Protein AF-0000000070432891 (afdb_homodimer)

Organism: Crassostrea virginica (NCBI:txid6565)

Structure (mmCIF, N/CA/C/O backbone):
data_AF-0000000070432891-model_v1
#
loop_
_entity.id
_entity.type
_entity.pdbx_description
1 polymer 'Alpha-1,3-mannosyl-glycoprotein 4-beta-N-acetylglucosaminyltransferase C-like isoform X2'
#
loop_
_atom_site.group_PDB
_atom_site.id
_atom_site.type_symbol
_atom_site.label_atom_id
_atom_site.label_alt_id
_atom_site.label_comp_id
_atom_site.label_asym_id
_atom_site.label_entity_id
_atom_site.label_seq_id
_atom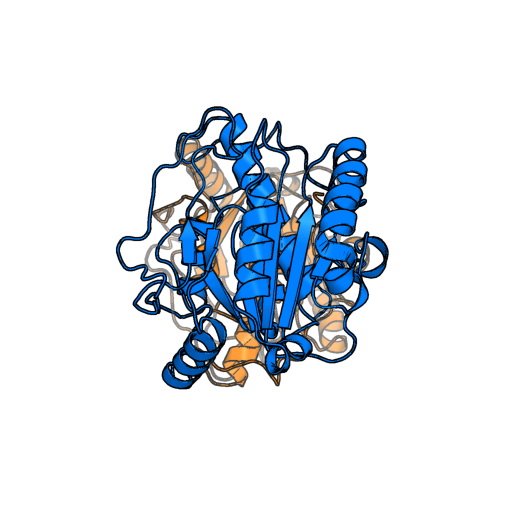_site.pdbx_PDB_ins_code
_atom_site.Cartn_x
_atom_site.Cartn_y
_atom_site.Cartn_z
_atom_site.occupancy
_atom_site.B_iso_or_equiv
_atom_site.auth_seq_id
_atom_site.auth_comp_id
_atom_site.auth_asym_id
_atom_site.auth_atom_id
_atom_site.pdbx_PDB_model_num
ATOM 1 N N . MET A 1 1 ? -9.039 -7.477 10.961 1 30.53 1 MET A N 1
ATOM 2 C CA . MET A 1 1 ? -7.859 -7.238 10.133 1 30.53 1 MET A CA 1
ATOM 3 C C . MET A 1 1 ? -7.398 -5.789 10.25 1 30.53 1 MET A C 1
ATOM 5 O O . MET A 1 1 ? -6.605 -5.32 9.43 1 30.53 1 MET A O 1
ATOM 9 N N . GLY A 1 2 ? -8.164 -5.09 11.055 1 35.25 2 GLY A N 1
ATOM 10 C CA . GLY A 1 2 ? -7.961 -3.686 11.367 1 35.25 2 GLY A CA 1
ATOM 11 C C . GLY A 1 2 ? -6.609 -3.402 12 1 35.25 2 GLY A C 1
ATOM 12 O O . GLY A 1 2 ? -6.348 -2.281 12.438 1 35.25 2 GLY A O 1
ATOM 13 N N . GLU A 1 3 ? -6.105 -4.449 12.484 1 40.72 3 GLU A N 1
ATOM 14 C CA . GLU A 1 3 ? -4.93 -3.977 13.211 1 40.72 3 GLU A CA 1
ATOM 15 C C . GLU A 1 3 ? -3.857 -3.467 12.258 1 40.72 3 GLU A C 1
ATOM 17 O O . GLU A 1 3 ? -3.566 -4.105 11.242 1 40.72 3 GLU A O 1
ATOM 22 N N . ALA A 1 4 ? -3.715 -2.197 12.352 1 44.53 4 ALA A N 1
ATOM 23 C CA . ALA A 1 4 ? -2.719 -1.452 11.586 1 44.53 4 ALA A CA 1
ATOM 24 C C . ALA A 1 4 ? -1.393 -2.205 11.531 1 44.53 4 ALA A C 1
ATOM 26 O O . ALA A 1 4 ? -1.047 -2.934 12.461 1 44.53 4 ALA A O 1
ATOM 27 N N . TYR A 1 5 ? -0.708 -2.35 10.203 1 53.81 5 TYR A N 1
ATOM 28 C CA . TYR A 1 5 ? 0.662 -2.76 9.922 1 53.81 5 TYR A CA 1
ATOM 29 C C . TYR A 1 5 ? 1.608 -2.301 11.023 1 53.81 5 TYR A C 1
ATOM 31 O O . TYR A 1 5 ? 2.482 -3.057 11.461 1 53.81 5 TYR A O 1
ATOM 39 N N . LEU A 1 6 ? 1.396 -1.032 11.43 1 62.44 6 LEU A N 1
ATOM 40 C CA . LEU A 1 6 ? 2.264 -0.394 12.414 1 62.44 6 LEU A CA 1
ATOM 41 C C . LEU A 1 6 ? 1.449 0.151 13.586 1 62.44 6 LEU A C 1
ATOM 43 O O . LEU A 1 6 ? 0.449 0.842 13.383 1 62.44 6 LEU A O 1
ATOM 47 N N . LYS A 1 7 ? 1.676 -0.529 14.703 1 71.19 7 LYS A N 1
ATOM 48 C CA . LYS A 1 7 ? 1.081 0.037 15.914 1 71.19 7 LYS A CA 1
ATOM 49 C C . LYS A 1 7 ? 1.991 1.097 16.531 1 71.19 7 LYS A C 1
ATOM 51 O O . LYS A 1 7 ? 3.189 0.866 16.703 1 71.19 7 LYS A O 1
ATOM 56 N N . ILE A 1 8 ? 1.414 2.307 16.656 1 81 8 ILE A N 1
ATOM 57 C CA . ILE A 1 8 ? 2.154 3.389 17.297 1 81 8 ILE A CA 1
ATOM 58 C C . ILE A 1 8 ? 1.698 3.537 18.734 1 81 8 ILE A C 1
ATOM 60 O O . ILE A 1 8 ? 0.498 3.549 19.031 1 81 8 ILE A O 1
ATOM 64 N N . ASP A 1 9 ? 2.688 3.402 19.625 1 88.12 9 ASP A N 1
ATOM 65 C CA . ASP A 1 9 ? 2.4 3.715 21.016 1 88.12 9 ASP A CA 1
ATOM 66 C C . ASP A 1 9 ? 2.355 5.223 21.234 1 88.12 9 ASP A C 1
ATOM 68 O O . ASP A 1 9 ? 3.396 5.863 21.406 1 88.12 9 ASP A O 1
ATOM 72 N N . ARG A 1 10 ? 1.211 5.777 21.344 1 92.56 10 ARG A N 1
ATOM 73 C CA . ARG A 1 10 ? 1.005 7.223 21.406 1 92.56 10 ARG A CA 1
ATOM 74 C C . ARG A 1 10 ? 1.509 7.789 22.719 1 92.56 10 ARG A C 1
ATOM 76 O O . ARG A 1 10 ? 2.057 8.891 22.766 1 92.56 10 ARG A O 1
ATOM 83 N N . LYS A 1 11 ? 1.37 7.043 23.781 1 92.94 11 LYS A N 1
ATOM 84 C CA . LYS A 1 11 ? 1.848 7.508 25.078 1 92.94 11 LYS A CA 1
ATOM 85 C C . LYS A 1 11 ? 3.369 7.617 25.109 1 92.94 11 LYS A C 1
ATOM 87 O O . LYS A 1 11 ? 3.92 8.586 25.641 1 92.94 11 LYS A O 1
ATOM 92 N N . GLU A 1 12 ? 3.988 6.676 24.5 1 91.19 12 GLU A N 1
ATOM 93 C CA . GLU A 1 12 ? 5.449 6.688 24.469 1 91.19 12 GLU A CA 1
ATOM 94 C C . GLU A 1 12 ? 5.965 7.77 23.516 1 91.19 12 GLU A C 1
ATOM 96 O O . GLU A 1 12 ? 7.035 8.336 23.75 1 91.19 12 GLU A O 1
ATOM 101 N N . ALA A 1 13 ? 5.227 8.016 22.5 1 93.12 13 ALA A N 1
ATOM 102 C CA . ALA A 1 13 ? 5.656 8.977 21.484 1 93.12 13 ALA A CA 1
ATOM 103 C C . ALA A 1 13 ? 5.488 10.414 21.984 1 93.12 13 ALA A C 1
ATOM 105 O O . ALA A 1 13 ? 6.211 11.312 21.547 1 93.12 13 ALA A O 1
ATOM 106 N N . LEU A 1 14 ? 4.547 10.633 22.875 1 96.12 14 LEU A N 1
ATOM 107 C CA . LEU A 1 14 ? 4.25 11.977 23.359 1 96.12 14 LEU A CA 1
ATOM 108 C C . LEU A 1 14 ? 5.355 12.469 24.297 1 96.12 14 LEU A C 1
ATOM 110 O O . LEU A 1 14 ? 5.59 11.883 25.344 1 96.12 14 LEU A O 1
ATOM 114 N N . VAL A 1 15 ? 6.066 13.516 23.906 1 96.38 15 VAL A N 1
ATOM 115 C CA . VAL A 1 15 ? 7.133 14.102 24.719 1 96.38 15 VAL A CA 1
ATOM 116 C C . VAL A 1 15 ? 6.551 15.156 25.656 1 96.38 15 VAL A C 1
ATOM 118 O O . VAL A 1 15 ? 6.816 15.141 26.859 1 96.38 15 VAL A O 1
ATOM 121 N N . TYR A 1 16 ? 5.766 16.141 25.078 1 97.94 16 TYR A N 1
ATOM 122 C CA . TYR A 1 16 ? 5.035 17.141 25.859 1 97.94 16 TYR A CA 1
ATOM 123 C C . TYR A 1 16 ? 3.604 17.281 25.344 1 97.94 16 TYR A C 1
ATOM 125 O O . TYR A 1 16 ? 3.354 17.203 24.141 1 97.94 16 TYR A O 1
ATOM 133 N N . GLY A 1 17 ? 2.658 17.484 26.234 1 97.81 17 GLY A N 1
ATOM 134 C CA . GLY A 1 17 ? 1.268 17.703 25.875 1 97.81 17 GLY A CA 1
ATOM 135 C C . GLY A 1 17 ? 0.323 16.688 26.484 1 97.81 17 GLY A C 1
ATOM 136 O O . GLY A 1 17 ? 0.646 16.062 27.484 1 97.81 17 GLY A O 1
ATOM 137 N N . HIS A 1 18 ? -0.857 16.625 25.875 1 96.75 18 HIS A N 1
ATOM 138 C CA . HIS A 1 18 ? -1.896 15.711 26.344 1 96.75 18 HIS A CA 1
ATOM 139 C C . HIS A 1 18 ? -2.527 14.945 25.188 1 96.75 18 HIS A C 1
ATOM 141 O O . HIS A 1 18 ? -2.77 15.516 24.125 1 96.75 18 HIS A O 1
ATOM 147 N N . ILE A 1 19 ? -2.684 13.68 25.469 1 95.62 19 ILE A N 1
ATOM 148 C CA . ILE A 1 19 ? -3.4 12.883 24.469 1 95.62 19 ILE A CA 1
ATOM 149 C C . ILE A 1 19 ? -4.879 13.25 24.484 1 95.62 19 ILE A C 1
ATOM 151 O O . ILE A 1 19 ? -5.523 13.234 25.531 1 95.62 19 ILE A O 1
ATOM 155 N N . ARG A 1 20 ? -5.301 13.602 23.406 1 92.81 20 ARG A N 1
ATOM 156 C CA . ARG A 1 20 ? -6.707 13.977 23.297 1 92.81 20 ARG A CA 1
ATOM 157 C C . ARG A 1 20 ? -7.609 12.766 23.5 1 92.81 20 ARG A C 1
ATOM 159 O O . ARG A 1 20 ? -7.41 11.719 22.891 1 92.81 20 ARG A O 1
ATOM 166 N N . LYS A 1 21 ? -8.609 12.906 24.281 1 89.88 21 LYS A N 1
ATOM 167 C CA . LYS A 1 21 ? -9.5 11.797 24.609 1 89.88 21 LYS A CA 1
ATOM 168 C C . LYS A 1 21 ? -10.766 11.844 23.766 1 89.88 21 LYS A C 1
ATOM 170 O O . LYS A 1 21 ? -11.281 10.805 23.328 1 89.88 21 LYS A O 1
ATOM 175 N N . ASN A 1 22 ? -11.227 13.062 23.562 1 93.62 22 ASN A N 1
ATOM 176 C CA . ASN A 1 22 ? -12.422 13.234 22.75 1 93.62 22 ASN A CA 1
ATOM 177 C C . ASN A 1 22 ? -12.078 13.727 21.344 1 93.62 22 ASN A C 1
ATOM 179 O O . ASN A 1 22 ? -11.273 14.641 21.188 1 93.62 22 ASN A O 1
ATOM 183 N N . LYS A 1 23 ? -12.672 13.078 20.484 1 96.06 23 LYS A N 1
ATOM 184 C CA . LYS A 1 23 ? -12.406 13.422 19.094 1 96.06 23 LYS A CA 1
ATOM 185 C C . LYS A 1 23 ? -12.805 14.859 18.781 1 96.06 23 LYS A C 1
ATOM 187 O O . LYS A 1 23 ? -13.906 15.289 19.141 1 96.06 23 LYS A O 1
ATOM 192 N N . GLY A 1 24 ? -11.914 15.648 18.172 1 97.88 24 GLY A N 1
ATOM 193 C CA . GLY A 1 24 ? -12.195 17 17.719 1 97.88 24 GLY A CA 1
ATOM 194 C C . GLY A 1 24 ? -12.492 17.094 16.234 1 97.88 24 GLY A C 1
ATOM 195 O O . GLY A 1 24 ? -12.836 16.078 15.609 1 97.88 24 GLY A O 1
ATOM 196 N N . PHE A 1 25 ? -12.461 18.312 15.805 1 98.56 25 PHE A N 1
ATOM 197 C CA . PHE A 1 25 ? -12.75 18.547 14.398 1 98.56 25 PHE A CA 1
ATOM 198 C C . PHE A 1 25 ? -11.508 18.328 13.539 1 98.56 25 PHE A C 1
ATOM 200 O O . PHE A 1 25 ? -11.547 17.578 12.562 1 98.56 25 PHE A O 1
ATOM 207 N N . LEU A 1 26 ? -10.391 18.891 13.961 1 98.81 26 LEU A N 1
ATOM 208 C CA . LEU A 1 26 ? -9.25 18.953 13.055 1 98.81 26 LEU A CA 1
ATOM 209 C C . LEU A 1 26 ? -7.945 18.734 13.805 1 98.81 26 LEU A C 1
ATOM 211 O O . LEU A 1 26 ? -7.703 19.359 14.844 1 98.81 26 LEU A O 1
ATOM 215 N N . THR A 1 27 ? -7.148 17.797 13.383 1 98.81 27 THR A N 1
ATOM 216 C CA . THR A 1 27 ? -5.746 17.672 13.758 1 98.81 27 THR A CA 1
ATOM 217 C C . THR A 1 27 ? -4.836 18.203 12.648 1 98.81 27 THR A C 1
ATOM 219 O O . THR A 1 27 ? -5 17.828 11.484 1 98.81 27 THR A O 1
ATOM 222 N N . ILE A 1 28 ? -3.939 19.078 12.992 1 98.88 28 ILE A N 1
ATOM 223 C CA . ILE A 1 28 ? -2.941 19.562 12.047 1 98.88 28 ILE A CA 1
ATOM 224 C C . ILE A 1 28 ? -1.579 18.953 12.375 1 98.88 28 ILE A C 1
ATOM 226 O O . ILE A 1 28 ? -1.036 19.172 13.461 1 98.88 28 ILE A O 1
ATOM 230 N N . GLY A 1 29 ? -1.091 18.125 11.469 1 98.75 29 GLY A N 1
ATOM 231 C CA . GLY A 1 29 ? 0.212 17.5 11.641 1 98.75 29 GLY A CA 1
ATOM 232 C C . GLY A 1 29 ? 1.35 18.328 11.078 1 98.75 29 GLY A C 1
ATOM 233 O O . GLY A 1 29 ? 1.298 18.75 9.922 1 98.75 29 GLY A O 1
ATOM 234 N N . ILE A 1 30 ? 2.4 18.516 11.836 1 98.25 30 ILE A N 1
ATOM 235 C CA . ILE A 1 30 ? 3.547 19.344 11.484 1 98.25 30 ILE A CA 1
ATOM 236 C C . ILE A 1 30 ? 4.836 18.562 11.703 1 98.25 30 ILE A C 1
ATOM 238 O O . ILE A 1 30 ? 5.41 18.578 12.797 1 98.25 30 ILE A O 1
ATOM 242 N N . PRO A 1 31 ? 5.312 17.922 10.703 1 96.38 31 PRO A N 1
ATOM 243 C CA . PRO A 1 31 ? 6.629 17.281 10.836 1 96.38 31 PRO A CA 1
ATOM 244 C C . PRO A 1 31 ? 7.77 18.297 10.828 1 96.38 31 PRO A C 1
ATOM 246 O O . PRO A 1 31 ? 7.703 19.297 10.109 1 96.38 31 PRO A O 1
ATOM 249 N N . SER A 1 32 ? 8.758 18.031 11.617 1 94.06 32 SER A N 1
ATOM 250 C CA . SER A 1 32 ? 9.891 18.938 11.68 1 94.06 32 SER A CA 1
ATOM 251 C C . SER A 1 32 ? 11.203 18.188 11.867 1 94.06 32 SER A C 1
ATOM 253 O O . SER A 1 32 ? 11.266 17.219 12.633 1 94.06 32 SER A O 1
ATOM 255 N N . VAL A 1 33 ? 12.18 18.594 11.18 1 90.25 33 VAL A N 1
ATOM 256 C CA . VAL A 1 33 ? 13.516 18.031 11.297 1 90.25 33 VAL A CA 1
ATOM 257 C C . VAL A 1 33 ? 14.539 19.156 11.469 1 90.25 33 VAL A C 1
ATOM 259 O O . VAL A 1 33 ? 14.258 20.312 11.141 1 90.25 33 VAL A O 1
ATOM 262 N N . ARG A 1 34 ? 15.672 18.812 12.016 1 85.69 34 ARG A N 1
ATOM 263 C CA . ARG A 1 34 ? 16.734 19.781 12.297 1 85.69 34 ARG A CA 1
ATOM 264 C C . ARG A 1 34 ? 17.234 20.438 11.016 1 85.69 34 ARG A C 1
ATOM 266 O O . ARG A 1 34 ? 17.5 19.766 10.031 1 85.69 34 ARG A O 1
ATOM 273 N N . ARG A 1 35 ? 17.141 21.781 11.047 1 81.81 35 ARG A N 1
ATOM 274 C CA . ARG A 1 35 ? 17.766 22.609 10.031 1 81.81 35 ARG A CA 1
ATOM 275 C C . ARG A 1 35 ? 18.781 23.578 10.656 1 81.81 35 ARG A C 1
ATOM 277 O O . ARG A 1 35 ? 18.594 24.016 11.797 1 81.81 35 ARG A O 1
ATOM 284 N N . GLN A 1 36 ? 19.75 23.781 9.922 1 77.56 36 GLN A N 1
ATOM 285 C CA . GLN A 1 36 ? 20.75 24.703 10.469 1 77.56 36 GLN A CA 1
ATOM 286 C C . GLN A 1 36 ? 20.266 26.141 10.391 1 77.56 36 GLN A C 1
ATOM 288 O O . GLN A 1 36 ? 19.781 26.578 9.344 1 77.56 36 GLN A O 1
ATOM 293 N N . ASN A 1 37 ? 20.234 26.844 11.484 1 73 37 ASN A N 1
ATOM 294 C CA . ASN A 1 37 ? 20.094 28.297 11.617 1 73 37 ASN A CA 1
ATOM 295 C C . ASN A 1 37 ? 18.703 28.766 11.18 1 73 37 ASN A C 1
ATOM 297 O O . ASN A 1 37 ? 18.562 29.797 10.539 1 73 37 ASN A O 1
ATOM 301 N N . VAL A 1 38 ? 17.703 27.891 11.234 1 77.56 38 VAL A N 1
ATOM 302 C CA . VAL A 1 38 ? 16.359 28.359 10.875 1 77.56 38 VAL A CA 1
ATOM 303 C C . VAL A 1 38 ? 15.391 28.078 12.023 1 77.56 38 VAL A C 1
ATOM 305 O O . VAL A 1 38 ? 15.609 27.141 12.812 1 77.56 38 VAL A O 1
ATOM 308 N N . THR A 1 39 ? 14.391 28.938 12.164 1 77.56 39 THR A N 1
ATOM 309 C CA . THR A 1 39 ? 13.367 28.828 13.195 1 77.56 39 THR A CA 1
ATOM 310 C C . THR A 1 39 ? 11.977 28.719 12.57 1 77.56 39 THR A C 1
ATOM 312 O O . THR A 1 39 ? 11.008 29.266 13.102 1 77.56 39 THR A O 1
ATOM 315 N N . TYR A 1 40 ? 11.789 28.141 11.531 1 89.75 40 TYR A N 1
ATOM 316 C CA . TYR A 1 40 ? 10.547 28.078 10.773 1 89.75 40 TYR A CA 1
ATOM 317 C C . TYR A 1 40 ? 9.43 27.469 11.602 1 89.75 40 TYR A C 1
ATOM 319 O O . TYR A 1 40 ? 8.289 27.953 11.57 1 89.75 40 TYR A O 1
ATOM 327 N N . LEU A 1 41 ? 9.789 26.547 12.469 1 95.12 41 LEU A N 1
ATOM 328 C CA . LEU A 1 41 ? 8.773 25.797 13.195 1 95.12 41 LEU A CA 1
ATOM 329 C C . LEU A 1 41 ? 7.992 26.703 14.141 1 95.12 41 LEU A C 1
ATOM 331 O O . LEU A 1 41 ? 6.762 26.688 14.148 1 95.12 41 LEU A O 1
ATOM 335 N N . GLU A 1 42 ? 8.703 27.609 14.883 1 95.94 42 GLU A N 1
ATOM 336 C CA . GLU A 1 42 ? 8.047 28.5 15.828 1 95.94 42 GLU A CA 1
ATOM 337 C C . GLU A 1 42 ? 7.125 29.484 15.117 1 95.94 42 GLU A C 1
ATOM 339 O O . GLU A 1 42 ? 6.023 29.766 15.594 1 95.94 42 GLU A O 1
ATOM 344 N N . ASP A 1 43 ? 7.586 29.984 14.008 1 94.56 43 ASP A N 1
ATOM 345 C CA . ASP A 1 43 ? 6.77 30.906 13.227 1 94.56 43 ASP A CA 1
ATOM 346 C C . ASP A 1 43 ? 5.492 30.234 12.734 1 94.56 43 ASP A C 1
ATOM 348 O O . ASP A 1 43 ? 4.418 30.844 12.75 1 94.56 43 ASP A O 1
ATOM 352 N N . THR A 1 44 ? 5.633 29 12.266 1 96.75 44 THR A N 1
ATOM 353 C CA . THR A 1 44 ? 4.48 28.234 11.797 1 96.75 44 THR A CA 1
ATOM 354 C C . THR A 1 44 ? 3.484 28.016 12.93 1 96.75 44 THR A C 1
ATOM 356 O O . THR A 1 44 ? 2.289 28.266 12.773 1 96.75 44 THR A O 1
ATOM 359 N N . ILE A 1 45 ? 3.949 27.594 14.125 1 98.12 45 ILE A N 1
ATOM 360 C CA . ILE A 1 45 ? 3.088 27.344 15.273 1 98.12 45 ILE A CA 1
ATOM 361 C C . ILE A 1 45 ? 2.408 28.641 15.711 1 98.12 45 ILE A C 1
ATOM 363 O O . ILE A 1 45 ? 1.202 28.656 15.961 1 98.12 45 ILE A O 1
ATOM 367 N N . ASP A 1 46 ? 3.168 29.734 15.688 1 97.25 46 ASP A N 1
ATOM 368 C CA . ASP A 1 46 ? 2.625 31.047 16.062 1 97.25 46 ASP A CA 1
ATOM 369 C C . ASP A 1 46 ? 1.516 31.469 15.102 1 97.25 46 ASP A C 1
ATOM 371 O O . ASP A 1 46 ? 0.49 32 15.523 1 97.25 46 ASP A O 1
ATOM 375 N N . SER A 1 47 ? 1.831 31.312 13.867 1 96.62 47 SER A N 1
ATOM 376 C CA . SER A 1 47 ? 0.843 31.672 12.852 1 96.62 47 SER A CA 1
ATOM 377 C C . SER A 1 47 ? -0.463 30.906 13.07 1 96.62 47 SER A C 1
ATOM 379 O O . SER A 1 47 ? -1.545 31.5 13.016 1 96.62 47 SER A O 1
ATOM 381 N N . LEU A 1 48 ? -0.423 29.625 13.344 1 98.06 48 LEU A N 1
ATOM 382 C CA . LEU A 1 48 ? -1.597 28.797 13.586 1 98.06 48 LEU A CA 1
ATOM 383 C C . LEU A 1 48 ? -2.332 29.234 14.844 1 98.06 48 LEU A C 1
ATOM 385 O O . LEU A 1 48 ? -3.553 29.422 14.828 1 98.06 48 LEU A O 1
ATOM 389 N N . ILE A 1 49 ? -1.581 29.469 15.945 1 98.19 49 ILE A N 1
ATOM 390 C CA . ILE A 1 49 ? -2.17 29.828 17.234 1 98.19 49 ILE A CA 1
ATOM 391 C C . ILE A 1 49 ? -2.879 31.172 17.109 1 98.19 49 ILE A C 1
ATOM 393 O O . ILE A 1 49 ? -4.023 31.312 17.547 1 98.19 49 ILE A O 1
ATOM 397 N N . SER A 1 50 ? -2.219 32.094 16.484 1 97.25 50 SER A N 1
ATOM 398 C CA . SER A 1 50 ? -2.756 33.469 16.422 1 97.25 50 SER A CA 1
ATOM 399 C C . SER A 1 50 ? -4.02 33.5 15.562 1 97.25 50 SER A C 1
ATOM 401 O O . SER A 1 50 ? -4.863 34.375 15.742 1 97.25 50 SER A O 1
ATOM 403 N N . LYS A 1 51 ? -4.207 32.562 14.695 1 96.94 51 LYS A N 1
ATOM 404 C CA . LYS A 1 51 ? -5.352 32.562 13.789 1 96.94 51 LYS A CA 1
ATOM 405 C C . LYS A 1 51 ? -6.414 31.578 14.242 1 96.94 51 LYS A C 1
ATOM 407 O O . LYS A 1 51 ? -7.398 31.359 13.531 1 96.94 51 LYS A O 1
ATOM 412 N N . THR A 1 52 ? -6.168 30.906 15.336 1 97.56 52 THR A N 1
ATOM 413 C CA . THR A 1 52 ? -7.152 30.016 15.938 1 97.56 52 THR A CA 1
ATOM 414 C C . THR A 1 52 ? -7.789 30.656 17.172 1 97.56 52 THR A C 1
ATOM 416 O O . THR A 1 52 ? -7.195 30.688 18.25 1 97.56 52 THR A O 1
ATOM 419 N N . GLY A 1 53 ? -8.992 31.156 17 1 95.38 53 GLY A N 1
ATOM 420 C CA . GLY A 1 53 ? -9.688 31.812 18.094 1 95.38 53 GLY A CA 1
ATOM 421 C C . GLY A 1 53 ? -9.922 30.922 19.281 1 95.38 53 GLY A C 1
ATOM 422 O O . GLY A 1 53 ? -9.93 29.688 19.156 1 95.38 53 GLY A O 1
ATOM 423 N N . ALA A 1 54 ? -10.156 31.5 20.422 1 94.94 54 ALA A N 1
ATOM 424 C CA . ALA A 1 54 ? -10.328 30.781 21.672 1 94.94 54 ALA A CA 1
ATOM 425 C C . ALA A 1 54 ? -11.477 29.781 21.578 1 94.94 54 ALA A C 1
ATOM 427 O O . ALA A 1 54 ? -11.383 28.672 22.109 1 94.94 54 ALA A O 1
ATOM 428 N N . ASP A 1 55 ? -12.492 30.094 20.938 1 95.31 55 ASP A N 1
ATOM 429 C CA . ASP A 1 55 ? -13.672 29.234 20.828 1 95.31 55 ASP A CA 1
ATOM 430 C C . ASP A 1 55 ? -13.391 28 19.984 1 95.31 55 ASP A C 1
ATOM 432 O O . ASP A 1 55 ? -14.047 26.969 20.141 1 95.31 55 ASP A O 1
ATOM 436 N N . ASP A 1 56 ? -12.398 28.109 19.109 1 96.62 56 ASP A N 1
ATOM 437 C CA . ASP A 1 56 ? -12.102 27.016 18.188 1 96.62 56 ASP A CA 1
ATOM 438 C C . ASP A 1 56 ? -11.031 26.094 18.75 1 96.62 56 ASP A C 1
ATOM 440 O O . ASP A 1 56 ? -10.883 24.953 18.281 1 96.62 56 ASP A O 1
ATOM 444 N N . ARG A 1 57 ? -10.328 26.5 19.703 1 96.38 57 ARG A N 1
ATOM 445 C CA . ARG A 1 57 ? -9.148 25.797 20.188 1 96.38 57 ARG A CA 1
ATOM 446 C C . ARG A 1 57 ? -9.523 24.406 20.734 1 96.38 57 ARG A C 1
ATOM 448 O O . ARG A 1 57 ? -8.797 23.438 20.516 1 96.38 57 ARG A O 1
ATOM 455 N N . PRO A 1 58 ? -10.711 24.219 21.328 1 95.69 58 PRO A N 1
ATOM 456 C CA . PRO A 1 58 ? -11.055 22.891 21.812 1 95.69 58 PRO A CA 1
ATOM 457 C C . PRO A 1 58 ? -11.273 21.875 20.688 1 95.69 58 PRO A C 1
ATOM 459 O O . PRO A 1 58 ? -11.227 20.672 20.922 1 95.69 58 PRO A O 1
ATOM 462 N N . ARG A 1 59 ? -11.508 22.344 19.5 1 97.06 59 ARG A N 1
ATOM 463 C CA . ARG A 1 59 ? -11.852 21.422 18.438 1 97.06 59 ARG A CA 1
ATOM 464 C C . ARG A 1 59 ? -10.664 21.188 17.5 1 97.06 59 ARG A C 1
ATOM 466 O O . ARG A 1 59 ? -10.789 20.484 16.484 1 97.06 59 ARG A O 1
ATOM 473 N N . VAL A 1 60 ? -9.531 21.781 17.859 1 98.25 60 VAL A N 1
ATOM 474 C CA . VAL A 1 60 ? -8.336 21.656 17.016 1 98.25 60 VAL A CA 1
ATOM 475 C C . VAL A 1 60 ? -7.16 21.203 17.875 1 98.25 60 VAL A C 1
ATOM 477 O O . VAL A 1 60 ? -7.105 21.484 19.078 1 98.25 60 VAL A O 1
ATOM 480 N N . VAL A 1 61 ? -6.254 20.469 17.297 1 98.62 61 VAL A N 1
ATOM 481 C CA . VAL A 1 61 ? -4.992 20.125 17.953 1 98.62 61 VAL A CA 1
ATOM 482 C C . VAL A 1 61 ? -3.857 20.172 16.922 1 98.62 61 VAL A C 1
ATOM 484 O O . VAL A 1 61 ? -4.02 19.75 15.781 1 98.62 61 VAL A O 1
ATOM 487 N N . PHE A 1 62 ? -2.744 20.781 17.281 1 98.81 62 PHE A N 1
ATOM 488 C CA . PHE A 1 62 ? -1.521 20.812 16.5 1 98.81 62 PHE A CA 1
ATOM 489 C C . PHE A 1 62 ? -0.542 19.75 16.969 1 98.81 62 PHE A C 1
ATOM 491 O O . PHE A 1 62 ? -0.172 19.719 18.141 1 98.81 62 PHE A O 1
ATOM 498 N N . VAL A 1 63 ? -0.14 18.875 16.094 1 98.69 63 VAL A N 1
ATOM 499 C CA . VAL A 1 63 ? 0.811 17.812 16.438 1 98.69 63 VAL A CA 1
ATOM 500 C C . VAL A 1 63 ? 2.158 18.094 15.781 1 98.69 63 VAL A C 1
ATOM 502 O O . VAL A 1 63 ? 2.316 17.906 14.57 1 98.69 63 VAL A O 1
ATOM 505 N N . VAL A 1 64 ? 3.096 18.547 16.594 1 98.38 64 VAL A N 1
ATOM 506 C CA . VAL A 1 64 ? 4.469 18.766 16.141 1 98.38 64 VAL A CA 1
ATOM 507 C C . VAL A 1 64 ? 5.262 17.453 16.266 1 98.38 64 VAL A C 1
ATOM 509 O O . VAL A 1 64 ? 5.508 16.969 17.375 1 98.38 64 VAL A O 1
ATOM 512 N N . PHE A 1 65 ? 5.629 1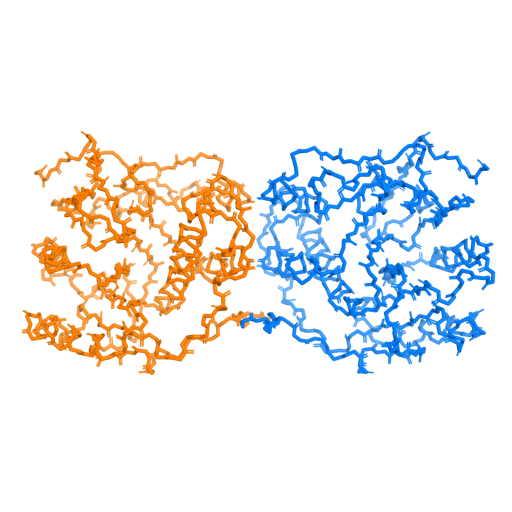6.953 15.188 1 96.62 65 PHE A N 1
ATOM 513 C CA . PHE A 1 65 ? 6.359 15.695 15.141 1 96.62 65 PHE A CA 1
ATOM 514 C C . PHE A 1 65 ? 7.836 15.938 14.852 1 96.62 65 PHE A C 1
ATOM 516 O O . PHE A 1 65 ? 8.203 16.266 13.719 1 96.62 65 PHE A O 1
ATOM 523 N N . LEU A 1 66 ? 8.68 15.789 15.844 1 95.06 66 LEU A N 1
ATOM 524 C CA . LEU A 1 66 ? 10.125 15.922 15.664 1 95.06 66 LEU A CA 1
ATOM 525 C C . LEU A 1 66 ? 10.734 14.625 15.148 1 95.06 66 LEU A C 1
ATOM 527 O O . LEU A 1 66 ? 10.805 13.633 15.875 1 95.06 66 LEU A O 1
ATOM 531 N N . THR A 1 67 ? 11.188 14.57 13.914 1 89.44 67 THR A N 1
ATOM 532 C CA . THR A 1 67 ? 11.508 13.344 13.195 1 89.44 67 THR A CA 1
ATOM 533 C C . THR A 1 67 ? 13.016 13.164 13.078 1 89.44 67 THR A C 1
ATOM 535 O O . THR A 1 67 ? 13.484 12.227 12.43 1 89.44 67 THR A O 1
ATOM 538 N N . ASP A 1 68 ? 13.789 13.969 13.672 1 85.94 68 ASP A N 1
ATOM 539 C CA . ASP A 1 68 ? 15.242 13.867 13.547 1 85.94 68 ASP A CA 1
ATOM 540 C C . ASP A 1 68 ? 15.766 12.602 14.234 1 85.94 68 ASP A C 1
ATOM 542 O O . ASP A 1 68 ? 15.219 12.172 15.25 1 85.94 68 ASP A O 1
ATOM 546 N N . SER A 1 69 ? 16.812 12.031 13.68 1 82.12 69 SER A N 1
ATOM 547 C CA . SER A 1 69 ? 17.375 10.805 14.227 1 82.12 69 SER A CA 1
ATOM 548 C C . SER A 1 69 ? 18.266 11.086 15.438 1 82.12 69 SER A C 1
ATOM 550 O O . SER A 1 69 ? 18.578 10.172 16.203 1 82.12 69 SER A O 1
ATOM 552 N N . ASN A 1 70 ? 18.672 12.281 15.594 1 85.19 70 ASN A N 1
ATOM 553 C CA . ASN A 1 70 ? 19.469 12.664 16.75 1 85.19 70 ASN A CA 1
ATOM 554 C C . ASN A 1 70 ? 18.609 12.883 17.984 1 85.19 70 ASN A C 1
ATOM 556 O O . ASN A 1 70 ? 18.016 13.953 18.141 1 85.19 70 ASN A O 1
ATOM 560 N N . HIS A 1 71 ? 18.578 11.953 18.812 1 85.12 71 HIS A N 1
ATOM 561 C CA . HIS A 1 71 ? 17.688 11.969 19.969 1 85.12 71 HIS A CA 1
ATOM 562 C C . HIS A 1 71 ? 18.031 13.109 20.922 1 85.12 71 HIS A C 1
ATOM 564 O O . HIS A 1 71 ? 17.141 13.703 21.531 1 85.12 71 HIS A O 1
ATOM 570 N N . THR A 1 72 ? 19.344 13.305 21.047 1 88.81 72 THR A N 1
ATOM 571 C CA . THR A 1 72 ? 19.75 14.398 21.922 1 88.81 72 THR A CA 1
ATOM 572 C C . THR A 1 72 ? 19.203 15.727 21.422 1 88.81 72 THR A C 1
ATOM 574 O O . THR A 1 72 ? 18.656 16.516 22.188 1 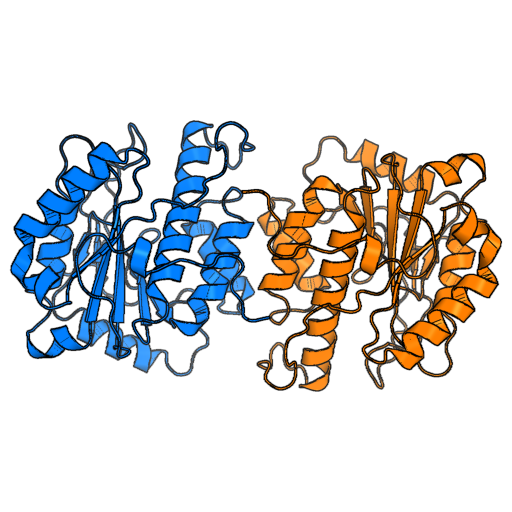88.81 72 THR A O 1
ATOM 577 N N . TRP A 1 73 ? 19.344 15.922 20.156 1 88.88 73 TRP A N 1
ATOM 578 C CA . TRP A 1 73 ? 18.781 17.141 19.578 1 88.88 73 TRP A CA 1
ATOM 579 C C . TRP A 1 73 ? 17.281 17.203 19.766 1 88.88 73 TRP A C 1
ATOM 581 O O . TRP A 1 73 ? 16.719 18.25 20.078 1 88.88 73 TRP A O 1
ATOM 591 N N . VAL A 1 74 ? 16.594 16.141 19.609 1 92.25 74 VAL A N 1
ATOM 592 C CA . VAL A 1 74 ? 15.141 16.078 19.672 1 92.25 74 VAL A CA 1
ATOM 593 C C . VAL A 1 74 ? 14.672 16.484 21.078 1 92.25 74 VAL A C 1
ATOM 595 O O . VAL A 1 74 ? 13.742 17.297 21.219 1 92.25 74 VAL A O 1
ATOM 598 N N . ILE A 1 75 ? 15.297 15.992 22.047 1 92.12 75 ILE A N 1
ATOM 599 C CA . ILE A 1 75 ? 14.906 16.281 23.422 1 92.12 75 ILE A CA 1
ATOM 600 C C . ILE A 1 75 ? 15.117 17.75 23.734 1 92.12 75 ILE A C 1
ATOM 602 O O . ILE A 1 75 ? 14.258 18.406 24.328 1 92.12 75 ILE A O 1
ATOM 606 N N . GLU A 1 76 ? 16.234 18.234 23.344 1 94.75 76 GLU A N 1
ATOM 607 C CA . GLU A 1 76 ? 16.531 19.656 23.547 1 94.75 76 GLU A CA 1
ATOM 608 C C . GLU A 1 76 ? 15.547 20.531 22.781 1 94.75 76 GLU A C 1
ATOM 610 O O . GLU A 1 76 ? 15.031 21.516 23.328 1 94.75 76 GLU A O 1
ATOM 615 N N . ARG A 1 77 ? 15.352 20.172 21.547 1 94.88 77 ARG A N 1
ATOM 616 C CA . ARG A 1 77 ? 14.43 20.922 20.688 1 94.88 77 ARG A CA 1
ATOM 617 C C . ARG A 1 77 ? 13.016 20.891 21.25 1 94.88 77 ARG A C 1
ATOM 619 O O . ARG A 1 77 ? 12.32 21.906 21.25 1 94.88 77 A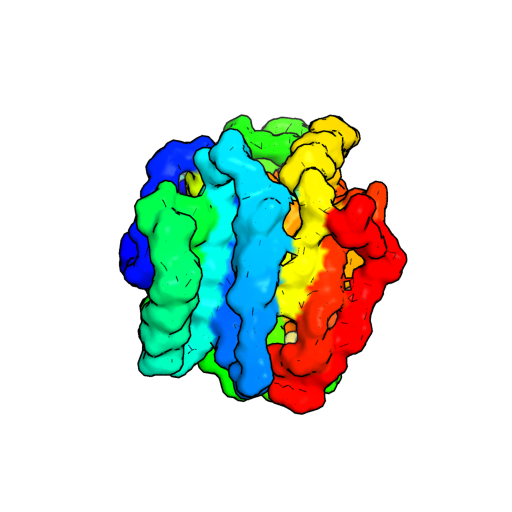RG A O 1
ATOM 626 N N . ALA A 1 78 ? 12.57 19.75 21.719 1 96.75 78 ALA A N 1
ATOM 627 C CA . ALA A 1 78 ? 11.242 19.609 22.328 1 96.75 78 ALA A CA 1
ATOM 628 C C . ALA A 1 78 ? 11.094 20.547 23.531 1 96.75 78 ALA A C 1
ATOM 630 O O . ALA A 1 78 ? 10.055 21.188 23.688 1 96.75 78 ALA A O 1
ATOM 631 N N . LYS A 1 79 ? 12.086 20.562 24.312 1 97.56 79 LYS A N 1
ATOM 632 C CA . LYS A 1 79 ? 12.078 21.438 25.484 1 97.56 79 LYS A CA 1
ATOM 633 C C . LYS A 1 79 ? 11.969 22.906 25.078 1 97.56 79 LYS A C 1
ATOM 635 O O . LYS A 1 79 ? 11.234 23.672 25.703 1 97.56 79 LYS A O 1
ATOM 640 N N . GLU A 1 80 ? 12.727 23.281 24.094 1 96.69 80 GLU A N 1
ATOM 641 C CA . GLU A 1 80 ? 12.688 24.656 23.594 1 96.69 80 GLU A CA 1
ATOM 642 C C . GLU A 1 80 ? 11.289 25.016 23.109 1 96.69 80 GLU A C 1
ATOM 644 O O . GLU A 1 80 ? 10.773 26.094 23.438 1 96.69 80 GLU A O 1
ATOM 649 N N . VAL A 1 81 ? 10.68 24.188 22.281 1 97.44 81 VAL A N 1
ATOM 650 C CA . VAL A 1 81 ? 9.352 24.422 21.734 1 97.44 81 VAL A CA 1
ATOM 651 C C . VAL A 1 81 ? 8.328 24.469 22.875 1 97.44 81 VAL A C 1
ATOM 653 O O . VAL A 1 81 ? 7.453 25.328 22.891 1 97.44 81 VAL A O 1
ATOM 656 N N . TYR A 1 82 ? 8.445 23.562 23.812 1 98.25 82 TYR A N 1
ATOM 657 C CA . TYR A 1 82 ? 7.551 23.547 24.969 1 98.25 82 TYR A CA 1
ATOM 658 C C . TYR A 1 82 ? 7.633 24.859 25.75 1 98.25 82 TYR A C 1
ATOM 660 O O . TYR A 1 82 ? 6.605 25.453 26.078 1 98.25 82 TYR A O 1
ATOM 668 N N . SER A 1 83 ? 8.844 25.234 26 1 98.19 83 SER A N 1
ATOM 669 C CA . SER A 1 83 ? 9.031 26.453 26.766 1 98.19 83 SER A CA 1
ATOM 670 C C . SER A 1 83 ? 8.391 27.656 26.078 1 98.19 83 SER A C 1
ATOM 672 O O . SER A 1 83 ? 7.793 28.5 26.719 1 98.19 83 SER A O 1
ATOM 674 N N . ARG A 1 84 ? 8.516 27.734 24.828 1 97.56 84 ARG A N 1
ATOM 675 C CA . ARG A 1 84 ? 7.996 28.844 24.047 1 97.56 84 ARG A CA 1
ATOM 676 C C . ARG A 1 84 ? 6.473 28.828 24.016 1 97.56 84 ARG A C 1
ATOM 678 O O . ARG A 1 84 ? 5.828 29.875 24 1 97.56 84 ARG A O 1
ATOM 685 N N . PHE A 1 85 ? 5.887 27.656 23.984 1 98.38 85 PHE A N 1
ATOM 686 C CA . PHE A 1 85 ? 4.445 27.531 23.797 1 98.38 85 PHE A CA 1
ATOM 687 C C . PHE A 1 85 ? 3.803 26.812 24.969 1 98.38 85 PHE A C 1
ATOM 689 O O . PHE A 1 85 ? 2.832 26.078 24.797 1 98.38 85 PHE A O 1
ATOM 696 N N . GLN A 1 86 ? 4.312 26.953 26.141 1 98.38 86 GLN A N 1
ATOM 697 C CA . GLN A 1 86 ? 3.959 26.203 27.344 1 98.38 86 GLN A CA 1
ATOM 698 C C . GLN A 1 86 ? 2.451 26.219 27.578 1 98.38 86 GLN A C 1
ATOM 700 O O . GLN A 1 86 ? 1.835 25.188 27.812 1 98.38 86 GLN A O 1
ATOM 705 N N . GLU A 1 87 ? 1.854 27.375 27.547 1 97.88 87 GLU A N 1
ATOM 706 C CA . GLU A 1 87 ? 0.423 27.5 27.797 1 97.88 87 GLU A CA 1
ATOM 707 C C . GLU A 1 87 ? -0.391 26.656 26.828 1 97.88 87 GLU A C 1
ATOM 709 O O . GLU A 1 87 ? -1.345 25.984 27.234 1 97.88 87 GLU A O 1
ATOM 714 N N . HIS A 1 88 ? -0.015 26.688 25.594 1 98.12 88 HIS A N 1
ATOM 715 C CA . HIS A 1 88 ? -0.761 26.016 24.547 1 98.12 88 HIS A CA 1
ATOM 716 C C . HIS A 1 88 ? -0.503 24.516 24.562 1 98.12 88 HIS A C 1
ATOM 718 O O . HIS A 1 88 ? -1.37 23.719 24.188 1 98.12 88 HIS A O 1
ATOM 724 N N . VAL A 1 89 ? 0.696 24.062 25.016 1 98.56 89 VAL A N 1
ATOM 725 C CA . VAL A 1 89 ? 0.986 22.656 25.203 1 98.56 89 VAL A CA 1
ATOM 726 C C . VAL A 1 89 ? 0.224 22.125 26.422 1 98.56 89 VAL A C 1
ATOM 728 O O . VAL A 1 89 ? -0.415 21.078 26.359 1 98.56 89 VAL A O 1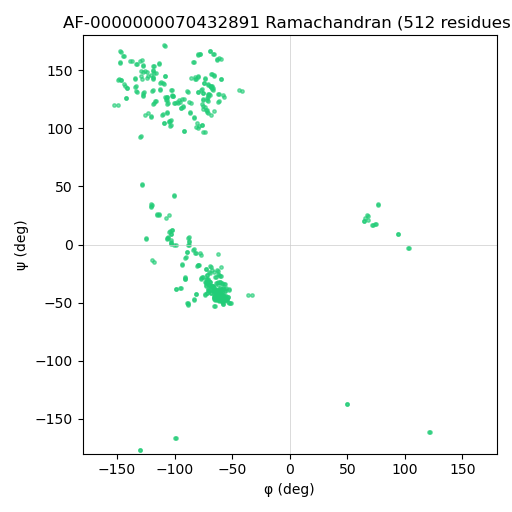
ATOM 731 N N . ASP A 1 90 ? 0.204 22.938 27.469 1 97.75 90 ASP A N 1
ATOM 732 C CA . ASP A 1 90 ? -0.442 22.516 28.719 1 97.75 90 ASP A CA 1
ATOM 733 C C . ASP A 1 90 ? -1.96 22.469 28.562 1 97.75 90 ASP A C 1
ATOM 735 O O . ASP A 1 90 ? -2.633 21.672 29.203 1 97.75 90 ASP A O 1
ATOM 739 N N . SER A 1 91 ? -2.492 23.328 27.688 1 96.62 91 SER A N 1
ATOM 740 C CA . SER A 1 91 ? -3.938 23.359 27.484 1 96.62 91 SER A CA 1
ATOM 741 C C . SER A 1 91 ? -4.391 22.234 26.578 1 96.62 91 SER A C 1
ATOM 743 O O . SER A 1 91 ? -5.59 21.953 26.484 1 96.62 91 SER A O 1
ATOM 745 N N . GLY A 1 92 ? -3.434 21.625 25.812 1 96.56 92 GLY A N 1
ATOM 746 C CA . GLY A 1 92 ? -3.768 20.516 24.938 1 96.56 92 GLY A CA 1
ATOM 747 C C . GLY A 1 92 ? -3.854 20.922 23.469 1 96.56 92 GLY A C 1
ATOM 748 O O . GLY A 1 92 ? -4.086 20.078 22.609 1 96.56 92 GLY A O 1
ATOM 749 N N . LEU A 1 93 ? -3.691 22.188 23.203 1 98 93 LEU A N 1
ATOM 750 C CA . LEU A 1 93 ? -3.766 22.672 21.828 1 98 93 LEU A CA 1
ATOM 751 C C . LEU A 1 93 ? -2.594 22.156 21.016 1 98 93 LEU A C 1
ATOM 753 O O . LEU A 1 93 ? -2.744 21.875 19.812 1 98 93 LEU A O 1
ATOM 757 N N . VAL A 1 94 ? -1.418 22.047 21.625 1 98.69 94 VAL A N 1
ATOM 758 C CA . VAL A 1 94 ? -0.209 21.609 20.938 1 98.69 94 VAL A CA 1
ATOM 759 C C . VAL A 1 94 ? 0.313 20.328 21.594 1 98.69 94 VAL A C 1
ATOM 761 O O . VAL A 1 94 ? 0.345 20.203 22.812 1 98.69 94 VAL A O 1
ATOM 764 N N . GLN A 1 95 ? 0.632 19.375 20.797 1 98.62 95 GLN A N 1
ATOM 765 C CA . GLN A 1 95 ? 1.378 18.188 21.203 1 98.62 95 GLN A CA 1
ATOM 766 C C . GLN A 1 95 ? 2.762 18.156 20.562 1 98.62 95 GLN A C 1
ATOM 768 O O . GLN A 1 95 ? 2.912 18.484 19.375 1 98.62 95 GLN A O 1
ATOM 773 N N . ILE A 1 96 ? 3.76 17.875 21.328 1 98.25 96 ILE A N 1
ATOM 774 C CA . ILE A 1 96 ? 5.105 17.625 20.828 1 98.25 96 ILE A CA 1
ATOM 775 C C . ILE A 1 96 ? 5.43 16.141 20.906 1 98.25 96 ILE A C 1
ATOM 777 O O . ILE A 1 96 ? 5.371 15.547 21.984 1 98.25 96 ILE A O 1
ATOM 781 N N . VAL A 1 97 ? 5.738 15.602 19.766 1 96.62 97 VAL A N 1
ATOM 782 C CA . VAL A 1 97 ? 5.773 14.148 19.641 1 96.62 97 VAL A CA 1
ATOM 783 C C . VAL A 1 97 ? 7.09 13.711 19.016 1 96.62 97 VAL A C 1
ATOM 785 O O . VAL A 1 97 ? 7.629 14.398 18.141 1 96.62 97 VAL A O 1
ATOM 788 N N . HIS A 1 98 ? 7.594 12.625 19.422 1 93.31 98 HIS A N 1
ATOM 789 C CA . HIS A 1 98 ? 8.742 11.945 18.844 1 93.31 98 HIS A CA 1
ATOM 790 C C . HIS A 1 98 ? 8.664 10.438 19.094 1 93.31 98 HIS A C 1
ATOM 792 O O . HIS A 1 98 ? 8.617 9.992 20.234 1 93.31 98 HIS A O 1
ATOM 798 N N . PRO A 1 99 ? 8.625 9.664 18 1 77.38 99 PRO A N 1
ATOM 799 C CA . PRO A 1 99 ? 8.586 8.219 18.219 1 77.38 99 PRO A CA 1
ATOM 800 C C . PRO A 1 99 ? 9.969 7.629 18.516 1 77.38 99 PRO A C 1
ATOM 802 O O . PRO A 1 99 ? 10.812 7.566 17.609 1 77.38 99 PRO A O 1
ATOM 805 N N . PRO A 1 100 ? 10.242 7.301 19.734 1 68.44 100 PRO A N 1
ATOM 806 C CA . PRO A 1 100 ? 11.594 6.84 20.062 1 68.44 100 PRO A CA 1
ATOM 807 C C . PRO A 1 100 ? 11.945 5.523 19.359 1 68.44 100 PRO A C 1
ATOM 809 O O . PRO A 1 100 ? 13.125 5.23 19.141 1 68.44 100 PRO A O 1
ATOM 812 N N . HIS A 1 101 ? 10.961 4.766 19.203 1 64.38 101 HIS A N 1
ATOM 813 C CA . HIS A 1 101 ? 11.234 3.398 18.781 1 64.38 101 HIS A CA 1
ATOM 814 C C . HIS A 1 101 ? 10.828 3.184 17.328 1 64.38 101 HIS A C 1
ATOM 816 O O . HIS A 1 101 ? 10.742 2.043 16.859 1 64.38 101 HIS A O 1
ATOM 822 N N . ILE A 1 102 ? 10.773 4.219 16.609 1 64.81 102 ILE A N 1
ATOM 823 C CA . ILE A 1 102 ? 10.367 3.924 15.242 1 64.81 102 ILE A CA 1
ATOM 824 C C . ILE A 1 102 ? 11.531 3.281 14.492 1 64.81 102 ILE A C 1
ATOM 826 O O . ILE A 1 102 ? 12.656 3.779 14.531 1 64.81 102 ILE A O 1
ATOM 830 N N . ALA A 1 103 ? 11.32 2.096 14.102 1 65.19 103 ALA A N 1
ATOM 831 C CA . ALA A 1 103 ? 12.289 1.324 13.328 1 65.19 103 ALA A CA 1
ATOM 832 C C . ALA A 1 103 ? 12.344 1.795 11.883 1 65.19 103 ALA A C 1
ATOM 834 O O . ALA A 1 103 ? 11.422 1.548 11.109 1 65.19 103 ALA A O 1
ATOM 835 N N . TYR A 1 104 ? 13.352 2.691 11.617 1 78.31 104 TYR A N 1
ATOM 836 C CA . TYR A 1 104 ? 13.602 3.031 10.227 1 78.31 104 TYR A CA 1
ATOM 837 C C . TYR A 1 104 ? 14.469 1.972 9.555 1 78.31 104 TYR A C 1
ATOM 839 O O . TYR A 1 104 ? 15.32 1.359 10.195 1 78.31 104 TYR A O 1
ATOM 847 N N . PRO A 1 105 ? 14.203 1.727 8.32 1 80.31 105 PRO A N 1
ATOM 848 C CA . PRO A 1 105 ? 15.125 0.846 7.602 1 80.31 105 PRO A CA 1
ATOM 849 C C . PRO A 1 105 ? 16.484 1.49 7.359 1 80.31 105 PRO A C 1
ATOM 851 O O . PRO A 1 105 ? 16.672 2.682 7.621 1 80.31 105 PRO A O 1
ATOM 854 N N . ASN A 1 106 ? 17.391 0.602 6.98 1 82.62 106 ASN A N 1
ATOM 855 C CA . ASN A 1 106 ? 18.672 1.137 6.504 1 82.62 106 ASN A CA 1
ATOM 856 C C . ASN A 1 106 ? 18.516 1.8 5.137 1 82.62 106 ASN A C 1
ATOM 858 O O . ASN A 1 106 ? 18.281 1.124 4.137 1 82.62 106 ASN A O 1
ATOM 862 N N . PHE A 1 107 ? 18.703 3.086 5.105 1 86.56 107 PHE A N 1
ATOM 863 C CA . PHE A 1 107 ? 18.422 3.848 3.896 1 86.56 107 PHE A CA 1
ATOM 864 C C . PHE A 1 107 ? 19.594 3.77 2.922 1 86.56 107 PHE A C 1
ATOM 866 O O . PHE A 1 107 ? 19.469 4.188 1.769 1 86.56 107 PHE A O 1
ATOM 873 N N . ARG A 1 108 ? 20.75 3.168 3.322 1 82 108 ARG A N 1
ATOM 874 C CA . ARG A 1 108 ? 21.984 3.168 2.537 1 82 108 ARG A CA 1
ATOM 875 C C . ARG A 1 108 ? 21.859 2.24 1.331 1 82 108 ARG A C 1
ATOM 877 O O . ARG A 1 108 ? 22.578 2.398 0.346 1 82 108 ARG A O 1
ATOM 884 N N . PHE A 1 109 ? 20.906 1.309 1.43 1 81.38 109 PHE A N 1
ATOM 885 C CA . PHE A 1 109 ? 20.906 0.279 0.397 1 81.38 109 PHE A CA 1
ATOM 886 C C . PHE A 1 109 ? 19.641 0.362 -0.451 1 81.38 109 PHE A C 1
ATOM 888 O O . PHE A 1 109 ? 19.25 -0.618 -1.088 1 81.38 109 PHE A O 1
ATOM 895 N N . LEU A 1 110 ? 19.109 1.574 -0.465 1 88.12 110 LEU A N 1
ATOM 896 C CA . LEU A 1 110 ? 17.906 1.734 -1.26 1 88.12 110 LEU A CA 1
ATOM 897 C C . LEU A 1 110 ? 18.234 1.93 -2.734 1 88.12 110 LEU A C 1
ATOM 899 O O . LEU A 1 110 ? 19.281 2.514 -3.066 1 88.12 110 LEU A O 1
ATOM 903 N N . THR A 1 111 ? 17.453 1.377 -3.547 1 86.44 111 THR A N 1
ATOM 904 C CA . THR A 1 111 ? 17.641 1.468 -4.992 1 86.44 111 THR A CA 1
ATOM 905 C C . THR A 1 111 ? 17.375 2.889 -5.484 1 86.44 111 THR A C 1
ATOM 907 O O . THR A 1 111 ? 16.406 3.525 -5.07 1 86.44 111 THR A O 1
ATOM 910 N N . ARG A 1 112 ? 18.25 3.379 -6.371 1 86.38 112 ARG A N 1
ATOM 911 C CA . ARG A 1 112 ? 18.078 4.703 -6.957 1 86.38 112 ARG A CA 1
ATOM 912 C C . ARG A 1 112 ? 16.984 4.688 -8.023 1 86.38 112 ARG A C 1
ATOM 914 O O . ARG A 1 112 ? 16.906 3.748 -8.82 1 86.38 112 ARG A O 1
ATOM 921 N N . ARG A 1 113 ? 16.141 5.688 -7.902 1 83.94 113 ARG A N 1
ATOM 922 C CA . ARG A 1 113 ? 15.094 5.926 -8.883 1 83.94 113 ARG A CA 1
ATOM 923 C C . ARG A 1 113 ? 14.953 7.414 -9.188 1 83.94 113 ARG A C 1
ATOM 925 O O . ARG A 1 113 ? 15.43 8.258 -8.422 1 83.94 113 ARG A O 1
ATOM 932 N N . PHE A 1 114 ? 14.352 7.812 -10.406 1 82.25 114 PHE A N 1
ATOM 933 C CA . PHE A 1 114 ? 14.023 9.18 -10.805 1 82.25 114 PHE A CA 1
ATOM 934 C C . PHE A 1 114 ? 15.289 10.016 -10.953 1 82.25 114 PHE A C 1
ATOM 936 O O . PHE A 1 114 ? 15.273 11.227 -10.75 1 82.25 114 PHE A O 1
ATOM 943 N N . GLY A 1 115 ? 16.391 9.344 -11.117 1 87 115 GLY A N 1
ATOM 944 C CA . GLY A 1 115 ? 17.641 10.062 -11.258 1 87 115 GLY A CA 1
ATOM 945 C C . GLY A 1 115 ? 18.125 10.695 -9.961 1 87 115 GLY A C 1
ATOM 946 O O . GLY A 1 115 ? 19.016 11.539 -9.969 1 87 115 GLY A O 1
ATOM 947 N N . ASP A 1 116 ? 17.609 10.289 -8.859 1 90.12 116 ASP A N 1
ATOM 948 C CA . ASP A 1 116 ? 17.938 10.867 -7.562 1 90.12 116 ASP A CA 1
ATOM 949 C C . ASP A 1 116 ? 19.266 10.328 -7.043 1 90.12 116 ASP A C 1
ATOM 951 O O . ASP A 1 116 ? 19.609 9.164 -7.281 1 90.12 116 ASP A O 1
ATOM 955 N N . SER A 1 117 ? 19.953 11.234 -6.371 1 91.75 117 SER A N 1
ATOM 956 C CA . SER A 1 117 ? 21.141 10.773 -5.641 1 91.75 117 SER A CA 1
ATOM 957 C C . SER A 1 117 ? 20.75 9.844 -4.496 1 91.75 117 SER A C 1
ATOM 959 O O . SER A 1 117 ? 19.578 9.781 -4.102 1 91.75 117 SER A O 1
ATOM 961 N N . LEU A 1 118 ? 21.719 9.133 -4.012 1 91.25 118 LEU A N 1
ATOM 962 C CA . LEU A 1 118 ? 21.469 8.258 -2.869 1 91.25 118 LEU A CA 1
ATOM 963 C C . LEU A 1 118 ? 20.984 9.062 -1.665 1 91.25 118 LEU A C 1
ATOM 965 O O . LEU A 1 118 ? 20.109 8.609 -0.925 1 91.25 118 LEU A O 1
ATOM 969 N N . GLU A 1 119 ? 21.562 10.195 -1.511 1 91.12 119 GLU A N 1
ATOM 970 C CA . GLU A 1 119 ? 21.156 11.07 -0.413 1 91.12 119 GLU A CA 1
ATOM 971 C C . GLU A 1 119 ? 19.703 11.5 -0.548 1 91.12 119 GLU A C 1
ATOM 973 O O . GLU A 1 119 ? 18.953 11.5 0.433 1 91.12 119 GLU A O 1
ATOM 978 N N . ARG A 1 120 ? 19.328 11.875 -1.722 1 92.19 120 ARG A N 1
ATOM 979 C CA . ARG A 1 120 ? 17.953 12.305 -1.949 1 92.19 120 ARG A CA 1
ATOM 980 C C . ARG A 1 120 ? 16.984 11.141 -1.77 1 92.19 120 ARG A C 1
ATOM 982 O O . ARG A 1 120 ? 15.883 11.32 -1.235 1 92.19 120 ARG A O 1
ATOM 989 N N . VAL A 1 121 ? 17.359 9.945 -2.227 1 93.75 121 VAL A N 1
ATOM 990 C CA . VAL A 1 121 ? 16.531 8.766 -2.043 1 93.75 121 VAL A CA 1
ATOM 991 C C . VAL A 1 121 ? 16.312 8.516 -0.552 1 93.75 121 VAL A C 1
ATOM 993 O O . VAL A 1 121 ? 15.18 8.258 -0.117 1 93.75 121 VAL A O 1
ATOM 996 N N . ALA A 1 122 ? 17.375 8.602 0.178 1 92.62 122 ALA A N 1
ATOM 997 C CA . ALA A 1 122 ? 17.281 8.398 1.621 1 92.62 122 ALA A CA 1
ATOM 998 C C . ALA A 1 122 ? 16.375 9.445 2.262 1 92.62 122 ALA A C 1
ATOM 1000 O O . ALA A 1 122 ? 15.531 9.117 3.098 1 92.62 122 ALA A O 1
ATOM 1001 N N . TRP A 1 123 ? 16.516 10.602 1.845 1 92.44 123 TRP A N 1
ATOM 1002 C CA . TRP A 1 123 ? 15.766 11.727 2.402 1 92.44 123 TRP A CA 1
ATOM 1003 C C . TRP A 1 123 ? 14.273 11.586 2.133 1 92.44 123 TRP A C 1
ATOM 1005 O O . TRP A 1 123 ? 13.461 11.664 3.057 1 92.44 123 TRP A O 1
ATOM 1015 N N . ARG A 1 124 ? 13.93 11.391 0.911 1 94.5 124 ARG A N 1
ATOM 1016 C CA . ARG A 1 124 ? 12.516 11.32 0.581 1 94.5 124 ARG A CA 1
ATOM 1017 C C . ARG A 1 124 ? 11.883 10.047 1.145 1 94.5 124 ARG A C 1
ATOM 1019 O O . ARG A 1 124 ? 10.695 10.031 1.473 1 94.5 124 ARG A O 1
ATOM 1026 N N . SER A 1 125 ? 12.672 8.953 1.228 1 94 125 SER A N 1
ATOM 1027 C CA . SER A 1 125 ? 12.172 7.723 1.844 1 94 125 SER A CA 1
ATOM 1028 C C . SER A 1 125 ? 11.867 7.93 3.324 1 94 125 SER A C 1
ATOM 1030 O O . SER A 1 125 ? 10.828 7.492 3.816 1 94 125 SER A O 1
ATOM 1032 N N . LYS A 1 126 ? 12.773 8.562 3.994 1 92.69 126 LYS A N 1
ATOM 1033 C CA . LYS A 1 126 ? 12.523 8.875 5.398 1 92.69 126 LYS A CA 1
ATOM 1034 C C . LYS A 1 126 ? 11.297 9.773 5.555 1 92.69 126 LYS A C 1
ATOM 1036 O O . LYS A 1 126 ? 10.508 9.594 6.477 1 92.69 126 LYS A O 1
ATOM 1041 N N . GLN A 1 127 ? 11.172 10.789 4.707 1 94.5 127 GLN A N 1
ATOM 1042 C CA . GLN A 1 127 ? 10.023 11.695 4.754 1 94.5 127 GLN A CA 1
ATOM 1043 C C . GLN A 1 127 ? 8.711 10.93 4.625 1 94.5 127 GLN A C 1
ATOM 1045 O O . GLN A 1 127 ? 7.754 11.203 5.355 1 94.5 127 GLN A O 1
ATOM 1050 N N . ASN A 1 128 ? 8.672 10 3.645 1 95.31 128 ASN A N 1
ATOM 1051 C CA . ASN A 1 128 ? 7.492 9.156 3.494 1 95.31 128 ASN A CA 1
ATOM 1052 C C . ASN A 1 128 ? 7.141 8.445 4.801 1 95.31 128 ASN A C 1
ATOM 1054 O O . ASN A 1 128 ? 5.973 8.422 5.199 1 95.31 128 ASN A O 1
ATOM 1058 N N . LEU A 1 129 ? 8.133 7.91 5.434 1 93.44 129 LEU A N 1
ATOM 1059 C CA . LEU A 1 129 ? 7.914 7.188 6.68 1 93.44 129 LEU A CA 1
ATOM 1060 C C . LEU A 1 129 ? 7.531 8.148 7.805 1 93.44 129 LEU A C 1
ATOM 1062 O O . LEU A 1 129 ? 6.668 7.828 8.625 1 93.44 129 LEU A O 1
ATOM 1066 N N . ASP A 1 130 ? 8.164 9.297 7.844 1 93.81 130 ASP A N 1
ATOM 1067 C CA . ASP A 1 130 ? 7.805 10.312 8.828 1 93.81 130 ASP A CA 1
ATOM 1068 C C . ASP A 1 130 ? 6.328 10.688 8.727 1 93.81 130 ASP A C 1
ATOM 1070 O O . ASP A 1 130 ? 5.625 10.75 9.734 1 93.81 130 ASP A O 1
ATOM 1074 N N . PHE A 1 131 ? 5.902 10.93 7.523 1 96.25 131 PHE A N 1
ATOM 1075 C CA . PHE A 1 131 ? 4.508 11.297 7.297 1 96.25 131 PHE A CA 1
ATOM 1076 C C . PHE A 1 131 ? 3.578 10.164 7.723 1 96.25 131 PHE A C 1
ATOM 1078 O O . PHE A 1 131 ? 2.555 10.406 8.367 1 96.25 131 PHE A O 1
ATOM 1085 N N . ALA A 1 132 ? 3.941 8.984 7.359 1 94.69 132 ALA A N 1
ATOM 1086 C CA . ALA A 1 132 ? 3.125 7.832 7.719 1 94.69 132 ALA A CA 1
ATOM 1087 C C . ALA A 1 132 ? 2.971 7.719 9.234 1 94.69 132 ALA A C 1
ATOM 1089 O O . ALA A 1 132 ? 1.862 7.531 9.742 1 94.69 132 ALA A O 1
ATOM 1090 N N . TYR A 1 133 ? 4.043 7.848 9.969 1 93 133 TYR A N 1
ATOM 1091 C CA . TYR A 1 133 ? 4.016 7.746 11.422 1 93 133 TYR A CA 1
ATOM 1092 C C . TYR A 1 133 ? 3.191 8.875 12.039 1 93 133 TYR A C 1
ATOM 1094 O O . TYR A 1 133 ? 2.402 8.641 12.953 1 93 133 TYR A O 1
ATOM 1102 N N . LEU A 1 134 ? 3.418 10.016 11.539 1 96.19 134 LEU A N 1
ATOM 1103 C CA . LEU A 1 134 ? 2.674 11.172 12.039 1 96.19 134 LEU A CA 1
ATOM 1104 C C . LEU A 1 134 ? 1.176 10.977 11.828 1 96.19 134 LEU A C 1
ATOM 1106 O O . LEU A 1 134 ? 0.381 11.234 12.734 1 96.19 134 LEU A O 1
ATOM 1110 N N . MET A 1 135 ? 0.797 10.555 10.672 1 96.81 135 MET A N 1
ATOM 1111 C CA . MET A 1 135 ? -0.61 10.32 10.359 1 96.81 135 MET A CA 1
ATOM 1112 C C . MET A 1 135 ? -1.195 9.242 11.266 1 96.81 135 MET A C 1
ATOM 1114 O O . MET A 1 135 ? -2.299 9.398 11.789 1 96.81 135 MET A O 1
ATOM 1118 N N . LEU A 1 136 ? -0.464 8.172 11.461 1 93.88 136 LEU A N 1
ATOM 1119 C CA . LEU A 1 136 ? -0.937 7.09 12.312 1 93.88 136 LEU A CA 1
ATOM 1120 C C . LEU A 1 136 ? -1.083 7.559 13.758 1 93.88 136 LEU A C 1
ATOM 1122 O O . LEU A 1 136 ? -2.074 7.246 14.422 1 93.88 136 LEU A O 1
ATOM 1126 N N . TYR A 1 137 ? -0.106 8.25 14.219 1 94.5 137 TYR A N 1
ATOM 1127 C CA . TYR A 1 137 ? -0.176 8.805 15.57 1 94.5 137 TYR A CA 1
ATOM 1128 C C . TYR A 1 137 ? -1.418 9.672 15.734 1 94.5 137 TYR A C 1
ATOM 1130 O O . TYR A 1 137 ? -2.088 9.617 16.766 1 94.5 137 TYR A O 1
ATOM 1138 N N . SER A 1 138 ? -1.788 10.406 14.758 1 97.31 138 SER A N 1
ATOM 1139 C CA . SER A 1 138 ? -2.777 11.469 14.852 1 97.31 138 SER A CA 1
ATOM 1140 C C . SER A 1 138 ? -4.184 10.945 14.578 1 97.31 138 SER A C 1
ATOM 1142 O O . SER A 1 138 ? -5.172 11.625 14.859 1 97.31 138 SER A O 1
ATOM 1144 N N . GLN A 1 139 ? -4.324 9.773 14.109 1 95.94 139 GLN A N 1
ATOM 1145 C CA . GLN A 1 139 ? -5.531 9.219 13.508 1 95.94 139 GLN A CA 1
ATOM 1146 C C . GLN A 1 139 ? -6.715 9.312 14.469 1 95.94 139 GLN A C 1
ATOM 1148 O O . GLN A 1 139 ? -7.824 9.68 14.062 1 95.94 139 GLN A O 1
ATOM 1153 N N . PRO A 1 140 ? -6.605 9.086 15.75 1 96.12 140 PRO A N 1
ATOM 1154 C CA . PRO A 1 140 ? -7.801 8.992 16.594 1 96.12 140 PRO A CA 1
ATOM 1155 C C . PRO A 1 140 ? -8.25 10.352 17.125 1 96.12 140 PRO A C 1
ATOM 1157 O O . PRO A 1 140 ? -9.289 10.438 17.797 1 96.12 140 PRO A O 1
ATOM 1160 N N . PHE A 1 141 ? -7.602 11.43 16.844 1 98.06 141 PHE A N 1
ATOM 1161 C CA . PHE A 1 141 ? -7.754 12.641 17.641 1 98.06 141 PHE A CA 1
ATOM 1162 C C . PHE A 1 141 ? -8.867 13.516 17.078 1 98.06 141 PHE A C 1
ATOM 1164 O O . PHE A 1 141 ? -9.477 14.305 17.812 1 98.06 141 PHE A O 1
ATOM 1171 N N . SER A 1 142 ? -9.117 13.469 15.773 1 98.69 142 SER A N 1
ATOM 1172 C CA . SER A 1 142 ? -10.062 14.391 15.156 1 98.69 142 SER A CA 1
ATOM 1173 C C . SER A 1 142 ? -10.789 13.734 13.984 1 98.69 142 SER A C 1
ATOM 1175 O O . SER A 1 142 ? -10.406 12.648 13.539 1 98.69 142 SER A O 1
ATOM 1177 N N . GLU A 1 143 ? -11.836 14.375 13.547 1 98.56 143 GLU A N 1
ATOM 1178 C CA . GLU A 1 143 ? -12.562 13.906 12.367 1 98.56 143 GLU A CA 1
ATOM 1179 C C . GLU A 1 143 ? -11.719 14.047 11.109 1 98.56 143 GLU A C 1
ATOM 1181 O O . GLU A 1 143 ? -11.773 13.195 10.219 1 98.56 143 GLU A O 1
ATOM 1186 N N . PHE A 1 144 ? -10.938 15.094 11.078 1 98.81 144 PHE A N 1
ATOM 1187 C CA . PHE A 1 144 ? -10.117 15.375 9.914 1 98.81 144 PHE A CA 1
ATOM 1188 C C . PHE A 1 144 ? -8.656 15.586 10.312 1 98.81 144 PHE A C 1
ATOM 1190 O O . PHE A 1 144 ? -8.367 15.93 11.453 1 98.81 144 PHE A O 1
ATOM 1197 N N . TYR A 1 145 ? -7.797 15.328 9.422 1 98.88 145 TYR A N 1
ATOM 1198 C CA . TYR A 1 145 ? -6.359 15.523 9.57 1 98.88 145 TYR A CA 1
ATOM 1199 C C . TYR A 1 145 ? -5.805 16.375 8.43 1 98.88 145 TYR A C 1
ATOM 1201 O O . TYR A 1 145 ? -6.098 16.109 7.258 1 98.88 145 TYR A O 1
ATOM 1209 N N . LEU A 1 146 ? -5.07 17.328 8.742 1 98.81 146 LEU A N 1
ATOM 1210 C CA . LEU A 1 146 ? -4.438 18.219 7.777 1 98.81 146 LEU A CA 1
ATOM 1211 C C . LEU A 1 146 ? -2.918 18.156 7.887 1 98.81 146 LEU A C 1
ATOM 1213 O O . LEU A 1 146 ? -2.359 18.391 8.961 1 98.81 146 LEU A O 1
ATOM 1217 N N . GLN A 1 147 ? -2.285 17.781 6.785 1 98.56 147 GLN A N 1
ATOM 1218 C CA . GLN A 1 147 ? -0.828 17.719 6.738 1 98.56 147 GLN A CA 1
ATOM 1219 C C . GLN A 1 147 ? -0.228 19.031 6.234 1 98.56 147 GLN A C 1
ATOM 1221 O O . GLN A 1 147 ? -0.562 19.484 5.141 1 98.56 147 GLN A O 1
ATOM 1226 N N . ILE A 1 148 ? 0.674 19.625 6.973 1 97.25 148 ILE A N 1
ATOM 1227 C CA . ILE A 1 148 ? 1.427 20.781 6.5 1 97.25 148 ILE A CA 1
ATOM 1228 C C . ILE A 1 148 ? 2.92 20.547 6.73 1 97.25 148 ILE A C 1
ATOM 1230 O O . ILE A 1 148 ? 3.357 19.422 6.926 1 97.25 148 ILE A O 1
ATOM 1234 N N . GLU A 1 149 ? 3.754 21.531 6.422 1 94.19 149 GLU A N 1
ATOM 1235 C CA . GLU A 1 149 ? 5.18 21.516 6.727 1 94.19 149 GLU A CA 1
ATOM 1236 C C . GLU A 1 149 ? 5.52 22.516 7.828 1 94.19 149 GLU A C 1
ATOM 1238 O O . GLU A 1 149 ? 4.648 23.266 8.289 1 94.19 149 GLU A O 1
ATOM 1243 N N . ASP A 1 150 ? 6.695 22.5 8.305 1 95.38 150 ASP A N 1
ATOM 1244 C CA . ASP A 1 150 ? 7.07 23.312 9.453 1 95.38 150 ASP A CA 1
ATOM 1245 C C . ASP A 1 150 ? 7.535 24.703 9.016 1 95.38 150 ASP A C 1
ATOM 1247 O O . ASP A 1 150 ? 8.078 25.469 9.82 1 95.38 150 ASP A O 1
ATOM 1251 N N . ASP A 1 151 ? 7.43 25.047 7.715 1 93.25 151 ASP A N 1
ATOM 1252 C CA . ASP A 1 151 ? 7.871 26.344 7.199 1 93.25 151 ASP A CA 1
ATOM 1253 C C . ASP A 1 151 ? 6.758 27.016 6.395 1 93.25 151 ASP A C 1
ATOM 1255 O O . ASP A 1 151 ? 6.992 27.5 5.285 1 93.25 151 ASP A O 1
ATOM 1259 N N . VAL A 1 152 ? 5.539 27.094 7.016 1 94 152 VAL A N 1
ATOM 1260 C CA . VAL A 1 152 ? 4.395 27.703 6.336 1 94 152 VAL A CA 1
ATOM 1261 C C . VAL A 1 152 ? 3.699 28.688 7.27 1 94 152 VAL A C 1
ATOM 1263 O O . VAL A 1 152 ? 3.822 28.578 8.492 1 94 152 VAL A O 1
ATOM 1266 N N . ILE A 1 153 ? 3.02 29.625 6.695 1 93.69 153 ILE A N 1
ATOM 1267 C CA . ILE A 1 153 ? 2.098 30.5 7.414 1 93.69 153 ILE A CA 1
ATOM 1268 C C . ILE A 1 153 ? 0.667 30.234 6.949 1 93.69 153 ILE A C 1
ATOM 1270 O O . ILE A 1 153 ? 0.448 29.75 5.836 1 93.69 153 ILE A O 1
ATOM 1274 N N . VAL A 1 154 ? -0.247 30.531 7.762 1 95.69 154 VAL A N 1
ATOM 1275 C CA . VAL A 1 154 ? -1.643 30.203 7.484 1 95.69 154 VAL A CA 1
ATOM 1276 C C . VAL A 1 154 ? -2.459 31.5 7.363 1 95.69 154 VAL A C 1
ATOM 1278 O O . VAL A 1 154 ? -2.123 32.5 7.977 1 95.69 154 VAL A O 1
ATOM 1281 N N . SER A 1 155 ? -3.459 31.531 6.566 1 94.12 155 SER A N 1
ATOM 1282 C CA . SER A 1 155 ? -4.32 32.688 6.355 1 94.12 155 SER A CA 1
ATOM 1283 C C . SER A 1 155 ? -5.324 32.844 7.492 1 94.12 155 SER A C 1
ATOM 1285 O O . SER A 1 155 ? -5.562 31.906 8.25 1 94.12 155 SER A O 1
ATOM 1287 N N . LYS A 1 156 ? -5.863 34.062 7.492 1 92.56 156 LYS A N 1
ATOM 1288 C CA . LYS A 1 156 ? -6.938 34.312 8.453 1 92.56 156 LYS A CA 1
ATOM 1289 C C . LYS A 1 156 ? -8.164 33.469 8.133 1 92.56 156 LYS A C 1
ATOM 1291 O O . LYS A 1 156 ? -8.43 33.156 6.969 1 92.56 156 LYS A O 1
ATOM 1296 N N . ASN A 1 157 ? -8.938 33 9.008 1 93.06 157 ASN A N 1
ATOM 1297 C CA . ASN A 1 157 ? -10.188 32.25 8.891 1 93.06 157 ASN A CA 1
ATOM 1298 C C . ASN A 1 157 ? -9.969 30.875 8.242 1 93.06 157 ASN A C 1
ATOM 1300 O O . ASN A 1 157 ? -10.844 30.375 7.539 1 93.06 157 ASN A O 1
ATOM 1304 N N . TYR A 1 158 ? -8.734 30.375 8.32 1 97.19 158 TYR A N 1
ATOM 1305 C CA . TYR A 1 158 ? -8.422 29.109 7.668 1 97.19 158 TYR A CA 1
ATOM 1306 C C . TYR A 1 158 ? -9.398 28.016 8.094 1 97.19 158 TYR A C 1
ATOM 1308 O O . TYR A 1 158 ? -9.82 27.203 7.273 1 97.19 158 TYR A O 1
ATOM 1316 N N . LEU A 1 159 ? -9.812 27.969 9.367 1 97.69 159 LEU A N 1
ATOM 1317 C CA . LEU A 1 159 ? -10.695 26.922 9.875 1 97.69 159 LEU A CA 1
ATOM 1318 C C . LEU A 1 159 ? -12.07 27 9.219 1 97.69 159 LEU A C 1
ATOM 1320 O O . LEU A 1 159 ? -12.625 25.984 8.797 1 97.69 159 LEU A O 1
ATOM 1324 N N . GLN A 1 160 ? -12.594 28.188 9.148 1 96.75 160 GLN A N 1
ATOM 1325 C CA . GLN A 1 160 ? -13.883 28.391 8.5 1 96.75 160 GLN A CA 1
ATOM 1326 C C . GLN A 1 160 ? -13.828 28 7.027 1 96.75 160 GLN A C 1
ATOM 1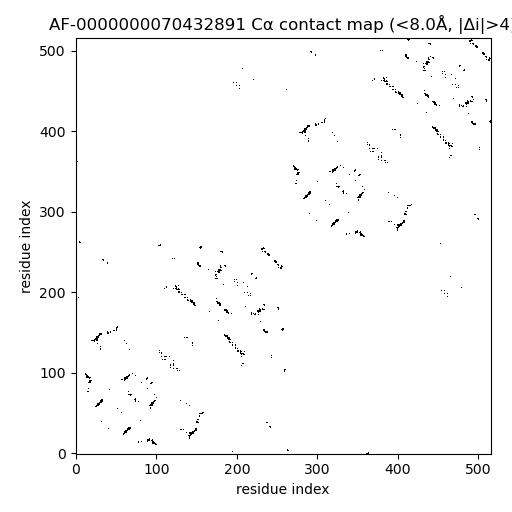328 O O . GLN A 1 160 ? -14.773 27.406 6.496 1 96.75 160 GLN A O 1
ATOM 1333 N N . ASN A 1 161 ? -12.773 28.406 6.383 1 97.12 161 ASN A N 1
ATOM 1334 C CA . ASN A 1 161 ? -12.602 28.062 4.977 1 97.12 161 ASN A CA 1
ATOM 1335 C C . ASN A 1 161 ? -12.539 26.547 4.77 1 97.12 161 ASN A C 1
ATOM 1337 O O . ASN A 1 161 ? -13.117 26.016 3.82 1 97.12 161 ASN A O 1
ATOM 1341 N N . ILE A 1 162 ? -11.852 25.828 5.641 1 98.31 162 ILE A N 1
ATOM 1342 C CA . ILE A 1 162 ? -11.75 24.375 5.57 1 98.31 162 ILE A CA 1
ATOM 1343 C C . ILE A 1 162 ? -13.133 23.75 5.746 1 98.31 162 ILE A C 1
ATOM 1345 O O . ILE A 1 162 ? -13.555 22.906 4.949 1 98.31 162 ILE A O 1
ATOM 1349 N N . GLU A 1 163 ? -13.852 24.219 6.758 1 98.12 163 GLU A N 1
ATOM 1350 C CA . GLU A 1 163 ? -15.188 23.688 7.016 1 98.12 163 GLU A CA 1
ATOM 1351 C C . GLU A 1 163 ? -16.109 23.922 5.816 1 98.12 163 GLU A C 1
ATOM 1353 O O . GLU A 1 163 ? -16.844 23.016 5.414 1 98.12 163 GLU A O 1
ATOM 1358 N N . SER A 1 164 ? -16.031 25.109 5.309 1 97.75 164 SER A N 1
ATOM 1359 C CA . SER A 1 164 ? -16.875 25.453 4.172 1 97.75 164 SER A CA 1
ATOM 1360 C C . SER A 1 164 ? -16.562 24.578 2.961 1 97.75 164 SER A C 1
ATOM 1362 O O . SER A 1 164 ? -17.469 24.125 2.258 1 97.75 164 SER A O 1
ATOM 1364 N N . TYR A 1 165 ? -15.305 24.344 2.684 1 98.19 165 TYR A N 1
ATOM 1365 C CA . TYR A 1 165 ? -14.914 23.578 1.502 1 98.19 165 TYR A CA 1
ATOM 1366 C C . TYR A 1 165 ? -15.266 22.109 1.668 1 98.19 165 TYR A C 1
ATOM 1368 O O . TYR A 1 165 ? -15.641 21.438 0.703 1 98.19 165 TYR A O 1
ATOM 1376 N N . ILE A 1 166 ? -15.094 21.547 2.879 1 98.38 166 ILE A N 1
ATOM 1377 C CA . ILE A 1 166 ? -15.539 20.188 3.154 1 98.38 166 ILE A CA 1
ATOM 1378 C C . ILE A 1 166 ? -17.016 20.047 2.807 1 98.38 166 ILE A C 1
ATOM 1380 O O . ILE A 1 166 ? -17.422 19.094 2.139 1 98.38 166 ILE A O 1
ATOM 1384 N N . SER A 1 167 ? -17.812 21.016 3.256 1 98.12 167 SER A N 1
ATOM 1385 C CA . SER A 1 167 ? -19.234 21.016 2.977 1 98.12 167 SER A CA 1
ATOM 1386 C C . SER A 1 167 ? -19.516 21.094 1.479 1 98.12 167 SER A C 1
ATOM 1388 O O . SER A 1 167 ? -20.391 20.391 0.966 1 98.12 167 SER A O 1
ATOM 1390 N N . ALA A 1 168 ? -18.781 21.906 0.806 1 97.75 168 ALA A N 1
ATOM 1391 C CA . ALA A 1 168 ? -18.953 22.078 -0.634 1 97.75 168 ALA A CA 1
ATOM 1392 C C . ALA A 1 168 ? -18.625 20.797 -1.389 1 97.75 168 ALA A C 1
ATOM 1394 O O . ALA A 1 168 ? -19.172 20.547 -2.467 1 97.75 168 ALA A O 1
ATOM 1395 N N . CYS A 1 169 ? -17.719 19.984 -0.772 1 97.06 169 CYS A N 1
ATOM 1396 C CA . CYS A 1 169 ? -17.266 18.766 -1.446 1 97.06 169 CYS A CA 1
ATOM 1397 C C . CYS A 1 169 ? -17.969 17.531 -0.876 1 97.06 169 CYS A C 1
ATOM 1399 O O . CYS A 1 169 ? -17.562 16.406 -1.143 1 97.06 169 CYS A O 1
ATOM 1401 N N . ALA A 1 170 ? -19.031 17.734 -0.089 1 94.38 170 ALA A N 1
ATOM 1402 C CA . ALA A 1 170 ? -19.656 16.656 0.671 1 94.38 170 ALA A CA 1
ATOM 1403 C C . ALA A 1 170 ? -20.203 15.57 -0.259 1 94.38 170 ALA A C 1
ATOM 1405 O O . ALA A 1 170 ? -20.234 14.398 0.102 1 94.38 170 ALA A O 1
ATOM 1406 N N . ASN A 1 171 ? -20.547 15.859 -1.49 1 92.56 171 ASN A N 1
ATOM 1407 C CA . ASN A 1 171 ? -21.188 14.914 -2.398 1 92.56 171 ASN A CA 1
ATOM 1408 C C . ASN A 1 171 ? -20.203 14.383 -3.438 1 92.56 171 ASN A C 1
ATOM 1410 O O . ASN A 1 171 ? -20.609 13.766 -4.422 1 92.56 171 ASN A O 1
ATOM 1414 N N . LYS A 1 172 ? -18.953 14.648 -3.234 1 91.69 172 LYS A N 1
ATOM 1415 C CA . LYS A 1 172 ? -17.906 14.164 -4.125 1 91.69 172 LYS A CA 1
ATOM 1416 C C . LYS A 1 172 ? -17.016 13.133 -3.424 1 91.69 172 LYS A C 1
ATOM 1418 O O . LYS A 1 172 ? -16.75 13.258 -2.229 1 91.69 172 LYS A O 1
ATOM 1423 N N . PRO A 1 173 ? -16.703 12.133 -4.16 1 90.12 173 PRO A N 1
ATOM 1424 C CA . PRO A 1 173 ? -15.695 11.242 -3.584 1 90.12 173 PRO A CA 1
ATOM 1425 C C . PRO A 1 173 ? -14.297 11.875 -3.559 1 90.12 173 PRO A C 1
ATOM 1427 O O . PRO A 1 173 ? -13.867 12.461 -4.551 1 90.12 173 PRO A O 1
ATOM 1430 N N . TRP A 1 174 ? -13.727 11.867 -2.393 1 96.19 174 TRP A N 1
ATOM 1431 C CA . TRP A 1 174 ? -12.367 12.391 -2.33 1 96.19 174 TRP A CA 1
ATOM 1432 C C . TRP A 1 174 ? -11.547 11.656 -1.275 1 96.19 174 TRP A C 1
ATOM 1434 O O . TRP A 1 174 ? -12.078 11.258 -0.236 1 96.19 174 TRP A O 1
ATOM 1444 N N . LEU A 1 175 ? -10.281 11.414 -1.595 1 97.25 175 LEU A N 1
ATOM 1445 C CA . LEU A 1 175 ? -9.297 10.953 -0.618 1 97.25 175 LEU A CA 1
ATOM 1446 C C . LEU A 1 175 ? -8.75 12.125 0.193 1 97.25 175 LEU A C 1
ATOM 1448 O O . LEU A 1 175 ? -8.594 12.023 1.411 1 97.25 175 LEU A O 1
ATOM 1452 N N . TYR A 1 176 ? -8.484 13.211 -0.528 1 98.19 176 TYR A N 1
ATOM 1453 C CA . TYR A 1 176 ? -8.031 14.414 0.166 1 98.19 176 TYR A CA 1
ATOM 1454 C C . TYR A 1 176 ? -8.508 15.672 -0.549 1 98.19 176 TYR A C 1
ATOM 1456 O O . TYR A 1 176 ? -8.867 15.625 -1.727 1 98.19 176 TYR A O 1
ATOM 1464 N N . LEU A 1 177 ? -8.578 16.766 0.195 1 98.31 177 LEU A N 1
ATOM 1465 C CA . LEU A 1 177 ? -8.773 18.125 -0.299 1 98.31 177 LEU A CA 1
ATOM 1466 C C . LEU A 1 177 ? -7.492 18.938 -0.156 1 98.31 177 LEU A C 1
ATOM 1468 O O . LEU A 1 177 ? -6.758 18.781 0.822 1 98.31 177 LEU A O 1
ATOM 1472 N N . ARG A 1 178 ? -7.266 19.812 -1.118 1 97.25 178 ARG A N 1
ATOM 1473 C CA . ARG A 1 178 ? -6.027 20.578 -1.122 1 97.25 178 ARG A CA 1
ATOM 1474 C C . ARG A 1 178 ? -6.301 22.047 -0.805 1 97.25 178 ARG A C 1
ATOM 1476 O O . ARG A 1 178 ? -7.238 22.641 -1.341 1 97.25 178 ARG A O 1
ATOM 1483 N N . PHE A 1 179 ? -5.414 22.609 0.016 1 97.25 179 PHE A N 1
ATOM 1484 C CA . PHE A 1 179 ? -5.574 24 0.412 1 97.25 179 PHE A CA 1
ATOM 1485 C C . PHE A 1 179 ? -4.312 24.797 0.097 1 97.25 179 PHE A C 1
ATOM 1487 O O . PHE A 1 179 ? -4.148 25.922 0.571 1 97.25 179 PHE A O 1
ATOM 1494 N N . SER A 1 180 ? -3.367 24.156 -0.552 1 93.62 180 SER A N 1
ATOM 1495 C CA . SER A 1 180 ? -2.193 24.734 -1.192 1 93.62 180 SER A CA 1
ATOM 1496 C C . SER A 1 180 ? -1.762 23.922 -2.404 1 93.62 180 SER A C 1
ATOM 1498 O O . SER A 1 180 ? -1.771 22.688 -2.363 1 93.62 180 SER A O 1
ATOM 1500 N N . LYS A 1 181 ? -1.335 24.469 -3.436 1 89.44 181 LYS A N 1
ATOM 1501 C CA . LYS A 1 181 ? -0.934 23.75 -4.641 1 89.44 181 LYS A CA 1
ATOM 1502 C C . LYS A 1 181 ? 0.504 23.25 -4.527 1 89.44 181 LYS A C 1
ATOM 1504 O O . LYS A 1 181 ? 0.976 22.5 -5.391 1 89.44 181 LYS A O 1
ATOM 1509 N N . LEU A 1 182 ? 1.078 23.641 -3.445 1 85.5 182 LEU A N 1
ATOM 1510 C CA . LEU A 1 182 ? 2.502 23.344 -3.332 1 85.5 182 LEU A CA 1
ATOM 1511 C C . LEU A 1 182 ? 2.73 22.031 -2.576 1 85.5 182 LEU A C 1
ATOM 1513 O O . LEU A 1 182 ? 2.354 21.906 -1.409 1 85.5 182 LEU A O 1
ATOM 1517 N N . GLY A 1 183 ? 3.322 21.078 -3.252 1 85.06 183 GLY A N 1
ATOM 1518 C CA . GLY A 1 183 ? 3.855 19.891 -2.611 1 85.06 183 GLY A CA 1
ATOM 1519 C C . GLY A 1 183 ? 2.863 19.219 -1.682 1 85.06 183 GLY A C 1
ATOM 1520 O O . GLY A 1 183 ? 1.71 18.984 -2.055 1 85.06 183 GLY A O 1
ATOM 1521 N N . PHE A 1 184 ? 3.354 18.781 -0.489 1 90.88 184 PHE A N 1
ATOM 1522 C CA . PHE A 1 184 ? 2.547 18.078 0.5 1 90.88 184 PHE A CA 1
ATOM 1523 C C . PHE A 1 184 ? 2.109 19.016 1.614 1 90.88 184 PHE A C 1
ATOM 1525 O O . PHE A 1 184 ? 2.236 18.688 2.797 1 90.88 184 PHE A O 1
ATOM 1532 N N . ILE A 1 185 ? 1.686 20.25 1.242 1 93.5 185 ILE A N 1
ATOM 1533 C CA . ILE A 1 185 ? 1.222 21.281 2.156 1 93.5 185 ILE A CA 1
ATOM 1534 C C . ILE A 1 185 ? -0.29 21.453 2.021 1 93.5 185 ILE A C 1
ATOM 1536 O O . ILE A 1 185 ? -0.8 21.656 0.918 1 93.5 185 ILE A O 1
ATOM 1540 N N . GLY A 1 186 ? -0.889 21.359 3.107 1 97 186 GLY A N 1
ATOM 1541 C CA . GLY A 1 186 ? -2.312 21.656 3.115 1 97 186 GLY A CA 1
ATOM 1542 C C . GLY A 1 186 ? -3.16 20.531 2.537 1 97 186 GLY A C 1
ATOM 1543 O O . GLY A 1 186 ? -4.105 20.797 1.787 1 97 186 GLY A O 1
ATOM 1544 N N . LEU A 1 187 ? -2.795 19.344 2.715 1 98.06 187 LEU A N 1
ATOM 1545 C CA . LEU A 1 187 ? -3.617 18.203 2.32 1 98.06 187 LEU A CA 1
ATOM 1546 C C . LEU A 1 187 ? -4.496 17.734 3.479 1 98.06 187 LEU A C 1
ATOM 1548 O O . LEU A 1 187 ? -3.988 17.359 4.531 1 98.06 187 LEU A O 1
ATOM 1552 N N . LEU A 1 188 ? -5.816 17.812 3.254 1 98.81 188 LEU A N 1
ATOM 1553 C CA . LEU A 1 188 ? -6.785 17.422 4.273 1 98.81 188 LEU A CA 1
ATOM 1554 C C . LEU A 1 188 ? -7.359 16.047 3.992 1 98.81 188 LEU A C 1
ATOM 1556 O O . LEU A 1 188 ? -7.816 15.773 2.879 1 98.81 188 LEU A O 1
ATOM 1560 N N . PHE A 1 189 ? -7.309 15.18 4.961 1 98.75 189 PHE A N 1
ATOM 1561 C CA . PHE A 1 189 ? -7.844 13.82 4.898 1 98.75 189 PHE A CA 1
ATOM 1562 C C . PHE A 1 189 ? -8.93 13.617 5.941 1 98.75 189 PHE A C 1
ATOM 1564 O O . PHE A 1 189 ? -8.93 14.281 6.984 1 98.75 189 PHE A O 1
ATOM 1571 N N . LYS A 1 190 ? -9.914 12.75 5.664 1 98.19 190 LYS A N 1
ATOM 1572 C CA . LYS A 1 190 ? -10.688 12.164 6.758 1 98.19 190 LYS A CA 1
ATOM 1573 C C . LYS A 1 190 ? -9.82 11.242 7.613 1 98.19 190 LYS A C 1
ATOM 1575 O O . LYS A 1 190 ? -9.078 10.414 7.082 1 98.19 190 LYS A O 1
ATOM 1580 N N . SER A 1 191 ? -9.891 11.328 8.898 1 98.12 191 SER A N 1
ATOM 1581 C CA . SER A 1 191 ? -9.016 10.562 9.781 1 98.12 191 SER A CA 1
ATOM 1582 C C . SER A 1 191 ? -9.195 9.062 9.586 1 98.12 191 SER A C 1
ATOM 1584 O O . SER A 1 191 ? -8.234 8.297 9.711 1 98.12 191 SER A O 1
ATOM 1586 N N . VAL A 1 192 ? -10.383 8.609 9.258 1 94.69 192 VAL A N 1
ATOM 1587 C CA . VAL A 1 192 ? -10.672 7.188 9.078 1 94.69 192 VAL A CA 1
ATOM 1588 C C . VAL A 1 192 ? -9.844 6.633 7.926 1 94.69 192 VAL A C 1
ATOM 1590 O O . VAL A 1 192 ? -9.586 5.426 7.859 1 94.69 192 VAL A O 1
ATOM 1593 N N . ASP A 1 193 ? -9.406 7.508 7.016 1 96.06 193 ASP A N 1
ATOM 1594 C CA . ASP A 1 193 ? -8.664 7.074 5.84 1 96.06 193 ASP A CA 1
ATOM 1595 C C . ASP A 1 193 ? -7.16 7.023 6.125 1 96.06 193 ASP A C 1
ATOM 1597 O O . ASP A 1 193 ? -6.391 6.484 5.332 1 96.06 193 ASP A O 1
ATOM 1601 N N . LEU A 1 194 ? -6.715 7.469 7.266 1 97 194 LEU A N 1
ATOM 1602 C CA . LEU A 1 194 ? -5.293 7.68 7.512 1 97 194 LEU A CA 1
ATOM 1603 C C . LEU A 1 194 ? -4.562 6.352 7.652 1 97 194 LEU A C 1
ATOM 1605 O O . LEU A 1 194 ? -3.379 6.25 7.316 1 97 194 LEU A O 1
ATOM 1609 N N . THR A 1 195 ? -5.234 5.414 8.18 1 93.56 195 THR A N 1
ATOM 1610 C CA . THR A 1 195 ? -4.57 4.121 8.305 1 93.56 195 THR A CA 1
ATOM 1611 C C . THR A 1 195 ? -4.117 3.615 6.938 1 93.56 195 THR A C 1
ATOM 1613 O O . THR A 1 195 ? -2.949 3.262 6.754 1 93.56 195 THR A O 1
ATOM 1616 N N . LYS A 1 196 ? -5.008 3.596 5.957 1 93.88 196 LYS A N 1
ATOM 1617 C CA . LYS A 1 196 ? -4.699 3.127 4.609 1 93.88 196 LYS A CA 1
ATOM 1618 C C . LYS A 1 196 ? -3.635 4 3.953 1 93.88 196 LYS A C 1
ATOM 1620 O O . LYS A 1 196 ? -2.732 3.492 3.287 1 93.88 196 LYS A O 1
ATOM 1625 N N . VAL A 1 197 ? -3.748 5.328 4.129 1 97 197 VAL A N 1
ATOM 1626 C CA . VAL A 1 197 ? -2.773 6.258 3.566 1 97 197 VAL A CA 1
ATOM 1627 C C . VAL A 1 197 ? -1.392 5.973 4.148 1 97 197 VAL A C 1
ATOM 1629 O O . VAL A 1 197 ? -0.41 5.863 3.408 1 97 197 VAL A O 1
ATOM 1632 N N . SER A 1 198 ? -1.353 5.848 5.438 1 95.31 198 SER A N 1
ATOM 1633 C CA . SER A 1 198 ? -0.09 5.602 6.129 1 95.31 198 SER A CA 1
ATOM 1634 C C . SER A 1 198 ? 0.537 4.285 5.684 1 95.31 198 SER A C 1
ATOM 1636 O O . SER A 1 198 ? 1.733 4.23 5.391 1 95.31 198 SER A O 1
ATOM 1638 N N . GLU A 1 199 ? -0.257 3.266 5.648 1 93.56 199 GLU A N 1
ATOM 1639 C CA . GLU A 1 199 ? 0.249 1.958 5.238 1 93.56 199 GLU A CA 1
ATOM 1640 C C . GLU A 1 199 ? 0.735 1.98 3.795 1 93.56 199 GLU A C 1
ATOM 1642 O O . GLU A 1 199 ? 1.74 1.349 3.463 1 93.56 199 GLU A O 1
ATOM 1647 N N . PHE A 1 200 ? 0.004 2.678 2.955 1 96.38 200 PHE A N 1
ATOM 1648 C CA . PHE A 1 200 ? 0.412 2.85 1.565 1 96.38 200 PHE A CA 1
ATOM 1649 C C . PHE A 1 200 ? 1.793 3.488 1.481 1 96.38 200 PHE A C 1
ATOM 1651 O O . PHE A 1 200 ? 2.662 3.008 0.751 1 96.38 200 PHE A O 1
ATOM 1658 N N . PHE A 1 201 ? 2.012 4.547 2.242 1 95.81 201 PHE A N 1
ATOM 1659 C CA . PHE A 1 201 ? 3.305 5.215 2.283 1 95.81 201 PHE A CA 1
ATOM 1660 C C . PHE A 1 201 ? 4.383 4.277 2.809 1 95.81 201 PHE A C 1
ATOM 1662 O O . PHE A 1 201 ? 5.516 4.289 2.32 1 95.81 201 PHE A O 1
ATOM 1669 N N . MET A 1 202 ? 4.078 3.516 3.744 1 92.62 202 MET A N 1
ATOM 1670 C CA . MET A 1 202 ? 5.066 2.648 4.375 1 92.62 202 MET A CA 1
ATOM 1671 C C . MET A 1 202 ? 5.516 1.547 3.42 1 92.62 202 MET A C 1
ATOM 1673 O O . MET A 1 202 ? 6.707 1.257 3.314 1 92.62 202 MET A O 1
ATOM 1677 N N . ILE A 1 203 ? 4.551 1.002 2.709 1 92.75 203 ILE A N 1
ATOM 1678 C CA . ILE A 1 203 ? 4.863 -0.124 1.837 1 92.75 203 ILE A CA 1
ATOM 1679 C C . ILE A 1 203 ? 5.648 0.366 0.624 1 92.75 203 ILE A C 1
ATOM 1681 O O . ILE A 1 203 ? 6.52 -0.343 0.111 1 92.75 203 ILE A O 1
ATOM 1685 N N . LEU A 1 204 ? 5.414 1.615 0.223 1 95 204 LEU A N 1
ATOM 1686 C CA . LEU A 1 204 ? 6.039 2.154 -0.978 1 95 204 LEU A CA 1
ATOM 1687 C C . LEU A 1 204 ? 7.016 3.271 -0.626 1 95 204 LEU A C 1
ATOM 1689 O O . LEU A 1 204 ? 7.285 4.148 -1.451 1 95 204 LEU A O 1
ATOM 1693 N N . PHE A 1 205 ? 7.543 3.242 0.593 1 93.81 205 PHE A N 1
ATOM 1694 C CA . PHE A 1 205 ? 8.266 4.375 1.16 1 93.81 205 PHE A CA 1
ATOM 1695 C C . PHE A 1 205 ? 9.477 4.727 0.304 1 93.81 205 PHE A C 1
ATOM 1697 O O . PHE A 1 205 ? 9.906 5.883 0.272 1 93.81 205 PHE A O 1
ATOM 1704 N N . ASP A 1 206 ? 10.039 3.754 -0.417 1 93.94 206 ASP A N 1
ATOM 1705 C CA . ASP A 1 206 ? 11.297 3.951 -1.135 1 93.94 206 ASP A CA 1
ATOM 1706 C C . ASP A 1 206 ? 11.055 4.066 -2.639 1 93.94 206 ASP A C 1
ATOM 1708 O O . ASP A 1 206 ? 12.008 4.117 -3.422 1 93.94 206 ASP A O 1
ATOM 1712 N N . GLU A 1 207 ? 9.805 4.082 -3.033 1 94.12 207 GLU A N 1
ATOM 1713 C CA . GLU A 1 207 ? 9.492 3.998 -4.457 1 94.12 207 GLU A CA 1
ATOM 1714 C C . GLU A 1 207 ? 9.461 5.383 -5.098 1 94.12 207 GLU A C 1
ATOM 1716 O O . GLU A 1 207 ? 10.039 5.594 -6.164 1 94.12 207 GLU A O 1
ATOM 1721 N N . LYS A 1 208 ? 8.727 6.336 -4.488 1 94.44 208 LYS A N 1
ATOM 1722 C CA . LYS A 1 208 ? 8.523 7.691 -4.992 1 94.44 208 LYS A CA 1
ATOM 1723 C C . LYS A 1 208 ? 8.461 8.703 -3.852 1 94.44 208 LYS A C 1
ATOM 1725 O O . LYS A 1 208 ? 8.273 8.328 -2.693 1 94.44 208 LYS A O 1
ATOM 1730 N N . PRO A 1 209 ? 8.656 10 -4.223 1 94.44 209 PRO A N 1
ATOM 1731 C CA . PRO A 1 209 ? 8.406 11.023 -3.209 1 94.44 209 PRO A CA 1
ATOM 1732 C C . PRO A 1 209 ? 6.945 11.062 -2.76 1 94.44 209 PRO A C 1
ATOM 1734 O O . PRO A 1 209 ? 6.059 10.594 -3.479 1 94.44 209 PRO A O 1
ATOM 1737 N N . CYS A 1 210 ? 6.711 11.617 -1.635 1 96.25 210 CYS A N 1
ATOM 1738 C CA . CYS A 1 210 ? 5.398 11.594 -0.993 1 96.25 210 CYS A CA 1
ATOM 1739 C C . CYS A 1 210 ? 4.352 12.273 -1.871 1 96.25 210 CYS A C 1
ATOM 1741 O O . CYS A 1 210 ? 3.201 11.836 -1.92 1 96.25 210 CYS A O 1
ATOM 1743 N N . ASP A 1 211 ? 4.707 13.375 -2.561 1 94.19 211 ASP A N 1
ATOM 1744 C CA . ASP A 1 211 ? 3.746 14.102 -3.389 1 94.19 211 ASP A CA 1
ATOM 1745 C C . ASP A 1 211 ? 3.287 13.25 -4.57 1 94.19 211 ASP A C 1
ATOM 1747 O O . ASP A 1 211 ? 2.127 13.32 -4.98 1 94.19 211 ASP A O 1
ATOM 1751 N N . LEU A 1 212 ? 4.203 12.484 -5.121 1 94.62 212 LEU A N 1
ATOM 1752 C CA . LEU A 1 212 ? 3.846 11.594 -6.219 1 94.62 212 LEU A CA 1
ATOM 1753 C C . LEU A 1 212 ? 3.051 10.398 -5.715 1 94.62 212 LEU A C 1
ATOM 1755 O O . LEU A 1 212 ? 2.078 9.977 -6.348 1 94.62 212 LEU A O 1
ATOM 1759 N N . LEU A 1 213 ? 3.451 9.781 -4.582 1 96.94 213 LEU A N 1
ATOM 1760 C CA . LEU A 1 213 ? 2.764 8.633 -4.016 1 96.94 213 LEU A CA 1
ATOM 1761 C C . LEU A 1 213 ? 1.315 8.969 -3.684 1 96.94 213 LEU A C 1
ATOM 1763 O O . LEU A 1 213 ? 0.41 8.18 -3.955 1 96.94 213 LEU A O 1
ATOM 1767 N N . ILE A 1 214 ? 1.121 10.156 -3.082 1 97.62 214 ILE A N 1
ATOM 1768 C CA . ILE A 1 214 ? -0.235 10.492 -2.664 1 97.62 214 ILE A CA 1
ATOM 1769 C C . ILE A 1 214 ? -1.121 10.688 -3.893 1 97.62 214 ILE A C 1
ATOM 1771 O O . ILE A 1 214 ? -2.309 10.352 -3.867 1 97.62 214 ILE A O 1
ATOM 1775 N N . ASN A 1 215 ? -0.562 11.242 -4.941 1 95.69 215 ASN A N 1
ATOM 1776 C CA . ASN A 1 215 ? -1.296 11.359 -6.199 1 95.69 215 ASN A CA 1
ATOM 1777 C C . ASN A 1 215 ? -1.69 9.992 -6.75 1 95.69 215 ASN A C 1
ATOM 1779 O O . ASN A 1 215 ? -2.811 9.812 -7.23 1 95.69 215 ASN A O 1
ATOM 1783 N N . ASP A 1 216 ? -0.741 9.055 -6.758 1 95.44 216 ASP A N 1
ATOM 1784 C CA . ASP A 1 216 ? -1.049 7.695 -7.191 1 95.44 216 ASP A CA 1
ATOM 1785 C C . ASP A 1 216 ? -2.209 7.117 -6.387 1 95.44 216 ASP A C 1
ATOM 1787 O O . ASP A 1 216 ? -3.137 6.535 -6.953 1 95.44 216 ASP A O 1
ATOM 1791 N N . LEU A 1 217 ? -2.166 7.246 -5.074 1 97.25 217 LEU A N 1
ATOM 1792 C CA . LEU A 1 217 ? -3.211 6.699 -4.215 1 97.25 217 LEU A CA 1
ATOM 1793 C C . LEU A 1 217 ? -4.547 7.383 -4.484 1 97.25 217 LEU A C 1
ATOM 1795 O O . LEU A 1 217 ? -5.598 6.734 -4.469 1 97.25 217 LEU A O 1
ATOM 1799 N N . ARG A 1 218 ? -4.488 8.688 -4.645 1 96.38 218 ARG A N 1
ATOM 1800 C CA . ARG A 1 218 ? -5.695 9.445 -4.945 1 96.38 218 ARG A CA 1
ATOM 1801 C C . ARG A 1 218 ? -6.426 8.859 -6.148 1 96.38 218 ARG A C 1
ATOM 1803 O O . ARG A 1 218 ? -7.633 8.602 -6.082 1 96.38 218 ARG A O 1
ATOM 1810 N N . VAL A 1 219 ? -5.723 8.641 -7.203 1 93.94 219 VAL A N 1
ATOM 1811 C CA . VAL A 1 219 ? -6.305 8.094 -8.422 1 93.94 219 VAL A CA 1
ATOM 1812 C C . VAL A 1 219 ? -6.809 6.672 -8.172 1 93.94 219 VAL A C 1
ATOM 1814 O O . VAL A 1 219 ? -7.918 6.32 -8.57 1 93.94 219 VAL A O 1
ATOM 1817 N N . LEU A 1 220 ? -5.996 5.879 -7.527 1 93.94 220 LEU A N 1
ATOM 1818 C CA . LEU A 1 220 ? -6.34 4.5 -7.207 1 93.94 220 LEU A CA 1
ATOM 1819 C C . LEU A 1 220 ? -7.633 4.43 -6.402 1 93.94 220 LEU A C 1
ATOM 1821 O O . LEU A 1 220 ? -8.438 3.514 -6.586 1 93.94 220 LEU A O 1
ATOM 1825 N N . LYS A 1 221 ? -7.848 5.434 -5.559 1 93.88 221 LYS A N 1
ATOM 1826 C CA . LYS A 1 221 ? -9 5.445 -4.664 1 93.88 221 LYS A CA 1
ATOM 1827 C C . LYS A 1 221 ? -10.219 6.062 -5.348 1 93.88 221 LYS A C 1
ATOM 1829 O O . LYS A 1 221 ? -11.266 6.25 -4.723 1 93.88 221 LYS A O 1
ATOM 1834 N N . GLY A 1 222 ? -10.094 6.434 -6.609 1 90 222 GLY A N 1
ATOM 1835 C CA . GLY A 1 222 ? -11.25 6.832 -7.387 1 90 222 GLY A CA 1
ATOM 1836 C C . GLY A 1 222 ? -11.484 8.336 -7.383 1 90 222 GLY A C 1
ATOM 1837 O O . GLY A 1 222 ? -12.562 8.805 -7.75 1 90 222 GLY A O 1
ATOM 1838 N N . GLN A 1 223 ? -10.5 9.109 -6.828 1 93.38 223 GLN A N 1
ATOM 1839 C CA . GLN A 1 223 ? -10.539 10.562 -6.992 1 93.38 223 GLN A CA 1
ATOM 1840 C C . GLN A 1 223 ? -9.742 11 -8.219 1 93.38 223 GLN A C 1
ATOM 1842 O O . GLN A 1 223 ? -8.531 11.195 -8.141 1 93.38 223 GLN A O 1
ATOM 1847 N N . PRO A 1 224 ? -10.375 11.211 -9.266 1 88.62 224 PRO A N 1
ATOM 1848 C CA . PRO A 1 224 ? -9.625 11.414 -10.508 1 88.62 224 PRO A CA 1
ATOM 1849 C C . PRO A 1 224 ? -8.93 12.773 -10.562 1 88.62 224 PRO A C 1
ATOM 1851 O O . PRO A 1 224 ? -7.824 12.883 -11.102 1 88.62 224 PRO A O 1
ATOM 1854 N N . ASN A 1 225 ? -9.555 13.812 -10 1 92 225 ASN A N 1
ATOM 1855 C CA . ASN A 1 225 ? -8.977 15.156 -10.047 1 92 225 ASN A CA 1
ATOM 1856 C C . ASN A 1 225 ? -8.688 15.688 -8.641 1 92 225 ASN A C 1
ATOM 1858 O O . ASN A 1 225 ? -9.336 15.281 -7.676 1 92 225 ASN A O 1
ATOM 1862 N N . GLU A 1 226 ? -7.738 16.547 -8.664 1 93.56 226 GLU A N 1
ATOM 1863 C CA . GLU A 1 226 ? -7.508 17.25 -7.406 1 93.56 226 GLU A CA 1
ATOM 1864 C C . GLU A 1 226 ? -8.641 18.234 -7.105 1 93.56 226 GLU A C 1
ATOM 1866 O O . GLU A 1 226 ? -9.195 18.844 -8.016 1 93.56 226 GLU A O 1
ATOM 1871 N N . LEU A 1 227 ? -9.031 18.266 -5.914 1 96.56 227 LEU A N 1
ATOM 1872 C CA . LEU A 1 227 ? -9.945 19.281 -5.41 1 96.56 227 LEU A CA 1
ATOM 1873 C C . LEU A 1 227 ? -9.203 20.328 -4.586 1 96.56 227 LEU A C 1
ATOM 1875 O O . LEU A 1 227 ? -8.781 20.047 -3.459 1 96.56 227 LEU A O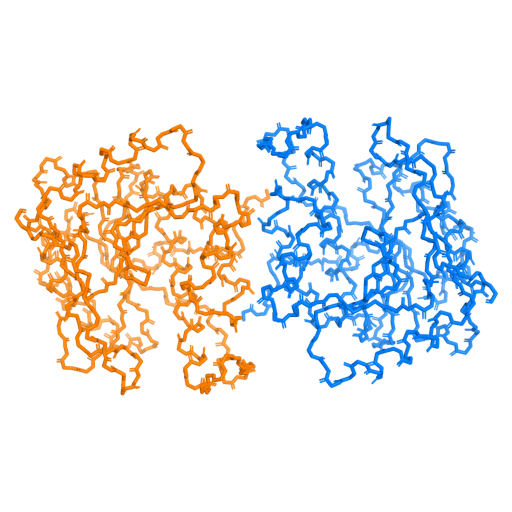 1
ATOM 1879 N N . VAL A 1 228 ? -9.055 21.5 -5.18 1 96.12 228 VAL A N 1
ATOM 1880 C CA . VAL A 1 228 ? -8.188 22.531 -4.613 1 96.12 228 VAL A CA 1
ATOM 1881 C C . VAL A 1 228 ? -9.016 23.75 -4.223 1 96.12 228 VAL A C 1
ATOM 1883 O O . VAL A 1 228 ? -9.758 24.297 -5.043 1 96.12 228 VAL A O 1
ATOM 1886 N N . PHE A 1 229 ? -8.891 24.062 -3 1 96.31 229 PHE A N 1
ATOM 1887 C CA . PHE A 1 229 ? -9.5 25.312 -2.527 1 96.31 229 PHE A CA 1
ATOM 1888 C C . PHE A 1 229 ? -8.703 26.516 -2.998 1 96.31 229 PHE A C 1
ATOM 1890 O O . PHE A 1 229 ? -7.473 26.5 -2.998 1 96.31 229 PHE A O 1
ATOM 1897 N N . SER A 1 230 ? -9.336 27.578 -3.41 1 92.88 230 SER A N 1
ATOM 1898 C CA . SER A 1 230 ? -8.742 28.844 -3.799 1 92.88 230 SER A CA 1
ATOM 1899 C C . SER A 1 230 ? -9.477 30.016 -3.158 1 92.88 230 SER A C 1
ATOM 1901 O O . SER A 1 230 ? -10.703 30.047 -3.127 1 92.88 230 SER A O 1
ATOM 1903 N N . PRO A 1 231 ? -8.695 30.984 -2.539 1 93.81 231 PRO A N 1
ATOM 1904 C CA . PRO A 1 231 ? -7.238 31.125 -2.527 1 93.81 231 PRO A CA 1
ATOM 1905 C C . PRO A 1 231 ? -6.562 30.188 -1.53 1 93.81 231 PRO A C 1
ATOM 1907 O O . PRO A 1 231 ? -7.219 29.672 -0.62 1 93.81 231 PRO A O 1
ATOM 1910 N N . ALA A 1 232 ? -5.266 30.031 -1.725 1 93.69 232 ALA A N 1
ATOM 1911 C CA . ALA A 1 232 ? -4.508 29.141 -0.851 1 93.69 232 ALA A CA 1
ATOM 1912 C C . ALA A 1 232 ? -4.59 29.594 0.603 1 93.69 232 ALA A C 1
ATOM 1914 O O . ALA A 1 232 ? -4.512 30.797 0.889 1 93.69 232 ALA A O 1
ATOM 1915 N N . ILE A 1 233 ? -4.66 28.656 1.436 1 94.5 233 ILE A N 1
ATOM 1916 C CA . ILE A 1 233 ? -4.746 28.906 2.869 1 94.5 233 ILE A CA 1
ATOM 1917 C C . ILE A 1 233 ? -3.344 28.938 3.473 1 94.5 233 ILE A C 1
ATOM 1919 O O . ILE A 1 233 ? -3.109 29.609 4.48 1 94.5 233 ILE A O 1
ATOM 1923 N N . PHE A 1 234 ? -2.445 28.203 2.838 1 93.62 234 PHE A N 1
ATOM 1924 C CA . PHE A 1 234 ? -1.091 28.078 3.365 1 93.62 234 PHE A CA 1
ATOM 1925 C C . PHE A 1 234 ? -0.073 28.625 2.379 1 93.62 234 PHE A C 1
ATOM 1927 O O . PHE A 1 234 ? -0.209 28.453 1.167 1 93.62 234 PHE A O 1
ATOM 1934 N N . GLN A 1 235 ? 0.973 29.281 2.949 1 89.81 235 GLN A N 1
ATOM 1935 C CA . GLN A 1 235 ? 2.064 29.828 2.145 1 89.81 235 GLN A CA 1
ATOM 1936 C C . GLN A 1 235 ? 3.418 29.344 2.662 1 89.81 235 GLN A C 1
ATOM 1938 O O . GLN A 1 235 ? 3.689 29.406 3.861 1 89.81 235 GLN A O 1
ATOM 1943 N N . HIS A 1 236 ? 4.148 28.844 1.763 1 87.81 236 HIS A N 1
ATOM 1944 C CA . HIS A 1 236 ? 5.504 28.422 2.094 1 87.81 236 HIS A CA 1
ATOM 1945 C C . HIS A 1 236 ? 6.391 29.609 2.418 1 87.81 236 HIS A C 1
ATOM 1947 O O . HIS A 1 236 ? 6.375 30.625 1.703 1 87.81 236 HIS A O 1
ATOM 1953 N N . MET A 1 237 ? 7.16 29.531 3.445 1 82.12 237 MET A N 1
ATOM 1954 C CA . MET A 1 237 ? 8.031 30.625 3.842 1 82.12 237 MET A CA 1
ATOM 1955 C C . MET A 1 237 ? 9.5 30.219 3.787 1 82.12 237 MET A C 1
ATOM 1957 O O . MET A 1 237 ? 10.391 31.062 3.771 1 82.12 237 MET A O 1
ATOM 1961 N N . GLY A 1 238 ? 9.703 28.953 3.703 1 70.31 238 GLY A N 1
ATOM 1962 C CA . GLY A 1 238 ? 11.055 28.453 3.893 1 70.31 238 GLY A CA 1
ATOM 1963 C C . GLY A 1 238 ? 11.93 28.609 2.662 1 70.31 238 GLY A C 1
ATOM 1964 O O . GLY A 1 238 ? 11.5 28.328 1.545 1 70.31 238 GLY A O 1
ATOM 1965 N N . LEU A 1 239 ? 13.062 29.125 2.896 1 72.81 239 LEU A N 1
ATOM 1966 C CA . LEU A 1 239 ? 14.07 29.219 1.841 1 72.81 239 LEU A CA 1
ATOM 1967 C C . LEU A 1 239 ? 15.023 28.031 1.886 1 72.81 239 LEU A C 1
ATOM 1969 O O . LEU A 1 239 ? 15.383 27.469 0.843 1 72.81 239 LEU A O 1
ATOM 1973 N N . ILE A 1 240 ? 15.32 27.625 3.1 1 69.56 240 ILE A N 1
ATOM 1974 C CA . ILE A 1 240 ? 16.266 26.516 3.287 1 69.56 240 ILE A CA 1
ATOM 1975 C C . ILE A 1 240 ? 15.5 25.203 3.459 1 69.56 240 ILE A C 1
ATOM 1977 O O . ILE A 1 240 ? 14.703 25.062 4.387 1 69.56 240 ILE A O 1
ATOM 1981 N N . SER A 1 241 ? 15.836 24.234 2.598 1 72.88 241 SER A N 1
ATOM 1982 C CA . SER A 1 241 ? 15.195 22.922 2.639 1 72.88 241 SER A CA 1
ATOM 1983 C C . SER A 1 241 ? 15.859 22.016 3.672 1 72.88 241 SER A C 1
ATOM 1985 O O . SER A 1 241 ? 17 22.266 4.09 1 72.88 241 SER A O 1
ATOM 1987 N N . SER A 1 242 ? 15.133 21.047 4.113 1 73.69 242 SER A N 1
ATOM 1988 C CA . SER A 1 242 ? 15.703 20.031 5 1 73.69 242 SER A CA 1
ATOM 1989 C C . SER A 1 242 ? 16.656 19.109 4.25 1 73.69 242 SER A C 1
ATOM 1991 O O . SER A 1 242 ? 17.453 18.391 4.867 1 73.69 242 SER A O 1
ATOM 1993 N N . LEU A 1 243 ? 16.422 19 2.98 1 74.69 243 LEU A N 1
ATOM 1994 C CA . LEU A 1 243 ? 17.438 18.344 2.162 1 74.69 243 LEU A CA 1
ATOM 1995 C C . LEU A 1 243 ? 18.688 19.203 2.043 1 74.69 243 LEU A C 1
ATOM 1997 O O . LEU A 1 243 ? 18.594 20.375 1.688 1 74.69 243 LEU A O 1
ATOM 2001 N N . ASN A 1 244 ? 19.781 18.609 2.301 1 71.94 244 ASN A N 1
ATOM 2002 C CA . ASN A 1 244 ? 21.016 19.375 2.322 1 71.94 244 ASN A CA 1
ATOM 2003 C C . ASN A 1 244 ? 21.281 20.078 0.99 1 71.94 244 ASN A C 1
ATOM 2005 O O . ASN A 1 244 ? 21.141 19.453 -0.071 1 71.94 244 ASN A O 1
ATOM 2009 N N . ASN A 1 245 ? 21.531 21.344 1.124 1 69.69 245 ASN A N 1
ATOM 2010 C CA . ASN A 1 245 ? 21.984 22.188 0.021 1 69.69 245 ASN A CA 1
ATOM 2011 C C . ASN A 1 245 ? 20.844 22.484 -0.958 1 69.69 245 ASN A C 1
ATOM 2013 O O . ASN A 1 245 ? 21.094 22.766 -2.131 1 69.69 245 ASN A O 1
ATOM 2017 N N . LYS A 1 246 ? 19.641 22.266 -0.489 1 73.69 246 LYS A N 1
ATOM 2018 C CA . LYS A 1 246 ? 18.516 22.594 -1.349 1 73.69 246 LYS A CA 1
ATOM 2019 C C . LYS A 1 246 ? 17.797 23.859 -0.868 1 73.69 246 LYS A C 1
ATOM 2021 O O . LYS A 1 246 ? 17.516 24 0.324 1 73.69 246 LYS A O 1
ATOM 2026 N N . VAL A 1 247 ? 17.625 24.812 -1.742 1 70.31 247 VAL A N 1
ATOM 2027 C CA . VAL A 1 247 ? 16.875 26.031 -1.486 1 70.31 247 VAL A CA 1
ATOM 2028 C C . VAL A 1 247 ? 15.531 25.969 -2.225 1 70.31 247 VAL A C 1
ATOM 2030 O O . VAL A 1 247 ? 15.477 25.609 -3.4 1 70.31 247 VAL A O 1
ATOM 2033 N N . GLN A 1 248 ? 14.477 26.125 -1.512 1 69 248 GLN A N 1
ATOM 2034 C CA . GLN A 1 248 ? 13.156 26.109 -2.121 1 69 248 GLN A CA 1
ATOM 2035 C C . GLN A 1 248 ? 12.516 27.5 -2.068 1 69 248 GLN A C 1
ATOM 2037 O O . GLN A 1 248 ? 12.141 27.969 -0.996 1 69 248 GLN A O 1
ATOM 2042 N N . ARG A 1 249 ? 12.312 28.219 -3.197 1 68.44 249 ARG A N 1
ATOM 2043 C CA . ARG A 1 249 ? 11.789 29.594 -3.285 1 68.44 249 ARG A CA 1
ATOM 2044 C C . ARG A 1 249 ? 10.328 29.594 -3.713 1 68.44 249 ARG A C 1
ATOM 2046 O O . ARG A 1 249 ? 9.711 30.656 -3.838 1 68.44 249 ARG A O 1
ATOM 2053 N N . LEU A 1 250 ? 9.711 28.312 -3.734 1 72.81 250 LEU A N 1
ATOM 2054 C CA . LEU A 1 250 ? 8.375 28.219 -4.32 1 72.81 250 LEU A CA 1
ATOM 2055 C C . LEU A 1 250 ? 7.328 28.781 -3.365 1 72.81 250 LEU A C 1
ATOM 2057 O O . LEU A 1 250 ? 7.395 28.547 -2.156 1 72.81 250 LEU A O 1
ATOM 2061 N N . LYS A 1 251 ? 6.465 29.672 -3.902 1 78.81 251 LYS A N 1
ATOM 2062 C CA . LYS A 1 251 ? 5.32 30.219 -3.184 1 78.81 251 LYS A CA 1
ATOM 2063 C C . LYS A 1 251 ? 4.02 29.969 -3.934 1 78.81 251 LYS A C 1
ATOM 2065 O O . LYS A 1 251 ? 4.012 29.859 -5.164 1 78.81 251 LYS A O 1
ATOM 2070 N N . ASP A 1 252 ? 3.027 29.719 -3.209 1 80.19 252 ASP A N 1
ATOM 2071 C CA . ASP A 1 252 ? 1.711 29.625 -3.832 1 80.19 252 ASP A CA 1
ATOM 2072 C C . ASP A 1 252 ? 1.179 31 -4.223 1 80.19 252 ASP A C 1
ATOM 2074 O O . ASP A 1 252 ? 0.89 31.828 -3.354 1 80.19 252 ASP A O 1
ATOM 2078 N N . ASP A 1 253 ? 0.948 31.234 -5.426 1 77.25 253 ASP A N 1
ATOM 2079 C CA . ASP A 1 253 ? 0.641 32.562 -5.945 1 77.25 253 ASP A CA 1
ATOM 2080 C C . ASP A 1 253 ? -0.803 32.938 -5.637 1 77.25 253 ASP A C 1
ATOM 2082 O O . ASP A 1 253 ? -1.173 34.125 -5.754 1 77.25 253 ASP A O 1
ATOM 2086 N N . SER A 1 254 ? -1.612 32.062 -5.121 1 80.19 254 SER A N 1
ATOM 2087 C CA . SER A 1 254 ? -3.016 32.375 -4.852 1 80.19 254 SER A CA 1
ATOM 2088 C C . SER A 1 254 ? -3.238 32.688 -3.381 1 80.19 254 SER A C 1
ATOM 2090 O O . SER A 1 254 ? -4.336 33.094 -2.988 1 80.19 254 SER A O 1
ATOM 2092 N N . PHE A 1 255 ? -2.205 32.625 -2.619 1 83.06 255 PHE A N 1
ATOM 2093 C CA . PHE A 1 255 ? -2.33 32.812 -1.18 1 83.06 255 PHE A CA 1
ATOM 2094 C C . PHE A 1 255 ? -2.648 34.281 -0.859 1 83.06 255 PHE A C 1
ATOM 2096 O O . PHE A 1 255 ? -2.051 35.188 -1.433 1 83.06 255 PHE A O 1
ATOM 2103 N N . LYS A 1 256 ? -3.621 34.5 -0.108 1 74.94 256 LYS A N 1
ATOM 2104 C CA . LYS A 1 256 ? -3.965 35.812 0.452 1 74.94 256 LYS A CA 1
ATOM 2105 C C . LYS A 1 256 ? -3.959 35.781 1.978 1 74.94 256 LYS A C 1
ATOM 2107 O O . LYS A 1 256 ? -4.719 35.031 2.588 1 74.94 256 LYS A O 1
ATOM 2112 N N . GLU A 1 257 ? -2.971 36.438 2.641 1 71.12 257 GLU A N 1
ATOM 2113 C CA . GLU A 1 257 ? -2.854 36.438 4.094 1 71.12 257 GLU A CA 1
ATOM 2114 C C . GLU A 1 257 ? -4.109 37 4.754 1 71.12 257 GLU A C 1
ATOM 2116 O O . GLU A 1 257 ? -4.457 36.594 5.871 1 71.12 257 GLU A O 1
ATOM 2121 N N . ARG A 1 258 ? -4.852 38.25 4.039 1 64.25 258 ARG A N 1
ATOM 2122 C CA . ARG A 1 258 ? -5.992 38.969 4.59 1 64.25 258 ARG A CA 1
ATOM 2123 C C . ARG A 1 258 ? -7.301 38.438 4.012 1 64.25 258 ARG A C 1
ATOM 2125 O O . ARG A 1 258 ? -7.344 38 2.861 1 64.25 258 ARG A O 1
ATOM 2132 N N . MET B 1 1 ? 13.289 -3.564 9.547 1 29.97 1 MET B N 1
ATOM 2133 C CA . MET B 1 1 ? 11.953 -3.012 9.336 1 29.97 1 MET B CA 1
ATOM 2134 C C . MET B 1 1 ? 11.156 -3.879 8.367 1 29.97 1 MET B C 1
ATOM 2136 O O . MET B 1 1 ? 10.078 -3.484 7.922 1 29.97 1 MET B O 1
ATOM 2140 N N . GLY B 1 2 ? 11.906 -4.891 7.812 1 34.53 2 GLY B N 1
ATOM 2141 C CA . GLY B 1 2 ? 11.383 -5.832 6.836 1 34.53 2 GLY B CA 1
ATOM 2142 C C . GLY B 1 2 ? 10.25 -6.68 7.383 1 34.53 2 GLY B C 1
ATOM 2143 O O . GLY B 1 2 ? 9.93 -7.734 6.824 1 34.53 2 GLY B O 1
ATOM 2144 N N . GLU B 1 3 ? 10.117 -6.516 8.594 1 43.56 3 GLU B N 1
ATOM 2145 C CA . GLU B 1 3 ? 9.141 -7.535 8.953 1 43.56 3 GLU B CA 1
ATOM 2146 C C . GLU B 1 3 ? 7.785 -7.254 8.312 1 43.56 3 GLU B C 1
ATOM 2148 O O . GLU B 1 3 ? 7.301 -6.117 8.336 1 43.56 3 GLU B O 1
ATOM 2153 N N . ALA B 1 4 ? 7.496 -8.156 7.48 1 44.62 4 ALA B N 1
ATOM 2154 C CA . ALA B 1 4 ? 6.234 -8.172 6.746 1 44.62 4 ALA B CA 1
ATOM 2155 C C . ALA B 1 4 ? 5.062 -7.844 7.664 1 44.62 4 ALA B C 1
ATOM 2157 O O . ALA B 1 4 ? 5.09 -8.164 8.859 1 44.62 4 ALA B O 1
ATOM 2158 N N . TYR B 1 5 ? 4.109 -6.879 7.207 1 54.28 5 TYR B N 1
ATOM 2159 C CA . TYR B 1 5 ? 2.795 -6.574 7.762 1 54.28 5 TYR B CA 1
ATOM 2160 C C . TYR B 1 5 ? 2.117 -7.836 8.281 1 54.28 5 TYR B C 1
ATOM 2162 O O . TYR B 1 5 ? 1.529 -7.828 9.367 1 54.28 5 TYR B O 1
ATOM 2170 N N . LEU B 1 6 ? 2.227 -8.875 7.48 1 62.16 6 LEU B N 1
ATOM 2171 C CA . LEU B 1 6 ? 1.571 -10.141 7.789 1 62.16 6 LEU B CA 1
ATOM 2172 C C . LEU B 1 6 ? 2.586 -11.281 7.84 1 62.16 6 LEU B C 1
ATOM 2174 O O . LEU B 1 6 ? 3.414 -11.414 6.938 1 62.16 6 LEU B O 1
ATOM 2178 N N . LYS B 1 7 ? 2.711 -11.758 9.062 1 71.19 7 LYS B N 1
ATOM 2179 C CA . LYS B 1 7 ? 3.531 -12.961 9.18 1 71.19 7 LYS B CA 1
ATOM 2180 C C . LYS B 1 7 ? 2.695 -14.219 8.977 1 71.19 7 LYS B C 1
ATOM 2182 O O . LYS B 1 7 ? 1.608 -14.352 9.547 1 71.19 7 LYS B O 1
ATOM 2187 N N . ILE B 1 8 ? 3.148 -15.016 7.969 1 80.75 8 ILE B N 1
ATOM 2188 C CA . ILE B 1 8 ? 2.48 -16.297 7.734 1 80.75 8 ILE B CA 1
ATOM 2189 C C . ILE B 1 8 ? 3.299 -17.422 8.352 1 80.75 8 ILE B C 1
ATOM 2191 O O . ILE B 1 8 ? 4.52 -17.484 8.18 1 80.75 8 ILE B O 1
ATOM 2195 N N . ASP B 1 9 ? 2.621 -18.125 9.242 1 88.12 9 ASP B N 1
ATOM 2196 C CA . ASP B 1 9 ? 3.242 -19.344 9.75 1 88.12 9 ASP B CA 1
ATOM 2197 C C . ASP B 1 9 ? 3.158 -20.469 8.719 1 88.12 9 ASP B C 1
ATOM 2199 O O . ASP B 1 9 ? 2.129 -21.141 8.609 1 88.12 9 ASP B O 1
ATOM 2203 N N . ARG B 1 10 ? 4.211 -20.75 8.047 1 92.56 10 ARG B N 1
ATOM 2204 C CA . ARG B 1 10 ? 4.242 -21.688 6.93 1 92.56 10 ARG B CA 1
ATOM 2205 C C . ARG B 1 10 ? 4.047 -23.125 7.41 1 92.56 10 ARG B C 1
ATOM 2207 O O . ARG B 1 10 ? 3.395 -23.922 6.738 1 92.56 10 ARG B O 1
ATOM 2214 N N . LYS B 1 11 ? 4.566 -23.438 8.57 1 92.88 11 LYS B N 1
ATOM 2215 C CA . LYS B 1 11 ? 4.406 -24.781 9.117 1 92.88 11 LYS B CA 1
ATOM 2216 C C . LYS B 1 11 ? 2.947 -25.078 9.453 1 92.88 11 LYS B C 1
ATOM 2218 O O . LYS B 1 11 ? 2.441 -26.156 9.172 1 92.88 11 LYS B O 1
ATOM 2223 N N . GLU B 1 12 ? 2.318 -24.094 9.984 1 91.19 12 GLU B N 1
ATOM 2224 C CA . GLU B 1 12 ? 0.914 -24.266 10.352 1 91.19 12 GLU B CA 1
ATOM 2225 C C . GLU B 1 12 ? 0.027 -24.297 9.109 1 91.19 12 GLU B C 1
ATOM 2227 O O . GLU B 1 12 ? -1.006 -24.969 9.102 1 91.19 12 GLU B O 1
ATOM 2232 N N . ALA B 1 13 ? 0.414 -23.594 8.117 1 93.12 13 ALA B N 1
ATOM 2233 C CA . ALA B 1 13 ? -0.398 -23.484 6.91 1 93.12 13 ALA B CA 1
ATOM 2234 C C . ALA B 1 13 ? -0.285 -24.75 6.066 1 93.12 13 ALA B C 1
ATOM 2236 O O . ALA B 1 13 ? -1.209 -25.094 5.324 1 93.12 13 ALA B O 1
ATOM 2237 N N . LEU B 1 14 ? 0.832 -25.438 6.156 1 96.12 14 LEU B N 1
ATOM 2238 C CA . LEU B 1 14 ? 1.072 -26.625 5.34 1 96.12 14 LEU B CA 1
ATOM 2239 C C . LEU B 1 14 ? 0.215 -27.797 5.809 1 96.12 14 LEU B C 1
ATOM 2241 O O . LEU B 1 14 ? 0.361 -28.266 6.941 1 96.12 14 LEU B O 1
ATOM 2245 N N . VAL B 1 15 ? -0.706 -28.266 4.984 1 96.38 15 VAL B N 1
ATOM 2246 C CA . VAL B 1 15 ? -1.576 -29.391 5.305 1 96.38 15 VAL B CA 1
ATOM 2247 C C . VAL B 1 15 ? -0.905 -30.703 4.887 1 96.38 15 VAL B C 1
ATOM 2249 O O . VAL B 1 15 ? -0.823 -31.641 5.68 1 96.38 15 VAL B O 1
ATOM 2252 N N . TYR B 1 16 ? -0.436 -30.781 3.6 1 97.94 16 TYR B N 1
ATOM 2253 C CA . TYR B 1 16 ? 0.338 -31.906 3.086 1 97.94 16 TYR B CA 1
ATOM 2254 C C . TYR B 1 16 ? 1.546 -31.422 2.293 1 97.94 16 TYR B C 1
ATOM 2256 O O . TYR B 1 16 ? 1.465 -30.422 1.578 1 97.94 16 TYR B O 1
ATOM 2264 N N . GLY B 1 17 ? 2.662 -32.094 2.389 1 97.81 17 GLY B N 1
ATOM 2265 C CA . GLY B 1 17 ? 3.859 -31.781 1.628 1 97.81 17 GLY B CA 1
ATOM 2266 C C . GLY B 1 17 ? 5.059 -31.469 2.504 1 97.81 17 GLY B C 1
ATOM 2267 O O . GLY B 1 17 ? 5.105 -31.875 3.668 1 97.81 17 GLY B O 1
ATOM 2268 N N . HIS B 1 18 ? 6.023 -30.812 1.885 1 96.75 18 HIS B N 1
ATOM 2269 C CA . HIS B 1 18 ? 7.266 -30.469 2.568 1 96.75 18 HIS B CA 1
ATOM 2270 C C . HIS B 1 18 ? 7.652 -29.016 2.297 1 96.75 18 HIS B C 1
ATOM 2272 O O . HIS B 1 18 ? 7.527 -28.531 1.167 1 96.75 18 HIS B O 1
ATOM 2278 N N . ILE B 1 19 ? 8.039 -28.391 3.379 1 95.62 19 ILE B N 1
ATOM 2279 C CA . ILE B 1 19 ? 8.555 -27.047 3.207 1 95.62 19 ILE B CA 1
ATOM 2280 C C . ILE B 1 19 ? 9.922 -27.094 2.525 1 95.62 19 ILE B C 1
ATOM 2282 O O . ILE B 1 19 ? 10.82 -27.812 2.98 1 95.62 19 ILE B O 1
ATOM 2286 N N . ARG B 1 20 ? 9.984 -26.438 1.492 1 92.75 20 ARG B N 1
ATOM 2287 C CA . ARG B 1 20 ? 11.25 -26.406 0.761 1 92.75 20 ARG B CA 1
ATOM 2288 C C . ARG B 1 20 ? 12.328 -25.688 1.563 1 92.75 20 ARG B C 1
ATOM 2290 O O . ARG B 1 20 ? 12.109 -24.578 2.059 1 92.75 20 ARG B O 1
ATOM 2297 N N . LYS B 1 21 ? 13.469 -26.234 1.654 1 89.88 21 LYS B N 1
ATOM 2298 C CA . LYS B 1 21 ? 14.547 -25.656 2.449 1 89.88 21 LYS B CA 1
ATOM 2299 C C . LYS B 1 21 ? 15.516 -24.875 1.572 1 89.88 21 LYS B C 1
ATOM 2301 O O . LYS B 1 21 ? 16.031 -23.828 1.981 1 89.88 21 LYS B O 1
ATOM 2306 N N . ASN B 1 22 ? 15.742 -25.438 0.404 1 93.5 22 ASN B N 1
ATOM 2307 C CA . ASN B 1 22 ? 16.641 -24.766 -0.534 1 93.5 22 ASN B CA 1
ATOM 2308 C C . ASN B 1 22 ? 15.859 -24.047 -1.638 1 93.5 22 ASN B C 1
ATOM 2310 O O . ASN B 1 22 ? 14.93 -24.625 -2.215 1 93.5 22 ASN B O 1
ATOM 2314 N N . LYS B 1 23 ? 16.281 -22.906 -1.804 1 95.94 23 LYS B N 1
ATOM 2315 C CA . LYS B 1 23 ? 15.594 -22.094 -2.807 1 95.94 23 LYS B CA 1
ATOM 2316 C C . LYS B 1 23 ? 15.711 -22.719 -4.191 1 95.94 23 LYS B C 1
ATOM 2318 O O . LYS B 1 23 ? 16.797 -23.109 -4.613 1 95.94 23 LYS B O 1
ATOM 2323 N N . GLY B 1 24 ? 14.586 -22.891 -4.914 1 97.81 24 GLY B N 1
ATOM 2324 C CA . GLY B 1 24 ? 14.555 -23.359 -6.285 1 97.81 24 GLY B CA 1
ATOM 2325 C C . GLY B 1 24 ? 14.422 -22.25 -7.305 1 97.81 24 GLY B C 1
ATOM 2326 O O . GLY B 1 24 ? 14.711 -21.094 -7 1 97.81 24 GLY B O 1
ATOM 2327 N N . PHE B 1 25 ? 14.109 -22.688 -8.484 1 98.56 25 PHE B N 1
ATOM 2328 C CA . PHE B 1 25 ? 13.969 -21.734 -9.57 1 98.56 25 PHE B CA 1
ATOM 2329 C C . PHE B 1 25 ? 12.586 -21.094 -9.57 1 98.56 25 PHE B C 1
ATOM 2331 O O . PHE B 1 25 ? 12.453 -19.875 -9.57 1 98.56 25 PHE B O 1
ATOM 2338 N N . LEU B 1 26 ? 11.562 -21.938 -9.445 1 98.81 26 LEU B N 1
ATOM 2339 C CA . LEU B 1 26 ? 10.219 -21.438 -9.719 1 98.81 26 LEU B CA 1
ATOM 2340 C C . LEU B 1 26 ? 9.203 -22.031 -8.75 1 98.81 26 LEU B C 1
ATOM 2342 O O . LEU B 1 26 ? 9.172 -23.25 -8.562 1 98.81 26 LEU B O 1
ATOM 2346 N N . THR B 1 27 ? 8.453 -21.219 -8.078 1 98.81 27 THR B N 1
ATOM 2347 C CA . THR B 1 27 ? 7.238 -21.625 -7.375 1 98.81 27 THR B CA 1
ATOM 2348 C C . THR B 1 27 ? 6 -21.219 -8.172 1 98.81 27 THR B C 1
ATOM 2350 O O . THR B 1 27 ? 5.883 -20.078 -8.617 1 98.81 27 THR B O 1
ATOM 2353 N N . ILE B 1 28 ? 5.117 -22.156 -8.391 1 98.88 28 ILE B N 1
ATOM 2354 C CA . ILE B 1 28 ? 3.846 -21.875 -9.047 1 98.88 28 ILE B CA 1
ATOM 2355 C C . ILE B 1 28 ? 2.717 -21.906 -8.016 1 98.88 28 ILE B C 1
ATOM 2357 O O . ILE B 1 28 ? 2.465 -22.953 -7.406 1 98.88 28 ILE B O 1
ATOM 2361 N N . GLY B 1 29 ? 2.115 -20.75 -7.781 1 98.75 29 GLY B N 1
ATOM 2362 C CA . GLY B 1 29 ? 1.004 -20.656 -6.848 1 98.75 29 GLY B CA 1
ATOM 2363 C C . GLY B 1 29 ? -0.344 -20.906 -7.5 1 98.75 29 GLY B C 1
ATOM 2364 O O . GLY B 1 29 ? -0.67 -20.281 -8.516 1 98.75 29 GLY B O 1
ATOM 2365 N N . ILE B 1 30 ? -1.153 -21.75 -6.91 1 98.25 30 ILE B N 1
ATOM 2366 C CA . ILE B 1 30 ? -2.451 -22.156 -7.438 1 98.25 30 ILE B CA 1
ATOM 2367 C C . ILE B 1 30 ? -3.52 -21.984 -6.359 1 98.25 30 ILE B C 1
ATOM 2369 O O . ILE B 1 30 ? -3.771 -22.906 -5.578 1 98.25 30 ILE B O 1
ATOM 2373 N N . PRO B 1 31 ? -4.164 -20.875 -6.336 1 96.38 31 PRO B N 1
ATOM 2374 C CA . PRO B 1 31 ? -5.301 -20.75 -5.418 1 96.38 31 PRO B CA 1
ATOM 2375 C C . PRO B 1 31 ? -6.523 -21.531 -5.883 1 96.38 31 PRO B C 1
ATOM 2377 O O . PRO B 1 31 ? -6.789 -21.609 -7.086 1 96.38 31 PRO B O 1
ATOM 2380 N N . SER B 1 32 ? -7.207 -22.094 -4.93 1 94.06 32 SER B N 1
ATOM 2381 C CA . SER B 1 32 ? -8.391 -22.875 -5.281 1 94.06 32 SER B CA 1
ATOM 2382 C C . SER B 1 32 ? -9.492 -22.703 -4.238 1 94.06 32 SER B C 1
ATOM 2384 O O . SER B 1 32 ? -9.211 -22.688 -3.037 1 94.06 32 SER B O 1
ATOM 2386 N N . VAL B 1 33 ? -10.648 -22.531 -4.688 1 89.94 33 VAL B N 1
ATOM 2387 C CA . VAL B 1 33 ? -11.828 -22.453 -3.834 1 89.94 33 VAL B CA 1
ATOM 2388 C C . VAL B 1 33 ? -12.891 -23.422 -4.32 1 89.94 33 VAL B C 1
ATOM 2390 O O . VAL B 1 33 ? -12.859 -23.875 -5.469 1 89.94 33 VAL B O 1
ATOM 2393 N N . ARG B 1 34 ? -13.82 -23.797 -3.43 1 85 34 ARG B N 1
ATOM 2394 C CA . ARG B 1 34 ? -14.867 -24.766 -3.713 1 85 34 ARG B CA 1
ATOM 2395 C C . ARG B 1 34 ? -15.781 -24.281 -4.832 1 85 34 ARG B C 1
ATOM 2397 O O . ARG B 1 34 ? -16.234 -23.125 -4.812 1 85 34 ARG B O 1
ATOM 2404 N N . ARG B 1 35 ? -15.844 -25.109 -5.859 1 81 35 ARG B N 1
ATOM 2405 C CA . ARG B 1 35 ? -16.828 -24.953 -6.926 1 81 35 ARG B CA 1
ATOM 2406 C C . ARG B 1 35 ? -17.734 -26.172 -7.016 1 81 35 ARG B C 1
ATOM 2408 O O . ARG B 1 35 ? -17.297 -27.297 -6.75 1 81 35 ARG B O 1
ATOM 2415 N N . GLN B 1 36 ? -18.891 -25.891 -7.32 1 77.12 36 GLN B N 1
ATOM 2416 C CA . GLN B 1 36 ? -19.797 -27.031 -7.422 1 77.12 36 GLN B CA 1
ATOM 2417 C C . GLN B 1 36 ? -19.562 -27.812 -8.703 1 77.12 36 GLN B C 1
ATOM 2419 O O . GLN B 1 36 ? -19.453 -27.234 -9.789 1 77.12 36 GLN B O 1
ATOM 2424 N N . ASN B 1 37 ? -19.328 -29.094 -8.602 1 72.75 37 ASN B N 1
ATOM 2425 C CA . ASN B 1 37 ? -19.344 -30.094 -9.664 1 72.75 37 ASN B CA 1
ATOM 2426 C C . ASN B 1 37 ? -18.219 -29.875 -10.664 1 72.75 37 ASN B C 1
ATOM 2428 O O . ASN B 1 37 ? -18.406 -30.016 -11.875 1 72.75 37 ASN B O 1
ATOM 2432 N N . VAL B 1 38 ? -17.125 -29.25 -10.266 1 77.88 38 VAL B N 1
ATOM 2433 C CA . VAL B 1 38 ? -16.016 -29.109 -11.203 1 77.88 38 VAL B CA 1
ATOM 2434 C C . VAL B 1 38 ? -14.734 -29.672 -10.586 1 77.88 38 VAL B C 1
ATOM 2436 O O . VAL B 1 38 ? -14.602 -29.734 -9.359 1 77.88 38 VAL B O 1
ATOM 2439 N N . THR B 1 39 ? -13.844 -30.203 -11.422 1 77.62 39 THR B N 1
ATOM 2440 C CA . THR B 1 39 ? -12.57 -30.781 -11.016 1 77.62 39 THR B CA 1
ATOM 2441 C C . THR B 1 39 ? -11.398 -30.047 -11.664 1 77.62 39 THR B C 1
ATOM 2443 O O . THR B 1 39 ? -10.383 -30.656 -12.008 1 77.62 39 THR B O 1
ATOM 2446 N N . TYR B 1 40 ? -11.445 -28.859 -11.883 1 89.88 40 TYR B N 1
ATOM 2447 C CA . TYR B 1 40 ? -10.469 -28.062 -12.617 1 89.88 40 TYR B CA 1
ATOM 2448 C C . TYR B 1 40 ? -9.094 -28.156 -11.961 1 89.88 40 TYR B C 1
ATOM 2450 O O . TYR B 1 40 ? -8.078 -28.281 -12.656 1 89.88 40 TYR B O 1
ATOM 2458 N N . LEU B 1 41 ? -9.078 -28.266 -10.648 1 95.06 41 LEU B N 1
ATOM 2459 C CA . LEU B 1 41 ? -7.812 -28.219 -9.922 1 95.06 41 LEU B CA 1
ATOM 2460 C C . LEU B 1 41 ? -6.938 -29.422 -10.281 1 95.06 41 LEU B C 1
ATOM 2462 O O . LEU B 1 41 ? -5.754 -29.266 -10.594 1 95.06 41 LEU B O 1
ATOM 2466 N N . GLU B 1 42 ? -7.531 -30.656 -10.328 1 95.88 42 GLU B N 1
ATOM 2467 C CA . GLU B 1 42 ? -6.773 -31.859 -10.641 1 95.88 42 GLU B CA 1
ATOM 2468 C C . GLU B 1 42 ? -6.215 -31.812 -12.062 1 95.88 42 GLU B C 1
ATOM 2470 O O . GLU B 1 42 ? -5.074 -32.219 -12.297 1 95.88 42 GLU B O 1
ATOM 2475 N N . ASP B 1 43 ? -7.023 -31.344 -12.969 1 94.62 43 ASP B N 1
ATOM 2476 C CA . ASP B 1 43 ? -6.586 -31.234 -14.352 1 94.62 43 ASP B CA 1
ATOM 2477 C C . ASP B 1 43 ? -5.41 -30.266 -14.477 1 94.62 43 ASP B C 1
ATOM 2479 O O . ASP B 1 43 ? -4.461 -30.516 -15.219 1 94.62 43 ASP B O 1
ATOM 2483 N N . THR B 1 44 ? -5.504 -29.141 -13.773 1 96.81 44 THR B N 1
ATOM 2484 C CA . THR B 1 44 ? -4.43 -28.156 -13.781 1 96.81 44 THR B CA 1
ATOM 2485 C C . THR B 1 44 ? -3.145 -28.734 -13.211 1 96.81 44 THR B C 1
ATOM 2487 O O . THR B 1 44 ? -2.08 -28.625 -13.82 1 96.81 44 THR B O 1
ATOM 2490 N N . ILE B 1 45 ? -3.211 -29.438 -12.07 1 98.12 45 ILE B N 1
ATOM 2491 C CA . ILE B 1 45 ? -2.045 -30.047 -11.438 1 98.12 45 ILE B CA 1
ATOM 2492 C C . ILE B 1 45 ? -1.45 -31.109 -12.352 1 98.12 45 ILE B C 1
ATOM 2494 O O . ILE B 1 45 ? -0.234 -31.156 -12.547 1 98.12 45 ILE B O 1
ATOM 2498 N N . ASP B 1 46 ? -2.314 -31.906 -12.984 1 97.25 46 ASP B N 1
ATOM 2499 C CA . ASP B 1 46 ? -1.869 -32.938 -13.914 1 97.25 46 ASP B CA 1
ATOM 2500 C C . ASP B 1 46 ? -1.13 -32.344 -15.102 1 97.25 46 ASP B C 1
ATOM 2502 O O . ASP B 1 46 ? -0.107 -32.844 -15.539 1 97.25 46 ASP B O 1
ATOM 2506 N N . SER B 1 47 ? -1.748 -31.344 -15.633 1 96.62 47 SER B N 1
ATOM 2507 C CA . SER B 1 47 ? -1.127 -30.656 -16.766 1 96.62 47 SER B CA 1
ATOM 2508 C C . SER B 1 47 ? 0.276 -30.172 -16.422 1 96.62 47 SER B C 1
ATOM 2510 O O . SER B 1 47 ? 1.216 -30.375 -17.188 1 96.62 47 SER B O 1
ATOM 2512 N N . LEU B 1 48 ? 0.482 -29.578 -15.258 1 98.06 48 LEU B N 1
ATOM 2513 C CA . LEU B 1 48 ? 1.775 -29.078 -14.805 1 98.06 48 LEU B CA 1
ATOM 2514 C C . LEU B 1 48 ? 2.76 -30.219 -14.609 1 98.06 48 LEU B C 1
ATOM 2516 O O . LEU B 1 48 ? 3.895 -30.156 -15.086 1 98.06 48 LEU B O 1
ATOM 2520 N N . ILE B 1 49 ? 2.314 -31.281 -13.922 1 98.19 49 ILE B N 1
ATOM 2521 C CA . ILE B 1 49 ? 3.178 -32.406 -13.602 1 98.19 49 ILE B CA 1
ATOM 2522 C C . ILE B 1 49 ? 3.643 -33.094 -14.891 1 98.19 49 ILE B C 1
ATOM 2524 O O . ILE B 1 49 ? 4.832 -33.375 -15.062 1 98.19 49 ILE B O 1
ATOM 2528 N N . SER B 1 50 ? 2.711 -33.312 -15.789 1 97.25 50 SER B N 1
ATOM 2529 C CA . SER B 1 50 ? 3.021 -34.031 -17.016 1 97.25 50 SER B CA 1
ATOM 2530 C C . SER B 1 50 ? 3.99 -33.25 -17.891 1 97.25 50 SER B C 1
ATOM 2532 O O . SER B 1 50 ? 4.723 -33.844 -18.688 1 97.25 50 SER B O 1
ATOM 2534 N N . LYS B 1 51 ? 4.059 -31.969 -17.75 1 96.94 51 LYS B N 1
ATOM 2535 C CA . LYS B 1 51 ? 4.906 -31.141 -18.609 1 96.94 51 LYS B CA 1
ATOM 2536 C C . LYS B 1 51 ? 6.172 -30.719 -17.875 1 96.94 51 LYS B C 1
ATOM 2538 O O . LYS B 1 51 ? 6.945 -29.906 -18.391 1 96.94 51 LYS B O 1
ATOM 2543 N N . THR B 1 52 ? 6.328 -31.156 -16.641 1 97.44 52 THR B N 1
ATOM 2544 C CA . THR B 1 52 ? 7.547 -30.922 -15.883 1 97.44 52 THR B CA 1
ATOM 2545 C C . THR B 1 52 ? 8.406 -32.188 -15.828 1 97.44 52 THR B C 1
ATOM 2547 O O . THR B 1 52 ? 8.133 -33.094 -15.055 1 97.44 52 THR B O 1
ATOM 2550 N N . GLY B 1 53 ? 9.453 -32.219 -16.625 1 95.25 53 GLY B N 1
ATOM 2551 C CA . GLY B 1 53 ? 10.32 -33.375 -16.688 1 95.25 53 GLY B CA 1
ATOM 2552 C C . GLY B 1 53 ? 10.992 -33.688 -15.367 1 95.25 53 GLY B C 1
ATOM 2553 O O . GLY B 1 53 ? 11.125 -32.812 -14.508 1 95.25 53 GLY B O 1
ATOM 2554 N N . ALA B 1 54 ? 11.461 -34.875 -15.203 1 94.81 54 ALA B N 1
ATOM 2555 C CA . ALA B 1 54 ? 12.07 -35.375 -13.969 1 94.81 54 ALA B CA 1
ATOM 2556 C C . ALA B 1 54 ? 13.266 -34.5 -13.57 1 94.81 54 ALA B C 1
ATOM 2558 O O . ALA B 1 54 ? 13.461 -34.219 -12.391 1 94.81 54 ALA B O 1
ATOM 2559 N N . ASP B 1 55 ? 14.016 -34.062 -14.477 1 95.19 55 ASP B N 1
ATOM 2560 C CA . ASP B 1 55 ? 15.227 -33.281 -14.211 1 95.19 55 ASP B CA 1
ATOM 2561 C C . ASP B 1 55 ? 14.883 -31.906 -13.688 1 95.19 55 ASP B C 1
ATOM 2563 O O . ASP B 1 55 ? 15.68 -31.281 -12.992 1 95.19 55 ASP B O 1
ATOM 2567 N N . ASP B 1 56 ? 13.68 -31.438 -14 1 96.5 56 ASP B N 1
ATOM 2568 C CA . ASP B 1 56 ? 13.273 -30.078 -13.641 1 96.5 56 ASP B CA 1
ATOM 2569 C C . ASP B 1 56 ? 12.539 -30.047 -12.305 1 96.5 56 ASP B C 1
ATOM 2571 O O . ASP B 1 56 ? 12.422 -29 -11.672 1 96.5 56 ASP B O 1
ATOM 2575 N N . ARG B 1 57 ? 12.086 -31.141 -11.867 1 96.25 57 ARG B N 1
ATOM 2576 C CA . ARG B 1 57 ? 11.188 -31.219 -10.719 1 96.25 57 ARG B CA 1
ATOM 2577 C C . ARG B 1 57 ? 11.867 -30.703 -9.453 1 96.25 57 ARG B C 1
ATOM 2579 O O . ARG B 1 57 ? 11.25 -30.031 -8.641 1 96.25 57 ARG B O 1
ATOM 2586 N N . PRO B 1 58 ? 13.195 -30.875 -9.297 1 95.62 58 PRO B N 1
ATOM 2587 C CA . PRO B 1 58 ? 13.828 -30.359 -8.078 1 95.62 58 PRO B CA 1
ATOM 2588 C C . PRO B 1 58 ? 13.852 -28.844 -8.039 1 95.62 58 PRO B C 1
ATOM 2590 O O . PRO B 1 58 ? 14.047 -28.25 -6.969 1 95.62 58 PRO B O 1
ATOM 2593 N N . ARG B 1 59 ? 13.688 -28.188 -9.125 1 97 59 ARG B N 1
ATOM 2594 C CA . ARG B 1 59 ? 13.844 -26.734 -9.148 1 97 59 ARG B CA 1
ATOM 2595 C C . ARG B 1 59 ? 12.492 -26.031 -9.188 1 97 59 ARG B C 1
ATOM 2597 O O . ARG B 1 59 ? 12.422 -24.812 -9.297 1 97 59 ARG B O 1
ATOM 2604 N N . VAL B 1 60 ? 11.43 -26.844 -9.141 1 98.25 60 VAL B N 1
ATOM 2605 C CA . VAL B 1 60 ? 10.078 -26.297 -9.211 1 98.25 60 VAL B CA 1
ATOM 2606 C C . VAL B 1 60 ? 9.25 -26.812 -8.039 1 98.25 60 VAL B C 1
ATOM 2608 O O . VAL B 1 60 ? 9.477 -27.906 -7.543 1 98.25 60 VAL B O 1
ATOM 2611 N N . VAL B 1 61 ? 8.32 -26.031 -7.574 1 98.62 61 VAL B N 1
ATOM 2612 C CA . VAL B 1 61 ? 7.348 -26.469 -6.578 1 98.62 61 VAL B CA 1
ATOM 2613 C C . VAL B 1 61 ? 5.977 -25.875 -6.902 1 98.62 61 VAL B C 1
ATOM 2615 O O . VAL B 1 61 ? 5.879 -24.703 -7.301 1 98.62 61 VAL B O 1
ATOM 2618 N N . PHE B 1 62 ? 4.93 -26.672 -6.848 1 98.81 62 PHE B N 1
ATOM 2619 C CA . PHE B 1 62 ? 3.545 -26.25 -7 1 98.81 62 PHE B CA 1
ATOM 2620 C C . PHE B 1 62 ? 2.883 -26.062 -5.641 1 98.81 62 PHE B C 1
ATOM 2622 O O . PHE B 1 62 ? 2.861 -26.969 -4.82 1 98.81 62 PHE B O 1
ATOM 2629 N N . VAL B 1 63 ? 2.369 -24.891 -5.375 1 98.69 63 VAL B N 1
ATOM 2630 C CA . VAL B 1 63 ? 1.694 -24.609 -4.113 1 98.69 63 VAL B CA 1
ATOM 2631 C C . VAL B 1 63 ? 0.193 -24.469 -4.348 1 98.69 63 VAL B C 1
ATOM 2633 O O . VAL B 1 63 ? -0.263 -23.438 -4.867 1 98.69 63 VAL B O 1
ATOM 2636 N N . VAL B 1 64 ? -0.532 -25.484 -3.957 1 98.38 64 VAL B N 1
ATOM 2637 C CA . VAL B 1 64 ? -1.989 -25.453 -4.008 1 98.38 64 VAL B CA 1
ATOM 2638 C C . VAL B 1 64 ? -2.543 -24.828 -2.732 1 98.38 64 VAL B C 1
ATOM 2640 O O . VAL B 1 64 ? -2.41 -25.391 -1.645 1 98.38 64 VAL B O 1
ATOM 2643 N N . PHE B 1 65 ? -3.121 -23.734 -2.881 1 96.69 65 PHE B N 1
ATOM 2644 C CA . PHE B 1 65 ? -3.656 -22.984 -1.749 1 96.69 65 PHE B CA 1
ATOM 2645 C C . PHE B 1 65 ? -5.176 -23.109 -1.692 1 96.69 65 PHE B C 1
ATOM 2647 O O . PHE B 1 65 ? -5.879 -22.484 -2.496 1 96.69 65 PHE B O 1
ATOM 2654 N N . LEU B 1 66 ? -5.688 -23.891 -0.775 1 95.12 66 LEU B N 1
ATOM 2655 C CA . LEU B 1 66 ? -7.125 -24.031 -0.584 1 95.12 66 LEU B CA 1
ATOM 2656 C C . LEU B 1 66 ? -7.68 -22.906 0.28 1 95.12 66 LEU B C 1
ATOM 2658 O O . LEU B 1 66 ? -7.43 -22.859 1.486 1 95.12 66 LEU B O 1
ATOM 2662 N N . THR B 1 67 ? -8.43 -21.984 -0.282 1 89.56 67 THR B N 1
ATOM 2663 C CA . THR B 1 67 ? -8.766 -20.703 0.343 1 89.56 67 THR B CA 1
ATOM 2664 C C . THR B 1 67 ? -10.211 -20.703 0.812 1 89.56 67 THR B C 1
ATOM 2666 O O . THR B 1 67 ? -10.719 -19.672 1.278 1 89.56 67 THR B O 1
ATOM 2669 N N . ASP B 1 68 ? -10.898 -21.766 0.743 1 86.19 68 ASP B N 1
ATOM 2670 C CA . ASP B 1 68 ? -12.305 -21.797 1.137 1 86.19 68 ASP B CA 1
ATOM 2671 C C . ASP B 1 68 ? -12.461 -21.578 2.641 1 86.19 68 ASP B C 1
ATOM 2673 O O . ASP B 1 68 ? -11.609 -22 3.424 1 86.19 68 ASP B O 1
ATOM 2677 N N . SER B 1 69 ? -13.547 -20.938 3.027 1 82.06 69 SER B N 1
ATOM 2678 C CA . SER B 1 69 ? -13.781 -20.641 4.438 1 82.06 69 SER B CA 1
ATOM 2679 C C . SER B 1 69 ? -14.336 -21.859 5.176 1 82.06 69 SER B C 1
ATOM 2681 O O . SER B 1 69 ? -14.32 -21.906 6.406 1 82.06 69 SER B O 1
ATOM 2683 N N . ASN B 1 70 ? -14.852 -22.781 4.469 1 85.06 70 ASN B N 1
ATOM 2684 C CA . ASN B 1 70 ? -15.344 -24.016 5.078 1 85.06 70 ASN B CA 1
ATOM 2685 C C . ASN B 1 70 ? -14.211 -24.984 5.398 1 85.06 70 ASN B C 1
ATOM 2687 O O . ASN B 1 70 ? -13.742 -25.703 4.52 1 85.06 70 ASN B O 1
ATOM 2691 N N . HIS B 1 71 ? -13.852 -25.031 6.602 1 84.94 71 HIS B N 1
ATOM 2692 C CA . HIS B 1 71 ? -12.688 -25.797 7.031 1 84.94 71 HIS B CA 1
ATOM 2693 C C . HIS B 1 71 ? -12.906 -27.297 6.809 1 84.94 71 HIS B C 1
ATOM 2695 O O . HIS B 1 71 ? -11.969 -28.016 6.465 1 84.94 71 HIS B O 1
ATOM 2701 N N . THR B 1 72 ? -14.133 -27.688 7.082 1 88.5 72 THR B N 1
ATOM 2702 C CA . THR B 1 72 ? -14.43 -29.109 6.871 1 88.5 72 THR B CA 1
ATOM 2703 C C . THR B 1 72 ? -14.219 -29.5 5.414 1 88.5 72 THR B C 1
ATOM 2705 O O . THR B 1 72 ? -13.578 -30.5 5.125 1 88.5 72 THR B O 1
ATOM 2708 N N . TRP B 1 73 ? -14.711 -28.672 4.566 1 88.56 73 TRP B N 1
ATOM 2709 C CA . TRP B 1 73 ? -14.5 -28.922 3.145 1 88.56 73 TRP B CA 1
ATOM 2710 C C . TRP B 1 73 ? -13.016 -28.922 2.807 1 88.56 73 TRP B C 1
ATOM 2712 O O . TRP B 1 73 ? -12.539 -29.75 2.033 1 88.56 73 TRP B O 1
ATOM 2722 N N . VAL B 1 74 ? -12.281 -28.031 3.32 1 92.25 74 VAL B N 1
ATOM 2723 C CA . VAL B 1 74 ? -10.859 -27.844 3.012 1 92.25 74 VAL B CA 1
ATOM 2724 C C . VAL B 1 74 ? -10.086 -29.109 3.391 1 92.25 74 VAL B C 1
ATOM 2726 O O . VAL B 1 74 ? -9.266 -29.594 2.611 1 92.25 74 VAL B O 1
ATOM 2729 N N . ILE B 1 75 ? -10.344 -29.625 4.527 1 92.06 75 ILE B N 1
ATOM 2730 C CA . ILE B 1 75 ? -9.625 -30.797 5.012 1 92.06 75 ILE B CA 1
ATOM 2731 C C . ILE B 1 75 ? -9.945 -32 4.117 1 92.06 75 ILE B C 1
ATOM 2733 O O . ILE B 1 75 ? -9.039 -32.75 3.736 1 92.06 75 ILE B O 1
ATOM 2737 N N . GLU B 1 76 ? -11.172 -32.156 3.83 1 94.62 76 GLU B N 1
ATOM 2738 C CA . GLU B 1 76 ? -11.57 -33.25 2.949 1 94.62 76 GLU B CA 1
ATOM 2739 C C . GLU B 1 76 ? -10.961 -33.094 1.56 1 94.62 76 GLU B C 1
ATOM 2741 O O . GLU B 1 76 ? -10.445 -34.062 0.992 1 94.62 76 GLU B O 1
ATOM 2746 N N . ARG B 1 77 ? -11.078 -31.891 1.057 1 94.88 77 ARG B N 1
ATOM 2747 C CA . ARG B 1 77 ? -10.531 -31.594 -0.265 1 94.88 77 ARG B CA 1
ATOM 2748 C C . ARG B 1 77 ? -9.023 -31.828 -0.298 1 94.88 77 ARG B C 1
ATOM 2750 O O . ARG B 1 77 ? -8.492 -32.375 -1.263 1 94.88 77 ARG B O 1
ATOM 2757 N N . ALA B 1 78 ? -8.312 -31.391 0.719 1 96.75 78 ALA B N 1
ATOM 2758 C CA . ALA B 1 78 ? -6.871 -31.594 0.825 1 96.75 78 ALA B CA 1
ATOM 2759 C C . ALA B 1 78 ? -6.516 -33.062 0.783 1 96.75 78 ALA B C 1
ATOM 2761 O O . ALA B 1 78 ? -5.566 -33.469 0.104 1 96.75 78 ALA B O 1
ATOM 2762 N N . LYS B 1 79 ? -7.258 -33.812 1.495 1 97.56 79 LYS B N 1
ATOM 2763 C CA . LYS B 1 79 ? -7.039 -35.25 1.516 1 97.56 79 LYS B CA 1
ATOM 2764 C C . LYS B 1 79 ? -7.234 -35.875 0.13 1 97.56 79 LYS B C 1
ATOM 2766 O O . LYS B 1 79 ? -6.469 -36.75 -0.286 1 97.56 79 LYS B O 1
ATOM 2771 N N . GLU B 1 80 ? -8.281 -35.469 -0.532 1 96.69 80 GLU B N 1
ATOM 2772 C CA . GLU B 1 80 ? -8.555 -35.938 -1.883 1 96.69 80 GLU B CA 1
ATOM 2773 C C . GLU B 1 80 ? -7.41 -35.625 -2.832 1 96.69 80 GLU B C 1
ATOM 2775 O O . GLU B 1 80 ? -6.957 -36.469 -3.588 1 96.69 80 GLU B O 1
ATOM 2780 N N . VAL B 1 81 ? -6.945 -34.375 -2.834 1 97.5 81 VAL B N 1
ATOM 2781 C CA . VAL B 1 81 ? -5.855 -33.938 -3.699 1 97.5 81 VAL B CA 1
ATOM 2782 C C . VAL B 1 81 ? -4.574 -34.688 -3.348 1 97.5 81 VAL B C 1
ATOM 2784 O O . VAL B 1 81 ? -3.854 -35.156 -4.238 1 97.5 81 VAL B O 1
ATOM 2787 N N . TYR B 1 82 ? -4.312 -34.875 -2.076 1 98.25 82 TYR B N 1
ATOM 2788 C CA . TYR B 1 82 ? -3.143 -35.625 -1.633 1 98.25 82 TYR B CA 1
ATOM 2789 C C . TYR B 1 82 ? -3.182 -37.062 -2.154 1 98.25 82 TYR B C 1
ATOM 2791 O O . TYR B 1 82 ? -2.189 -37.531 -2.693 1 98.25 82 TYR B O 1
ATOM 2799 N N . SER B 1 83 ? -4.324 -37.625 -1.958 1 98.19 83 SER B N 1
ATOM 2800 C CA . SER B 1 83 ? -4.453 -39.031 -2.385 1 98.19 83 SER B CA 1
ATOM 2801 C C . SER B 1 83 ? -4.191 -39.156 -3.879 1 98.19 83 SER B C 1
ATOM 2803 O O . SER B 1 83 ? -3.549 -40.125 -4.312 1 98.19 83 SER B O 1
ATOM 2805 N N . ARG B 1 84 ? -4.656 -38.312 -4.648 1 97.56 84 ARG B N 1
ATOM 2806 C CA . ARG B 1 84 ? -4.516 -38.344 -6.102 1 97.56 84 ARG B CA 1
ATOM 2807 C C . ARG B 1 84 ? -3.068 -38.094 -6.52 1 97.56 84 ARG B C 1
ATOM 2809 O O . ARG B 1 84 ? -2.596 -38.688 -7.504 1 97.56 84 ARG B O 1
ATOM 2816 N N . PHE B 1 85 ? -2.377 -37.25 -5.805 1 98.31 85 PHE B N 1
ATOM 2817 C CA . PHE B 1 85 ? -1.042 -36.844 -6.215 1 98.31 85 PHE B CA 1
ATOM 2818 C C . PHE B 1 85 ? -0.013 -37.188 -5.148 1 98.31 85 PHE B C 1
ATOM 2820 O O . PHE B 1 85 ? 0.961 -36.469 -4.949 1 98.31 85 PHE B O 1
ATOM 2827 N N . GLN B 1 86 ? -0.191 -38.25 -4.426 1 98.38 86 GLN B N 1
ATOM 2828 C CA . GLN B 1 86 ? 0.572 -38.656 -3.242 1 98.38 86 GLN B CA 1
ATOM 2829 C C . GLN B 1 86 ? 2.07 -38.656 -3.531 1 98.38 86 GLN B C 1
ATOM 2831 O O . GLN B 1 86 ? 2.857 -38.062 -2.771 1 98.38 86 GLN B O 1
ATOM 2836 N N . GLU B 1 87 ? 2.475 -39.281 -4.594 1 97.88 87 GLU B N 1
ATOM 2837 C CA . GLU B 1 87 ? 3.891 -39.375 -4.938 1 97.88 87 GLU B CA 1
ATOM 2838 C C . GLU B 1 87 ? 4.516 -37.969 -5.082 1 97.88 87 GLU B C 1
ATOM 2840 O O . GLU B 1 87 ? 5.621 -37.75 -4.598 1 97.88 87 GLU B O 1
ATOM 2845 N N . HIS B 1 88 ? 3.82 -37.094 -5.73 1 98.12 88 HIS B N 1
ATOM 2846 C CA . HIS B 1 88 ? 4.336 -35.781 -6.035 1 98.12 88 HIS B CA 1
ATOM 2847 C C . HIS B 1 88 ? 4.293 -34.875 -4.805 1 98.12 88 HIS B C 1
ATOM 2849 O O . HIS B 1 88 ? 5.121 -33.969 -4.66 1 98.12 88 HIS B O 1
ATOM 2855 N N . VAL B 1 89 ? 3.328 -35.094 -3.877 1 98.56 89 VAL B N 1
ATOM 2856 C CA . VAL B 1 89 ? 3.289 -34.375 -2.607 1 98.56 89 VAL B CA 1
ATOM 2857 C C . VAL B 1 89 ? 4.414 -34.875 -1.701 1 98.56 89 VAL B C 1
ATOM 2859 O O . VAL B 1 89 ? 5.148 -34.062 -1.117 1 98.56 89 VAL B O 1
ATOM 2862 N N . ASP B 1 90 ? 4.609 -36.156 -1.697 1 97.75 90 ASP B N 1
ATOM 2863 C CA . ASP B 1 90 ? 5.621 -36.781 -0.834 1 97.75 90 ASP B CA 1
ATOM 2864 C C . ASP B 1 90 ? 7.027 -36.438 -1.309 1 97.75 90 ASP B C 1
ATOM 2866 O O . ASP B 1 90 ? 7.953 -36.344 -0.501 1 97.75 90 ASP B O 1
ATOM 2870 N N . SER B 1 91 ? 7.195 -36.25 -2.621 1 96.62 91 SER B N 1
ATOM 2871 C CA . SER B 1 91 ? 8.508 -35.938 -3.164 1 96.62 91 SER B CA 1
ATOM 2872 C C . SER B 1 91 ? 8.852 -34.469 -2.959 1 96.62 91 SER B C 1
ATOM 2874 O O . SER B 1 91 ? 10 -34.062 -3.127 1 96.62 91 SER B O 1
ATOM 2876 N N . GLY B 1 92 ? 7.809 -33.625 -2.678 1 96.56 92 GLY B N 1
ATOM 2877 C CA . GLY B 1 92 ? 8.031 -32.188 -2.443 1 96.56 92 GLY B CA 1
ATOM 2878 C C . GLY B 1 92 ? 7.664 -31.328 -3.633 1 96.56 92 GLY B C 1
ATOM 2879 O O . GLY B 1 92 ? 7.762 -30.109 -3.566 1 96.56 92 GLY B O 1
ATOM 2880 N N . LEU B 1 93 ? 7.266 -31.953 -4.715 1 98 93 LEU B N 1
ATOM 2881 C CA . LEU B 1 93 ? 6.898 -31.203 -5.91 1 98 93 LEU B CA 1
ATOM 2882 C C . LEU B 1 93 ? 5.625 -30.391 -5.676 1 98 93 LEU B C 1
ATOM 2884 O O . LEU B 1 93 ? 5.48 -29.297 -6.199 1 98 93 LEU B O 1
ATOM 2888 N N . VAL B 1 94 ? 4.688 -30.953 -4.902 1 98.69 94 VAL B N 1
ATOM 2889 C CA . VAL B 1 94 ? 3.406 -30.312 -4.641 1 98.69 94 VAL B CA 1
ATOM 2890 C C . VAL B 1 94 ? 3.254 -30.062 -3.141 1 98.69 94 VAL B C 1
ATOM 2892 O O . VAL B 1 94 ? 3.576 -30.922 -2.324 1 98.69 94 VAL B O 1
ATOM 2895 N N . GLN B 1 95 ? 2.861 -28.891 -2.785 1 98.62 95 GLN B N 1
ATOM 2896 C CA . GLN B 1 95 ? 2.416 -28.547 -1.438 1 98.62 95 GLN B CA 1
ATOM 2897 C C . GLN B 1 95 ? 0.926 -28.219 -1.415 1 98.62 95 GLN B C 1
ATOM 2899 O O . GLN B 1 95 ? 0.418 -27.547 -2.314 1 98.62 95 GLN B O 1
ATOM 2904 N N . ILE B 1 96 ? 0.221 -28.766 -0.478 1 98.31 96 ILE B N 1
ATOM 2905 C CA . ILE B 1 96 ? -1.17 -28.406 -0.223 1 98.31 96 ILE B CA 1
ATOM 2906 C C . ILE B 1 96 ? -1.264 -27.578 1.05 1 98.31 96 ILE B C 1
ATOM 2908 O O . ILE B 1 96 ? -0.844 -28.016 2.123 1 98.31 96 ILE B O 1
ATOM 2912 N N . VAL B 1 97 ? -1.786 -26.391 0.867 1 96.62 97 VAL B N 1
ATOM 2913 C CA . VAL B 1 97 ? -1.658 -25.375 1.91 1 96.62 97 VAL B CA 1
ATOM 2914 C C . VAL B 1 97 ? -3.031 -24.797 2.232 1 96.62 97 VAL B C 1
ATOM 2916 O O . VAL B 1 97 ? -3.867 -24.625 1.34 1 96.62 97 VAL B O 1
ATOM 2919 N N . HIS B 1 98 ? -3.271 -24.516 3.441 1 93.31 98 HIS B N 1
ATOM 2920 C CA . HIS B 1 98 ? -4.441 -23.797 3.936 1 93.31 98 HIS B CA 1
ATOM 2921 C C . HIS B 1 98 ? -4.109 -23 5.191 1 93.31 98 HIS B C 1
ATOM 2923 O O . HIS B 1 98 ? -3.652 -23.562 6.188 1 93.31 98 HIS B O 1
ATOM 2929 N N . PRO B 1 99 ? -4.297 -21.672 5.121 1 77.88 99 PRO B N 1
ATOM 2930 C CA . PRO B 1 99 ? -4.016 -20.906 6.336 1 77.88 99 PRO B CA 1
ATOM 2931 C C . PRO B 1 99 ? -5.168 -20.938 7.332 1 77.88 99 PRO B C 1
ATOM 2933 O O . PRO B 1 99 ? -6.191 -20.281 7.121 1 77.88 99 PRO B O 1
ATOM 2936 N N . PRO B 1 100 ? -5.074 -21.75 8.352 1 67.94 100 PRO B N 1
ATOM 2937 C CA . PRO B 1 100 ? -6.219 -21.875 9.258 1 67.94 100 PRO B CA 1
ATOM 2938 C C . PRO B 1 100 ? -6.562 -20.562 9.961 1 67.94 100 PRO B C 1
ATOM 2940 O O . PRO B 1 100 ? -7.711 -20.359 10.359 1 67.94 100 PRO B O 1
ATOM 2943 N N . HIS B 1 101 ? -5.539 -19.859 10.227 1 63.75 101 HIS B N 1
ATOM 2944 C CA . HIS B 1 101 ? -5.727 -18.703 11.102 1 63.75 101 HIS B CA 1
ATOM 2945 C C . HIS B 1 101 ? -5.688 -17.406 10.312 1 63.75 101 HIS B C 1
ATOM 2947 O O . HIS B 1 101 ? -5.539 -16.328 10.891 1 63.75 101 HIS B O 1
ATOM 2953 N N . ILE B 1 102 ? -5.996 -17.484 9.086 1 64.44 102 ILE B N 1
ATOM 2954 C CA . ILE B 1 102 ? -5.898 -16.203 8.406 1 64.44 102 ILE B CA 1
ATOM 2955 C C . ILE B 1 102 ? -7.098 -15.328 8.781 1 64.44 102 ILE B C 1
ATOM 2957 O O . ILE B 1 102 ? -8.242 -15.797 8.773 1 64.44 102 ILE B O 1
ATOM 2961 N N . ALA B 1 103 ? -6.82 -14.227 9.336 1 65 103 ALA B N 1
ATOM 2962 C CA . ALA B 1 103 ? -7.801 -13.219 9.742 1 65 103 ALA B CA 1
ATOM 2963 C C . ALA B 1 103 ? -8.359 -12.477 8.531 1 65 103 ALA B C 1
ATOM 2965 O O . ALA B 1 103 ? -7.637 -11.734 7.863 1 65 103 ALA B O 1
ATOM 2966 N N . TYR B 1 104 ? -9.57 -12.969 8.055 1 78.44 104 TYR B N 1
ATOM 2967 C CA . TYR B 1 104 ? -10.25 -12.164 7.047 1 78.44 104 TYR B CA 1
ATOM 2968 C C . TYR B 1 104 ? -11.117 -11.094 7.699 1 78.44 104 TYR B C 1
ATOM 2970 O O . TYR B 1 104 ? -11.664 -11.305 8.781 1 78.44 104 TYR B O 1
ATOM 2978 N N . PRO B 1 105 ? -11.156 -9.961 7.078 1 80.56 105 PRO B N 1
ATOM 2979 C CA . PRO B 1 105 ? -12.117 -8.977 7.578 1 80.56 105 PRO B CA 1
ATOM 2980 C C . PRO B 1 105 ? -13.562 -9.375 7.32 1 80.56 105 PRO B C 1
ATOM 2982 O O . PRO B 1 105 ? -13.82 -10.367 6.633 1 80.56 105 PRO B O 1
ATOM 2985 N N . ASN B 1 106 ? -14.422 -8.648 8.016 1 83.06 106 ASN B N 1
ATOM 2986 C CA . ASN B 1 106 ? -15.836 -8.789 7.672 1 83.06 106 ASN B CA 1
ATOM 2987 C C . ASN B 1 106 ? -16.156 -8.156 6.324 1 83.06 106 ASN B C 1
ATOM 2989 O O . ASN B 1 106 ? -16.125 -6.934 6.184 1 83.06 106 ASN B O 1
ATOM 2993 N N . PHE B 1 107 ? -16.5 -8.977 5.379 1 86.5 107 PHE B N 1
ATOM 2994 C CA . PHE B 1 107 ? -16.656 -8.508 4.012 1 86.5 107 PHE B CA 1
ATOM 2995 C C . PHE B 1 107 ? -18.031 -7.863 3.816 1 86.5 107 PHE B C 1
ATOM 2997 O O . PHE B 1 107 ? -18.281 -7.227 2.793 1 86.5 107 PHE B O 1
ATOM 3004 N N . ARG B 1 108 ? -18.922 -7.949 4.812 1 83.25 108 ARG B N 1
ATOM 3005 C CA . ARG B 1 108 ? -20.312 -7.512 4.688 1 83.25 108 ARG B CA 1
ATOM 3006 C C . ARG B 1 108 ? -20.406 -5.992 4.656 1 83.25 108 ARG B C 1
ATOM 3008 O O . ARG B 1 108 ? -21.391 -5.438 4.16 1 83.25 108 ARG B O 1
ATOM 3015 N N . PHE B 1 109 ? -19.359 -5.352 5.176 1 82.38 109 PHE B N 1
ATOM 3016 C CA . PHE B 1 109 ? -19.516 -3.914 5.359 1 82.38 109 PHE B CA 1
ATOM 3017 C C . PHE B 1 109 ? -18.547 -3.15 4.457 1 82.38 109 PHE B C 1
ATOM 3019 O O . PHE B 1 109 ? -18.219 -1.992 4.727 1 82.38 109 PHE B O 1
ATOM 3026 N N . LEU B 1 110 ? -18.219 -3.844 3.383 1 88.75 110 LEU B N 1
ATOM 3027 C CA . LEU B 1 110 ? -17.297 -3.176 2.467 1 88.75 110 LEU B CA 1
ATOM 3028 C C . LEU B 1 110 ? -18.047 -2.221 1.545 1 88.75 110 LEU B C 1
ATOM 3030 O O . LEU B 1 110 ? -19.203 -2.479 1.177 1 88.75 110 LEU B O 1
ATOM 3034 N N . THR B 1 111 ? -17.438 -1.125 1.273 1 87.12 111 THR B N 1
ATOM 3035 C CA . THR B 1 111 ? -18.031 -0.11 0.41 1 87.12 111 THR B CA 1
ATOM 3036 C C . THR B 1 111 ? -18.109 -0.603 -1.033 1 87.12 111 THR B C 1
ATOM 3038 O O . THR B 1 111 ? -17.156 -1.197 -1.539 1 87.12 111 THR B O 1
ATOM 3041 N N . ARG B 1 112 ? -19.25 -0.354 -1.688 1 87.12 112 ARG B N 1
ATOM 3042 C CA . ARG B 1 112 ? -19.406 -0.727 -3.09 1 87.12 112 ARG B CA 1
ATOM 3043 C C . ARG B 1 112 ? -18.672 0.25 -4.004 1 87.12 112 ARG B C 1
ATOM 3045 O O . ARG B 1 112 ? -18.703 1.461 -3.775 1 87.12 112 ARG B O 1
ATOM 3052 N N . ARG B 1 113 ? -17.953 -0.359 -4.902 1 84.62 113 ARG B N 1
ATOM 3053 C CA . ARG B 1 113 ? -17.25 0.378 -5.949 1 84.62 113 ARG B CA 1
ATOM 3054 C C . ARG B 1 113 ? -17.391 -0.314 -7.301 1 84.62 113 ARG B C 1
ATOM 3056 O O . ARG B 1 113 ? -17.734 -1.497 -7.363 1 84.62 113 ARG B O 1
ATOM 3063 N N . PHE B 1 114 ? -17.203 0.451 -8.484 1 83 114 PHE B N 1
ATOM 3064 C CA . PHE B 1 114 ? -17.188 -0.074 -9.844 1 83 114 PHE B CA 1
ATOM 3065 C C . PHE B 1 114 ? -18.547 -0.651 -10.227 1 83 114 PHE B C 1
ATOM 3067 O O . PHE B 1 114 ? -18.625 -1.574 -11.039 1 83 114 PHE B O 1
ATOM 3074 N N . GLY B 1 115 ? -19.562 -0.251 -9.523 1 87.38 115 GLY B N 1
ATOM 3075 C CA . GLY B 1 115 ? -20.891 -0.764 -9.812 1 87.38 115 GLY B CA 1
ATOM 3076 C C . GLY B 1 115 ? -21.078 -2.213 -9.406 1 87.38 115 GLY B C 1
ATOM 3077 O O . GLY B 1 115 ? -22.047 -2.859 -9.812 1 87.38 115 GLY B O 1
ATOM 3078 N N . ASP B 1 116 ? -20.234 -2.734 -8.586 1 90.38 116 ASP B N 1
ATOM 3079 C CA . ASP B 1 116 ? -20.266 -4.133 -8.172 1 90.38 116 ASP B CA 1
ATOM 3080 C C . ASP B 1 116 ? -21.312 -4.363 -7.094 1 90.38 116 ASP B C 1
ATOM 3082 O O . ASP B 1 116 ? -21.547 -3.496 -6.246 1 90.38 116 ASP B O 1
ATOM 3086 N N . SER B 1 117 ? -21.906 -5.531 -7.207 1 92 117 SER B N 1
ATOM 3087 C CA . SER B 1 117 ? -22.766 -5.953 -6.109 1 92 117 SER B CA 1
ATOM 3088 C C . SER B 1 117 ? -21.969 -6.191 -4.832 1 92 117 SER B C 1
ATOM 3090 O O . SER B 1 117 ? -20.75 -6.297 -4.875 1 92 117 SER B O 1
ATOM 3092 N N . LEU B 1 118 ? -22.656 -6.258 -3.748 1 91.5 118 LEU B N 1
ATOM 3093 C CA . LEU B 1 118 ? -22 -6.547 -2.48 1 91.5 118 LEU B CA 1
ATOM 3094 C C . LEU B 1 118 ? -21.312 -7.906 -2.521 1 91.5 118 LEU B C 1
ATOM 3096 O O . LEU B 1 118 ? -20.219 -8.07 -1.985 1 91.5 118 LEU B O 1
ATOM 3100 N N . GLU B 1 119 ? -21.969 -8.82 -3.135 1 91.31 119 GLU B N 1
ATOM 3101 C CA . GLU B 1 119 ? -21.406 -10.164 -3.271 1 91.31 119 GLU B CA 1
ATOM 3102 C C . GLU B 1 119 ? -20.109 -10.133 -4.074 1 91.31 119 GLU B C 1
ATOM 3104 O O . GLU B 1 119 ? -19.125 -10.781 -3.703 1 91.31 119 GLU B O 1
ATOM 3109 N N . ARG B 1 120 ? -20.125 -9.422 -5.152 1 92.38 120 ARG B N 1
ATOM 3110 C CA . ARG B 1 120 ? -18.922 -9.336 -5.988 1 92.38 120 ARG B CA 1
ATOM 3111 C C . ARG B 1 120 ? -17.797 -8.609 -5.262 1 92.38 120 ARG B C 1
ATOM 3113 O O . ARG B 1 120 ? -16.625 -8.984 -5.383 1 92.38 120 ARG B O 1
ATOM 3120 N N . VAL B 1 121 ? -18.141 -7.562 -4.516 1 93.88 121 VAL B N 1
ATOM 3121 C CA . VAL B 1 121 ? -17.141 -6.844 -3.734 1 93.88 121 VAL B CA 1
ATOM 3122 C C . VAL B 1 121 ? -16.484 -7.789 -2.729 1 93.88 121 VAL B C 1
ATOM 3124 O O . VAL B 1 121 ? -15.266 -7.812 -2.588 1 93.88 121 VAL B O 1
ATOM 3127 N N . ALA B 1 122 ? -17.312 -8.555 -2.074 1 92.62 122 ALA B N 1
ATOM 3128 C CA . ALA B 1 122 ? -16.812 -9.508 -1.101 1 92.62 122 ALA B CA 1
ATOM 3129 C C . ALA B 1 122 ? -15.906 -10.547 -1.771 1 92.62 122 ALA B C 1
ATOM 3131 O O . ALA B 1 122 ? -14.828 -10.859 -1.263 1 92.62 122 ALA B O 1
ATOM 3132 N N . TRP B 1 123 ? -16.297 -10.977 -2.859 1 92.31 123 TRP B N 1
ATOM 3133 C CA . TRP B 1 123 ? -15.586 -12.016 -3.594 1 92.31 123 TRP B CA 1
ATOM 3134 C C . TRP B 1 123 ? -14.219 -11.523 -4.051 1 92.31 123 TRP B C 1
ATOM 3136 O O . TRP B 1 123 ? -13.203 -12.164 -3.785 1 92.31 123 TRP B O 1
ATOM 3146 N N . ARG B 1 124 ? -14.195 -10.414 -4.715 1 94.5 124 ARG B N 1
ATOM 3147 C CA . ARG B 1 124 ? -12.93 -9.93 -5.242 1 94.5 124 ARG B CA 1
ATOM 3148 C C . ARG B 1 124 ? -12.008 -9.469 -4.117 1 94.5 124 ARG B C 1
ATOM 3150 O O . ARG B 1 124 ? -10.781 -9.555 -4.238 1 94.5 124 ARG B O 1
ATOM 3157 N N . SER B 1 125 ? -12.586 -8.945 -3.02 1 94 125 SER B N 1
ATOM 3158 C CA . SER B 1 125 ? -11.781 -8.57 -1.858 1 94 125 SER B CA 1
ATOM 3159 C C . SER B 1 125 ? -11.117 -9.789 -1.233 1 94 125 SER B C 1
ATOM 3161 O O . SER B 1 125 ? -9.93 -9.75 -0.895 1 94 125 SER B O 1
ATOM 3163 N N . LYS B 1 126 ? -11.875 -10.828 -1.071 1 92.56 126 LYS B N 1
ATOM 3164 C CA . LYS B 1 126 ? -11.297 -12.062 -0.558 1 92.56 126 LYS B CA 1
ATOM 3165 C C . LYS B 1 126 ? -10.211 -12.586 -1.487 1 92.56 126 LYS B C 1
ATOM 3167 O O . LYS B 1 126 ? -9.172 -13.062 -1.025 1 92.56 126 LYS B O 1
ATOM 3172 N N . GLN B 1 127 ? -10.445 -12.562 -2.795 1 94.5 127 GLN B N 1
ATOM 3173 C CA . GLN B 1 127 ? -9.469 -13.031 -3.773 1 94.5 127 GLN B CA 1
ATOM 3174 C C . GLN B 1 127 ? -8.148 -12.273 -3.629 1 94.5 127 GLN B C 1
ATOM 3176 O O . GLN B 1 127 ? -7.074 -12.875 -3.674 1 94.5 127 GLN B O 1
ATOM 3181 N N . ASN B 1 128 ? -8.258 -10.922 -3.498 1 95.25 128 ASN B N 1
ATOM 3182 C CA . ASN B 1 128 ? -7.062 -10.117 -3.262 1 95.25 128 ASN B CA 1
ATOM 3183 C C . ASN B 1 128 ? -6.273 -10.625 -2.057 1 95.25 128 ASN B C 1
ATOM 3185 O O . ASN B 1 128 ? -5.051 -10.758 -2.119 1 95.25 128 ASN B O 1
ATOM 3189 N N . LEU B 1 129 ? -6.973 -10.898 -1.005 1 93.25 129 LEU B N 1
ATOM 3190 C CA . LEU B 1 129 ? -6.328 -11.359 0.218 1 93.25 129 LEU B CA 1
ATOM 3191 C C . LEU B 1 129 ? -5.781 -12.773 0.042 1 93.25 129 LEU B C 1
ATOM 3193 O O . LEU B 1 129 ? -4.695 -13.086 0.529 1 93.25 129 LEU B O 1
ATOM 3197 N N . ASP B 1 130 ? -6.527 -13.625 -0.647 1 93.56 130 ASP B N 1
ATOM 3198 C CA . ASP B 1 130 ? -6.051 -14.977 -0.942 1 93.56 130 ASP B CA 1
ATOM 3199 C C . ASP B 1 130 ? -4.723 -14.938 -1.689 1 93.56 130 ASP B C 1
ATOM 3201 O O . ASP B 1 130 ? -3.785 -15.656 -1.342 1 93.56 130 ASP B O 1
ATOM 3205 N N . PHE B 1 131 ? -4.676 -14.117 -2.699 1 96.19 131 PHE B N 1
ATOM 3206 C CA . PHE B 1 131 ? -3.453 -13.984 -3.486 1 96.19 131 PHE B CA 1
ATOM 3207 C C . PHE B 1 131 ? -2.305 -13.477 -2.625 1 96.19 131 PHE B C 1
ATOM 3209 O O . PHE B 1 131 ? -1.186 -13.984 -2.711 1 96.19 131 PHE B O 1
ATOM 3216 N N . ALA B 1 132 ? -2.596 -12.508 -1.836 1 94.62 132 ALA B N 1
ATOM 3217 C CA . ALA B 1 132 ? -1.567 -11.945 -0.963 1 94.62 132 ALA B CA 1
ATOM 3218 C C . ALA B 1 132 ? -0.996 -13.008 -0.033 1 94.62 132 ALA B C 1
ATOM 3220 O O . ALA B 1 132 ? 0.224 -13.133 0.104 1 94.62 132 ALA B O 1
ATOM 3221 N N . TYR B 1 133 ? -1.839 -13.789 0.593 1 92.94 133 TYR B N 1
ATOM 3222 C CA . TYR B 1 133 ? -1.404 -14.836 1.514 1 92.94 133 TYR B CA 1
ATOM 3223 C C . TYR B 1 133 ? -0.598 -15.906 0.786 1 92.94 133 TYR B C 1
ATOM 3225 O O . TYR B 1 133 ? 0.432 -16.359 1.285 1 92.94 133 TYR B O 1
ATOM 3233 N N . LEU B 1 134 ? -1.094 -16.281 -0.322 1 96.19 134 LEU B N 1
ATOM 3234 C CA . LEU B 1 134 ? -0.402 -17.281 -1.117 1 96.19 134 LEU B CA 1
ATOM 3235 C C . LEU B 1 134 ? 0.995 -16.812 -1.503 1 96.19 134 LEU B C 1
ATOM 3237 O O . LEU B 1 134 ? 1.967 -17.562 -1.373 1 96.19 134 LEU B O 1
ATOM 3241 N N . MET B 1 135 ? 1.097 -15.602 -1.958 1 96.81 135 MET B N 1
ATOM 3242 C CA . MET B 1 135 ? 2.385 -15.031 -2.344 1 96.81 135 MET B CA 1
ATOM 3243 C C . MET B 1 135 ? 3.33 -14.969 -1.147 1 96.81 135 MET B C 1
ATOM 3245 O O . MET B 1 135 ? 4.504 -15.32 -1.259 1 96.81 135 MET B O 1
ATOM 3249 N N . LEU B 1 136 ? 2.826 -14.531 -0.021 1 93.88 136 LEU B N 1
ATOM 3250 C CA . LEU B 1 136 ? 3.652 -14.438 1.179 1 93.88 136 LEU B CA 1
ATOM 3251 C C . LEU B 1 136 ? 4.125 -15.812 1.624 1 93.88 136 LEU B C 1
ATOM 3253 O O . LEU B 1 136 ? 5.293 -15.992 1.981 1 93.88 136 LEU B O 1
ATOM 3257 N N . TYR B 1 137 ? 3.23 -16.734 1.636 1 94.44 137 TYR B N 1
ATOM 3258 C CA . TYR B 1 137 ? 3.59 -18.109 1.979 1 94.44 137 TYR B CA 1
ATOM 3259 C C . TYR B 1 137 ? 4.707 -18.625 1.077 1 94.44 137 TYR B C 1
ATOM 3261 O O . TYR B 1 137 ? 5.633 -19.281 1.544 1 94.44 137 TYR B O 1
ATOM 3269 N N . SER B 1 138 ? 4.699 -18.281 -0.156 1 97.31 138 SER B N 1
ATOM 3270 C CA . SER B 1 138 ? 5.527 -18.906 -1.185 1 97.31 138 SER B CA 1
ATOM 3271 C C . SER B 1 138 ? 6.863 -18.188 -1.327 1 97.31 138 SER B C 1
ATOM 3273 O O . SER B 1 138 ? 7.793 -18.703 -1.951 1 97.31 138 SER B O 1
ATOM 3275 N N . GLN B 1 139 ? 7.023 -17.062 -0.745 1 95.94 139 GLN B N 1
ATOM 3276 C CA . GLN B 1 139 ? 8.086 -16.094 -1.008 1 95.94 139 GLN B CA 1
ATOM 3277 C C . GLN B 1 139 ? 9.461 -16.734 -0.842 1 95.94 139 GLN B C 1
ATOM 3279 O O . GLN B 1 139 ? 10.359 -16.516 -1.658 1 95.94 139 GLN B O 1
ATOM 3284 N N . PRO B 1 140 ? 9.727 -17.578 0.116 1 96.06 140 PRO B N 1
ATOM 3285 C CA . PRO B 1 140 ? 11.102 -18 0.355 1 96.06 140 PRO B CA 1
ATOM 3286 C C . PRO B 1 140 ? 11.5 -19.219 -0.486 1 96.06 140 PRO B C 1
ATOM 3288 O O . PRO B 1 140 ? 12.656 -19.641 -0.442 1 96.06 140 PRO B O 1
ATOM 3291 N N . PHE B 1 141 ? 10.664 -19.766 -1.298 1 98.06 141 PHE B N 1
ATOM 3292 C CA . PHE B 1 141 ? 10.867 -21.125 -1.8 1 98.06 141 PHE B CA 1
ATOM 3293 C C . PHE B 1 141 ? 11.656 -21.109 -3.102 1 98.06 141 PHE B C 1
ATOM 3295 O O . PHE B 1 141 ? 12.328 -22.078 -3.439 1 98.06 141 PHE B O 1
ATOM 3302 N N . SER B 1 142 ? 11.539 -20.047 -3.902 1 98.69 142 SER B N 1
ATOM 3303 C CA . SER B 1 142 ? 12.156 -20.031 -5.227 1 98.69 142 SER B CA 1
ATOM 3304 C C . SER B 1 142 ? 12.609 -18.641 -5.609 1 98.69 142 SER B C 1
ATOM 3306 O O . SER B 1 142 ? 12.258 -17.656 -4.941 1 98.69 142 SER B O 1
ATOM 3308 N N . GLU B 1 143 ? 13.422 -18.547 -6.633 1 98.56 143 GLU B N 1
ATOM 3309 C CA . GLU B 1 143 ? 13.852 -17.266 -7.156 1 98.56 143 GLU B CA 1
ATOM 3310 C C . GLU B 1 143 ? 12.68 -16.5 -7.777 1 98.56 143 GLU B C 1
ATOM 3312 O O . GLU B 1 143 ? 12.602 -15.273 -7.66 1 98.56 143 GLU B O 1
ATOM 3317 N N . PHE B 1 144 ? 11.797 -17.25 -8.383 1 98.81 144 PHE B N 1
ATOM 3318 C CA . PHE B 1 144 ? 10.656 -16.641 -9.062 1 98.81 144 PHE B CA 1
ATOM 3319 C C . PHE B 1 144 ? 9.352 -17.266 -8.586 1 98.81 144 PHE B C 1
ATOM 3321 O O . PHE B 1 144 ? 9.336 -18.406 -8.102 1 98.81 144 PHE B O 1
ATOM 3328 N N . TYR B 1 145 ? 8.32 -16.547 -8.688 1 98.88 145 TYR B N 1
ATOM 3329 C CA . TYR B 1 145 ? 6.961 -16.969 -8.352 1 98.88 145 TYR B CA 1
ATOM 3330 C C . TYR B 1 145 ? 6.012 -16.703 -9.516 1 98.88 145 TYR B C 1
ATOM 3332 O O . TYR B 1 145 ? 6.004 -15.609 -10.094 1 98.88 145 TYR B O 1
ATOM 3340 N N . LEU B 1 146 ? 5.273 -17.656 -9.859 1 98.81 146 LEU B N 1
ATOM 3341 C CA . LEU B 1 146 ? 4.285 -17.562 -10.93 1 98.81 146 LEU B CA 1
ATOM 3342 C C . LEU B 1 146 ? 2.879 -17.797 -10.398 1 98.81 146 LEU B C 1
ATOM 3344 O O . LEU B 1 146 ? 2.605 -18.844 -9.805 1 98.81 146 LEU B O 1
ATOM 3348 N N . GLN B 1 147 ? 2.021 -16.812 -10.602 1 98.56 147 GLN B N 1
ATOM 3349 C CA . GLN B 1 147 ? 0.629 -16.922 -10.172 1 98.56 147 GLN B CA 1
ATOM 3350 C C . GLN B 1 147 ? -0.251 -17.438 -11.305 1 98.56 147 GLN B C 1
ATOM 3352 O O . GLN B 1 147 ? -0.292 -16.859 -12.391 1 98.56 147 GLN B O 1
ATOM 3357 N N . ILE B 1 148 ? -0.988 -18.5 -11.078 1 97.25 148 ILE B N 1
ATOM 3358 C CA . ILE B 1 148 ? -1.987 -18.969 -12.031 1 97.25 148 ILE B CA 1
ATOM 3359 C C . ILE B 1 148 ? -3.316 -19.203 -11.312 1 97.25 148 ILE B C 1
ATOM 3361 O O . ILE B 1 148 ? -3.535 -18.672 -10.219 1 97.25 148 ILE B O 1
ATOM 3365 N N . GLU B 1 149 ? -4.324 -19.703 -12.016 1 94.19 149 GLU B N 1
ATOM 3366 C CA . GLU B 1 149 ? -5.602 -20.125 -11.445 1 94.19 149 GLU B CA 1
ATOM 3367 C C . GLU B 1 149 ? -5.754 -21.641 -11.461 1 94.19 149 GLU B C 1
ATOM 3369 O O . GLU B 1 149 ? -4.895 -22.344 -12 1 94.19 149 GLU B O 1
ATOM 3374 N N . ASP B 1 150 ? -6.734 -22.141 -10.836 1 95.38 150 ASP B N 1
ATOM 3375 C CA . ASP B 1 150 ? -6.891 -23.578 -10.68 1 95.38 150 ASP B CA 1
ATOM 3376 C C . ASP B 1 150 ? -7.637 -24.188 -11.867 1 95.38 150 ASP B C 1
ATOM 3378 O O . ASP B 1 150 ? -8.039 -25.344 -11.828 1 95.38 150 ASP B O 1
ATOM 3382 N N . ASP B 1 151 ? -7.938 -23.406 -12.93 1 93.25 151 ASP B N 1
ATOM 3383 C CA . ASP B 1 151 ? -8.664 -23.891 -14.102 1 93.25 151 ASP B CA 1
ATOM 3384 C C . ASP B 1 151 ? -7.914 -23.547 -15.391 1 93.25 151 ASP B C 1
ATOM 3386 O O . ASP B 1 151 ? -8.508 -23.047 -16.344 1 93.25 151 ASP B O 1
ATOM 3390 N N . VAL B 1 152 ? -6.594 -23.922 -15.422 1 94 152 VAL B N 1
ATOM 3391 C CA . VAL B 1 152 ? -5.77 -23.625 -16.594 1 94 152 VAL B CA 1
ATOM 3392 C C . VAL B 1 152 ? -4.977 -24.875 -16.984 1 94 152 VAL B C 1
ATOM 3394 O O . VAL B 1 152 ? -4.742 -25.75 -16.156 1 94 152 VAL B O 1
ATOM 3397 N N . ILE B 1 153 ? -4.617 -24.938 -18.219 1 93.69 153 ILE B N 1
ATOM 3398 C CA . ILE B 1 153 ? -3.66 -25.922 -18.719 1 93.69 153 ILE B CA 1
ATOM 3399 C C . ILE B 1 153 ? -2.389 -25.219 -19.172 1 93.69 153 ILE B C 1
ATOM 3401 O O . ILE B 1 153 ? -2.418 -24.031 -19.516 1 93.69 153 ILE B O 1
ATOM 3405 N N . VAL B 1 154 ? -1.336 -25.922 -19.188 1 95.75 154 VAL B N 1
ATOM 3406 C CA . VAL B 1 154 ? -0.038 -25.312 -19.469 1 95.75 154 VAL B CA 1
ATOM 3407 C C . VAL B 1 154 ? 0.539 -25.922 -20.75 1 95.75 154 VAL B C 1
ATOM 3409 O O . VAL B 1 154 ? 0.257 -27.078 -21.078 1 95.75 154 VAL B O 1
ATOM 3412 N N . SER B 1 155 ? 1.269 -25.203 -21.531 1 94.12 155 SER B N 1
ATOM 3413 C CA . SER B 1 155 ? 1.881 -25.672 -22.766 1 94.12 155 SER B CA 1
ATOM 3414 C C . SER B 1 155 ? 3.129 -26.5 -22.484 1 94.12 155 SER B C 1
ATOM 3416 O O . SER B 1 155 ? 3.688 -26.453 -21.391 1 94.12 155 SER B O 1
ATOM 3418 N N . LYS B 1 156 ? 3.479 -27.203 -23.562 1 92.56 156 LYS B N 1
ATOM 3419 C CA . LYS B 1 156 ? 4.73 -27.953 -23.484 1 92.56 156 LYS B CA 1
ATOM 3420 C C . LYS B 1 156 ? 5.926 -27.016 -23.375 1 92.56 156 LYS B C 1
ATOM 3422 O O . LYS B 1 156 ? 5.898 -25.891 -23.891 1 92.56 156 LYS B O 1
ATOM 3427 N N . ASN B 1 157 ? 6.969 -27.281 -22.688 1 93.06 157 ASN B N 1
ATOM 3428 C CA . ASN B 1 157 ? 8.227 -26.547 -22.547 1 93.06 157 ASN B CA 1
ATOM 3429 C C . ASN B 1 157 ? 8.023 -25.219 -21.812 1 93.06 157 ASN B C 1
ATOM 3431 O O . ASN B 1 157 ? 8.742 -24.25 -22.078 1 93.06 157 ASN B O 1
ATOM 3435 N N . TYR B 1 158 ? 6.934 -25.109 -21.047 1 97.19 158 TYR B N 1
ATOM 3436 C CA . TYR B 1 158 ? 6.625 -23.859 -20.375 1 97.19 158 TYR B CA 1
ATOM 3437 C C . TYR B 1 158 ? 7.816 -23.359 -19.562 1 97.19 158 TYR B C 1
ATOM 3439 O O . TYR B 1 158 ? 8.102 -22.172 -19.531 1 97.19 158 TYR B O 1
ATOM 3447 N N . LEU B 1 159 ? 8.57 -24.25 -18.891 1 97.62 159 LEU B N 1
ATOM 3448 C CA . LEU B 1 159 ? 9.688 -23.859 -18.047 1 97.62 159 LEU B CA 1
ATOM 3449 C C . LEU B 1 159 ? 10.805 -23.234 -18.859 1 97.62 159 LEU B C 1
ATOM 3451 O O . LEU B 1 159 ? 11.359 -22.203 -18.484 1 97.62 159 LEU B O 1
ATOM 3455 N N . GLN B 1 160 ? 11.141 -23.875 -19.953 1 96.69 160 GLN B N 1
ATOM 3456 C CA . GLN B 1 160 ? 12.164 -23.328 -20.844 1 96.69 160 GLN B CA 1
ATOM 3457 C C . GLN B 1 160 ? 11.758 -21.969 -21.406 1 96.69 160 GLN B C 1
ATOM 3459 O O . GLN B 1 160 ? 12.586 -21.062 -21.516 1 96.69 160 GLN B O 1
ATOM 3464 N N . ASN B 1 161 ? 10.523 -21.859 -21.781 1 97.06 161 ASN B N 1
ATOM 3465 C CA . ASN B 1 161 ? 10.023 -20.594 -22.297 1 97.06 161 ASN B CA 1
ATOM 3466 C C . ASN B 1 161 ? 10.102 -19.484 -21.25 1 97.06 161 ASN B C 1
ATOM 3468 O O . ASN B 1 161 ? 10.469 -18.359 -21.562 1 97.06 161 ASN B O 1
ATOM 3472 N N . ILE B 1 162 ? 9.766 -19.781 -20 1 98.31 162 ILE B N 1
ATOM 3473 C CA . ILE B 1 162 ? 9.836 -18.828 -18.906 1 98.31 162 ILE B CA 1
ATOM 3474 C C . ILE B 1 162 ? 11.289 -18.391 -18.703 1 98.31 162 ILE B C 1
ATOM 3476 O O . ILE B 1 162 ? 11.578 -17.188 -18.641 1 98.31 162 ILE B O 1
ATOM 3480 N N . GLU B 1 163 ? 12.188 -19.359 -18.672 1 98.06 163 GLU B N 1
ATOM 3481 C CA . GLU B 1 163 ? 13.602 -19.047 -18.484 1 98.06 163 GLU B CA 1
ATOM 3482 C C . GLU B 1 163 ? 14.125 -18.156 -19.609 1 98.06 163 GLU B C 1
ATOM 3484 O O . GLU B 1 163 ? 14.828 -17.172 -19.344 1 98.06 163 GLU B O 1
ATOM 3489 N N . SER B 1 164 ? 13.758 -18.516 -20.781 1 97.75 164 SER B N 1
ATOM 3490 C CA . SER B 1 164 ? 14.203 -17.766 -21.938 1 97.75 164 SER B CA 1
ATOM 3491 C C . SER B 1 164 ? 13.688 -16.328 -21.906 1 97.75 164 SER B C 1
ATOM 3493 O O . SER B 1 164 ? 14.414 -15.383 -22.219 1 97.75 164 SER B O 1
ATOM 3495 N N . TYR B 1 165 ? 12.453 -16.141 -21.547 1 98.19 165 TYR B N 1
ATOM 3496 C CA . TYR B 1 165 ? 11.859 -14.805 -21.547 1 98.19 165 TYR B CA 1
ATOM 3497 C C . TYR B 1 165 ? 12.422 -13.945 -20.422 1 98.19 165 TYR B C 1
ATOM 3499 O O . TYR B 1 165 ? 12.609 -12.742 -20.578 1 98.19 165 TYR B O 1
ATOM 3507 N N . ILE B 1 166 ? 12.656 -14.547 -19.234 1 98.38 166 ILE B N 1
ATOM 3508 C CA . ILE B 1 166 ? 13.328 -13.836 -18.156 1 98.38 166 ILE B CA 1
ATOM 3509 C C . ILE B 1 166 ? 14.664 -13.289 -18.656 1 98.38 166 ILE B C 1
ATOM 3511 O O . ILE B 1 166 ? 14.992 -12.117 -18.422 1 98.38 166 ILE B O 1
ATOM 3515 N N . SER B 1 167 ? 15.414 -14.133 -19.344 1 98.12 167 SER B N 1
ATOM 3516 C CA . SER B 1 167 ? 16.703 -13.727 -19.891 1 98.12 167 SER B CA 1
ATOM 3517 C C . SER B 1 167 ? 16.547 -12.594 -20.906 1 98.12 167 SER B C 1
ATOM 3519 O O . SER B 1 167 ? 17.344 -11.648 -20.906 1 98.12 167 SER B O 1
ATOM 3521 N N . ALA B 1 168 ? 15.555 -12.703 -21.719 1 97.75 168 ALA B N 1
ATOM 3522 C CA . ALA B 1 168 ? 15.305 -11.695 -22.75 1 97.75 168 ALA B CA 1
ATOM 3523 C C . ALA B 1 168 ? 14.961 -10.344 -22.125 1 97.75 168 ALA B C 1
ATOM 3525 O O . ALA B 1 168 ? 15.219 -9.297 -22.719 1 97.75 168 ALA B O 1
ATOM 3526 N N . CYS B 1 169 ? 14.383 -10.414 -20.891 1 97.12 169 CYS B N 1
ATOM 3527 C CA . CYS B 1 169 ? 13.922 -9.195 -20.234 1 97.12 169 CYS B CA 1
ATOM 3528 C C . CYS B 1 169 ? 14.906 -8.758 -19.156 1 97.12 169 CYS B C 1
ATOM 3530 O O . CYS B 1 169 ? 14.586 -7.891 -18.344 1 97.12 169 CYS B O 1
ATOM 3532 N N . ALA B 1 170 ? 16.109 -9.344 -19.125 1 94.38 170 ALA B N 1
ATOM 3533 C CA . ALA B 1 170 ? 17.047 -9.156 -18.031 1 94.38 170 ALA 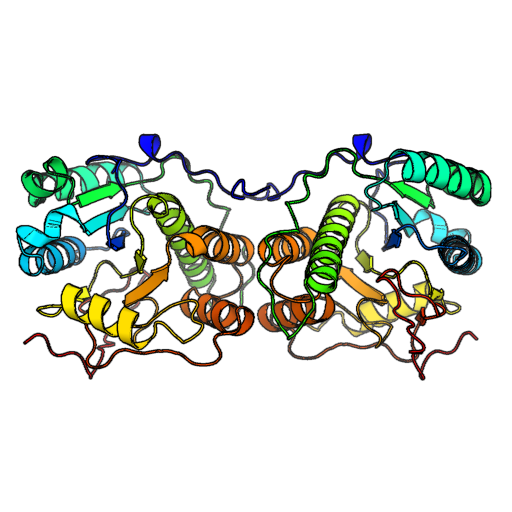B CA 1
ATOM 3534 C C . ALA B 1 170 ? 17.469 -7.691 -17.906 1 94.38 170 ALA B C 1
ATOM 3536 O O . ALA B 1 170 ? 17.75 -7.211 -16.812 1 94.38 170 ALA B O 1
ATOM 3537 N N . ASN B 1 171 ? 17.422 -6.879 -18.938 1 92.56 171 ASN B N 1
ATOM 3538 C CA . ASN B 1 171 ? 17.906 -5.5 -18.922 1 92.56 171 ASN B CA 1
ATOM 3539 C C . ASN B 1 171 ? 16.75 -4.504 -18.859 1 92.56 171 ASN B C 1
ATOM 3541 O O . ASN B 1 171 ? 16.953 -3.307 -19.078 1 92.56 171 ASN B O 1
ATOM 3545 N N . LYS B 1 172 ? 15.578 -5.004 -18.609 1 91.69 172 LYS B N 1
ATOM 3546 C CA . LYS B 1 172 ? 14.398 -4.148 -18.469 1 91.69 172 LYS B CA 1
ATOM 3547 C C . LYS B 1 172 ? 13.891 -4.145 -17.031 1 91.69 172 LYS B C 1
ATOM 3549 O O . LYS B 1 172 ? 13.93 -5.172 -16.344 1 91.69 172 LYS B O 1
ATOM 3554 N N . PRO B 1 173 ? 13.508 -2.988 -16.625 1 90.19 173 PRO B N 1
ATOM 3555 C CA . PRO B 1 173 ? 12.812 -2.998 -15.336 1 90.19 173 PRO B CA 1
ATOM 3556 C C . PRO B 1 173 ? 11.414 -3.598 -15.422 1 90.19 173 PRO B C 1
ATOM 3558 O O . PRO B 1 173 ? 10.648 -3.262 -16.328 1 90.19 173 PRO B O 1
ATOM 3561 N N . TRP B 1 174 ? 11.195 -4.562 -14.578 1 96.19 174 TRP B N 1
ATOM 3562 C CA . TRP B 1 174 ? 9.844 -5.117 -14.57 1 96.19 174 TRP B CA 1
ATOM 3563 C C . TRP B 1 174 ? 9.445 -5.566 -13.172 1 96.19 174 TRP B C 1
ATOM 3565 O O . TRP B 1 174 ? 10.289 -6.035 -12.398 1 96.19 174 TRP B O 1
ATOM 3575 N N . LEU B 1 175 ? 8.18 -5.34 -12.836 1 97.25 175 LEU B N 1
ATOM 3576 C CA . LEU B 1 175 ? 7.57 -5.922 -11.648 1 97.25 175 LEU B CA 1
ATOM 3577 C C . LEU B 1 175 ? 7.117 -7.355 -11.922 1 97.25 175 LEU B C 1
ATOM 3579 O O . LEU B 1 175 ? 7.309 -8.234 -11.078 1 97.25 175 LEU B O 1
ATOM 3583 N N . TYR B 1 176 ? 6.523 -7.52 -13.086 1 98.19 176 TYR B N 1
ATOM 3584 C CA . TYR B 1 176 ? 6.117 -8.867 -13.469 1 98.19 176 TYR B CA 1
ATOM 3585 C C . TYR B 1 176 ? 6.215 -9.062 -14.977 1 98.19 176 TYR B C 1
ATOM 3587 O O . TYR B 1 176 ? 6.242 -8.086 -15.734 1 98.19 176 TYR B O 1
ATOM 3595 N N . LEU B 1 177 ? 6.355 -10.312 -15.391 1 98.31 177 LEU B N 1
ATOM 3596 C CA . LEU B 1 177 ? 6.227 -10.766 -16.766 1 98.31 177 LEU B CA 1
ATOM 3597 C C . LEU B 1 177 ? 4.941 -11.562 -16.953 1 98.31 177 LEU B C 1
ATOM 3599 O O . LEU B 1 177 ? 4.527 -12.305 -16.062 1 98.31 177 LEU B O 1
ATOM 3603 N N . ARG B 1 178 ? 4.344 -11.414 -18.125 1 97.25 178 ARG B N 1
ATOM 3604 C CA . ARG B 1 178 ? 3.062 -12.062 -18.391 1 97.25 178 ARG B CA 1
ATOM 3605 C C . ARG B 1 178 ? 3.215 -13.195 -19.391 1 97.25 178 ARG B C 1
ATOM 3607 O O . ARG B 1 178 ? 3.883 -13.031 -20.422 1 97.25 178 ARG B O 1
ATOM 3614 N N . PHE B 1 179 ? 2.527 -14.281 -19.094 1 97.25 179 PHE B N 1
ATOM 3615 C CA . PHE B 1 179 ? 2.602 -15.445 -19.969 1 97.25 179 PHE B CA 1
ATOM 3616 C C . PHE B 1 179 ? 1.209 -15.875 -20.422 1 97.25 179 PHE B C 1
ATOM 3618 O O . PHE B 1 179 ? 1.034 -16.969 -20.953 1 97.25 179 PHE B O 1
ATOM 3625 N N . SER B 1 180 ? 0.216 -15.109 -20.047 1 93.81 180 SER B N 1
ATOM 3626 C CA . SER B 1 180 ? -1.155 -15.148 -20.547 1 93.81 180 SER B CA 1
ATOM 3627 C C . SER B 1 180 ? -1.792 -13.758 -20.516 1 93.81 180 SER B C 1
ATOM 3629 O O . SER B 1 180 ? -1.609 -13.008 -19.547 1 93.81 180 SER B O 1
ATOM 3631 N N . LYS B 1 181 ? -2.549 -13.383 -21.422 1 89.56 181 LYS B N 1
ATOM 3632 C CA . LYS B 1 181 ? -3.168 -12.062 -21.469 1 89.56 181 LYS B CA 1
ATOM 3633 C C . LYS B 1 181 ? -4.441 -12.023 -20.625 1 89.56 181 LYS B C 1
ATOM 3635 O O . LYS B 1 181 ? -5.027 -10.953 -20.438 1 89.56 181 LYS B O 1
ATOM 3640 N N . LEU B 1 182 ? -4.75 -13.164 -20.125 1 85.62 182 LEU B N 1
ATOM 3641 C CA . LEU B 1 182 ? -6.039 -13.258 -19.438 1 85.62 182 LEU B CA 1
ATOM 3642 C C . LEU B 1 182 ? -5.879 -13.039 -17.938 1 85.62 182 LEU B C 1
ATOM 3644 O O . LEU B 1 182 ? -5.176 -13.797 -17.266 1 85.62 182 LEU B O 1
ATOM 3648 N N . GLY B 1 183 ? -6.508 -12 -17.438 1 85 183 GLY B N 1
ATOM 3649 C CA . GLY B 1 183 ? -6.684 -11.805 -16.016 1 85 183 GLY B CA 1
ATOM 3650 C C . GLY B 1 183 ? -5.395 -11.953 -15.227 1 85 183 GLY B C 1
ATOM 3651 O O . GLY B 1 183 ? -4.371 -11.367 -15.586 1 85 183 GLY B O 1
ATOM 3652 N N . PHE B 1 184 ? -5.48 -12.656 -14.07 1 90.81 184 PHE B N 1
ATOM 3653 C CA . PHE B 1 184 ? -4.344 -12.852 -13.18 1 90.81 184 PHE B CA 1
ATOM 3654 C C . PHE B 1 184 ? -3.74 -14.234 -13.367 1 90.81 184 PHE B C 1
ATOM 3656 O O . PHE B 1 184 ? -3.48 -14.945 -12.398 1 90.81 184 PHE B O 1
ATOM 3663 N N . ILE B 1 185 ? -3.613 -14.68 -14.633 1 93.5 185 ILE B N 1
ATOM 3664 C CA . ILE B 1 185 ? -3.057 -15.977 -15.023 1 93.5 185 ILE B CA 1
ATOM 3665 C C . ILE B 1 185 ? -1.676 -15.773 -15.641 1 93.5 185 ILE B C 1
ATOM 3667 O O . ILE B 1 185 ? -1.519 -15 -16.594 1 93.5 185 ILE B O 1
ATOM 3671 N N . GLY B 1 186 ? -0.785 -16.453 -15.102 1 97 186 GLY B N 1
ATOM 3672 C CA . GLY B 1 186 ? 0.536 -16.469 -15.711 1 97 186 GLY B CA 1
ATOM 3673 C C . GLY B 1 186 ? 1.33 -15.203 -15.43 1 97 186 GLY B C 1
ATOM 3674 O O . GLY B 1 186 ? 1.986 -14.672 -16.328 1 97 186 GLY B O 1
ATOM 3675 N N . LEU B 1 187 ? 1.186 -14.633 -14.312 1 98.06 187 LEU B N 1
ATOM 3676 C CA . LEU B 1 187 ? 2.01 -13.5 -13.906 1 98.06 187 LEU B CA 1
ATOM 3677 C C . LEU B 1 187 ? 3.223 -13.969 -13.109 1 98.06 187 LEU B C 1
ATOM 3679 O O . LEU B 1 187 ? 3.076 -14.594 -12.055 1 98.06 187 LEU B O 1
ATOM 3683 N N . LEU B 1 188 ? 4.418 -13.672 -13.656 1 98.81 188 LEU B N 1
ATOM 3684 C CA . LEU B 1 188 ? 5.668 -14.086 -13.031 1 98.81 188 LEU B CA 1
ATOM 3685 C C . LEU B 1 188 ? 6.316 -12.914 -12.297 1 98.81 188 LEU B C 1
ATOM 3687 O O . LEU B 1 188 ? 6.484 -11.836 -12.867 1 98.81 188 LEU B O 1
ATOM 3691 N N . PHE B 1 189 ? 6.652 -13.109 -11.055 1 98.75 189 PHE B N 1
ATOM 3692 C CA . PHE B 1 189 ? 7.32 -12.133 -10.203 1 98.75 189 PHE B CA 1
ATOM 3693 C C . PHE B 1 189 ? 8.672 -12.656 -9.734 1 98.75 189 PHE B C 1
ATOM 3695 O O . PHE B 1 189 ? 8.867 -13.867 -9.625 1 98.75 189 PHE B O 1
ATOM 3702 N N . LYS B 1 190 ? 9.648 -11.758 -9.492 1 98.19 190 LYS B N 1
ATOM 3703 C CA . LYS B 1 190 ? 10.758 -12.133 -8.625 1 98.19 190 LYS B CA 1
ATOM 3704 C C . LYS B 1 190 ? 10.289 -12.312 -7.18 1 98.19 190 LYS B C 1
ATOM 3706 O O . LYS B 1 190 ? 9.547 -11.477 -6.656 1 98.19 190 LYS B O 1
ATOM 3711 N N . SER B 1 191 ? 10.703 -13.344 -6.508 1 98.12 191 SER B N 1
ATOM 3712 C CA . SER B 1 191 ? 10.211 -13.648 -5.168 1 98.12 191 SER B CA 1
ATOM 3713 C C . SER B 1 191 ? 10.523 -12.523 -4.188 1 98.12 191 SER B C 1
ATOM 3715 O O . SER B 1 191 ? 9.75 -12.266 -3.266 1 98.12 191 SER B O 1
ATOM 3717 N N . VAL B 1 192 ? 11.633 -11.82 -4.355 1 94.69 192 VAL B N 1
ATOM 3718 C CA . VAL B 1 192 ? 12.047 -10.758 -3.453 1 94.69 192 VAL B CA 1
ATOM 3719 C C . VAL B 1 192 ? 11.023 -9.625 -3.479 1 94.69 192 VAL B C 1
ATOM 3721 O O . VAL B 1 192 ? 10.93 -8.844 -2.529 1 94.69 192 VAL B O 1
ATOM 3724 N N . ASP B 1 193 ? 10.234 -9.555 -4.566 1 96.06 193 ASP B N 1
ATOM 3725 C CA . ASP B 1 193 ? 9.258 -8.477 -4.719 1 96.06 193 ASP B CA 1
ATOM 3726 C C . ASP B 1 193 ? 7.918 -8.859 -4.098 1 96.06 193 ASP B C 1
ATOM 3728 O O . ASP B 1 193 ? 7.039 -8.008 -3.938 1 96.06 193 ASP B O 1
ATOM 3732 N N . LEU B 1 194 ? 7.738 -10.062 -3.645 1 97 194 LEU B N 1
ATOM 3733 C CA . LEU B 1 194 ? 6.422 -10.57 -3.275 1 97 194 LEU B CA 1
ATOM 3734 C C . LEU B 1 194 ? 5.938 -9.938 -1.979 1 97 194 LEU B C 1
ATOM 3736 O O . LEU B 1 194 ? 4.73 -9.766 -1.781 1 97 194 LEU B O 1
ATOM 3740 N N . THR B 1 195 ? 6.844 -9.656 -1.132 1 93.44 195 THR B N 1
ATOM 3741 C CA . THR B 1 195 ? 6.414 -9.016 0.105 1 93.44 195 THR B CA 1
ATOM 3742 C C . THR B 1 195 ? 5.68 -7.711 -0.189 1 93.44 195 THR B C 1
ATOM 3744 O O . THR B 1 195 ? 4.566 -7.496 0.294 1 93.44 195 THR B O 1
ATOM 3747 N N . LYS B 1 196 ? 6.266 -6.836 -0.995 1 93.88 196 LYS B N 1
ATOM 3748 C CA . LYS B 1 196 ? 5.668 -5.551 -1.345 1 93.88 196 LYS B CA 1
ATOM 3749 C C . LYS B 1 196 ? 4.355 -5.742 -2.102 1 93.88 196 LYS B C 1
ATOM 3751 O O . LYS B 1 196 ? 3.381 -5.031 -1.857 1 93.88 196 LYS B O 1
ATOM 3756 N N . VAL B 1 197 ? 4.328 -6.703 -3.043 1 96.94 197 VAL B N 1
ATOM 3757 C CA . VAL B 1 197 ? 3.123 -6.988 -3.812 1 96.94 197 VAL B CA 1
ATOM 3758 C C . VAL B 1 197 ? 2.002 -7.434 -2.875 1 96.94 197 VAL B C 1
ATOM 3760 O O . VAL B 1 197 ? 0.88 -6.926 -2.955 1 96.94 197 VAL B O 1
ATOM 3763 N N . SER B 1 198 ? 2.34 -8.352 -2.02 1 95.31 198 SER B N 1
ATOM 3764 C CA . SER B 1 198 ? 1.359 -8.891 -1.084 1 95.31 198 SER B CA 1
ATOM 3765 C C . SER B 1 198 ? 0.812 -7.801 -0.169 1 95.31 198 SER B C 1
ATOM 3767 O O . SER B 1 198 ? -0.4 -7.699 0.033 1 95.31 198 SER B O 1
ATOM 3769 N N . GLU B 1 199 ? 1.696 -7.02 0.369 1 93.5 199 GLU B N 1
ATOM 3770 C CA . GLU B 1 199 ? 1.273 -5.949 1.267 1 93.5 199 GLU B CA 1
ATOM 3771 C C . GLU B 1 199 ? 0.412 -4.922 0.536 1 93.5 199 GLU B C 1
ATOM 3773 O O . GLU B 1 199 ? -0.554 -4.402 1.097 1 93.5 199 GLU B O 1
ATOM 3778 N N . PHE B 1 200 ? 0.79 -4.617 -0.687 1 96.31 200 PHE B N 1
ATOM 3779 C CA . PHE B 1 200 ? -0.001 -3.721 -1.52 1 96.31 200 PHE B CA 1
ATOM 3780 C C . PHE B 1 200 ? -1.424 -4.242 -1.68 1 96.31 200 PHE B C 1
ATOM 3782 O O . PHE B 1 200 ? -2.389 -3.494 -1.503 1 96.31 200 PHE B O 1
ATOM 3789 N N . PHE B 1 201 ? -1.563 -5.52 -1.972 1 95.69 201 PHE B N 1
ATOM 3790 C CA . PHE B 1 201 ? -2.873 -6.145 -2.105 1 95.69 201 PHE B CA 1
ATOM 3791 C C . PHE B 1 201 ? -3.635 -6.098 -0.787 1 95.69 201 PHE B C 1
ATOM 3793 O O . PHE B 1 201 ? -4.848 -5.887 -0.772 1 95.69 201 PHE B O 1
ATOM 3800 N N . MET B 1 202 ? -2.99 -6.293 0.252 1 92.62 202 MET B N 1
ATOM 3801 C CA . MET B 1 202 ? -3.648 -6.355 1.554 1 92.62 202 MET B CA 1
ATOM 3802 C C . MET B 1 202 ? -4.191 -4.988 1.956 1 92.62 202 MET B C 1
ATOM 3804 O O . MET B 1 202 ? -5.32 -4.883 2.441 1 92.62 202 MET B O 1
ATOM 3808 N N . ILE B 1 203 ? -3.391 -3.975 1.696 1 92.81 203 ILE B N 1
ATOM 3809 C CA . ILE B 1 203 ? -3.777 -2.635 2.125 1 92.81 203 ILE B CA 1
ATOM 3810 C C . ILE B 1 203 ? -4.93 -2.127 1.26 1 92.81 203 ILE B C 1
ATOM 3812 O O . ILE B 1 203 ? -5.801 -1.4 1.74 1 92.81 203 ILE B O 1
ATOM 3816 N N . LEU B 1 204 ? -4.98 -2.58 0.004 1 95.12 204 LEU B N 1
ATOM 3817 C CA . LEU B 1 204 ? -5.977 -2.084 -0.939 1 95.12 204 LEU B CA 1
ATOM 3818 C C . LEU B 1 204 ? -6.957 -3.188 -1.322 1 95.12 204 LEU B C 1
ATOM 3820 O O . LEU B 1 204 ? -7.559 -3.145 -2.398 1 95.12 204 LEU B O 1
ATOM 3824 N N . PHE B 1 205 ? -7.129 -4.168 -0.438 1 93.75 205 PHE B N 1
ATOM 3825 C CA . PHE B 1 205 ? -7.812 -5.41 -0.773 1 93.75 205 PHE B CA 1
ATOM 3826 C C . PHE B 1 205 ? -9.25 -5.137 -1.204 1 93.75 205 PHE B C 1
ATOM 3828 O O . PHE B 1 205 ? -9.828 -5.902 -1.982 1 93.75 205 PHE B O 1
ATOM 3835 N N . ASP B 1 206 ? -9.844 -4.047 -0.732 1 94 206 ASP B N 1
ATOM 3836 C CA . ASP B 1 206 ? -11.266 -3.787 -0.954 1 94 206 ASP B CA 1
ATOM 3837 C C . ASP B 1 206 ? -11.469 -2.684 -1.99 1 94 206 ASP B C 1
ATOM 3839 O O . ASP B 1 206 ? -12.594 -2.25 -2.23 1 94 206 ASP B O 1
ATOM 3843 N N . GLU B 1 207 ? -10.383 -2.227 -2.584 1 94.25 207 GLU B N 1
ATOM 3844 C CA . GLU B 1 207 ? -10.469 -1.047 -3.439 1 94.25 207 GLU B CA 1
ATOM 3845 C C . GLU B 1 207 ? -10.789 -1.433 -4.879 1 94.25 207 GLU B C 1
ATOM 3847 O O . GLU B 1 207 ? -11.664 -0.832 -5.504 1 94.25 207 GLU B O 1
ATOM 3852 N N . LYS B 1 208 ? -10.039 -2.402 -5.453 1 94.56 208 LYS B N 1
ATOM 3853 C CA . LYS B 1 208 ? -10.172 -2.846 -6.84 1 94.56 208 LYS B CA 1
ATOM 3854 C C . LYS B 1 208 ? -9.938 -4.352 -6.957 1 94.56 208 LYS B C 1
ATOM 3856 O O . LYS B 1 208 ? -9.391 -4.973 -6.043 1 94.56 208 LYS B O 1
ATOM 3861 N N . PRO B 1 209 ? -10.406 -4.906 -8.102 1 94.44 209 PRO B N 1
ATOM 3862 C CA . PRO B 1 209 ? -10.031 -6.297 -8.367 1 94.44 209 PRO B CA 1
ATOM 3863 C C . PRO B 1 209 ? -8.523 -6.477 -8.539 1 94.44 209 PRO B C 1
ATOM 3865 O O . PRO B 1 209 ? -7.816 -5.516 -8.852 1 94.44 209 PRO B O 1
ATOM 3868 N N . CYS B 1 210 ? -8.062 -7.66 -8.359 1 96.25 210 CYS B N 1
ATOM 3869 C CA . CYS B 1 210 ? -6.637 -7.969 -8.328 1 96.25 210 CYS B CA 1
ATOM 3870 C C . CYS B 1 210 ? -5.969 -7.59 -9.648 1 96.25 210 CYS B C 1
ATOM 3872 O O . CYS B 1 210 ? -4.828 -7.125 -9.656 1 96.25 210 CYS B O 1
ATOM 3874 N N . ASP B 1 211 ? -6.637 -7.809 -10.797 1 94.12 211 ASP B N 1
ATOM 3875 C CA . ASP B 1 211 ? -6.043 -7.512 -12.094 1 94.12 211 ASP B CA 1
ATOM 3876 C C . ASP B 1 211 ? -5.82 -6.008 -12.266 1 94.12 211 ASP B C 1
ATOM 3878 O O . ASP B 1 211 ? -4.84 -5.59 -12.891 1 94.12 211 ASP B O 1
ATOM 3882 N N . LEU B 1 212 ? -6.742 -5.223 -11.75 1 94.62 212 LEU B N 1
ATOM 3883 C CA . LEU B 1 212 ? -6.582 -3.773 -11.812 1 94.62 212 LEU B CA 1
ATOM 3884 C C . LEU B 1 212 ? -5.527 -3.299 -10.82 1 94.62 212 LEU B C 1
ATOM 3886 O O . LEU B 1 212 ? -4.719 -2.424 -11.141 1 94.62 212 LEU B O 1
ATOM 3890 N N . LEU B 1 213 ? -5.52 -3.83 -9.594 1 96.94 213 LEU B N 1
ATOM 3891 C CA . LEU B 1 213 ? -4.562 -3.439 -8.562 1 96.94 213 LEU B CA 1
ATOM 3892 C C . LEU B 1 213 ? -3.133 -3.717 -9.016 1 96.94 213 LEU B C 1
ATOM 3894 O O . LEU B 1 213 ? -2.24 -2.891 -8.812 1 96.94 213 LEU B O 1
ATOM 3898 N N . ILE B 1 214 ? -2.938 -4.906 -9.617 1 97.62 214 ILE B N 1
ATOM 3899 C CA . ILE B 1 214 ? -1.574 -5.258 -10 1 97.62 214 ILE B CA 1
ATOM 3900 C C . ILE B 1 214 ? -1.089 -4.324 -11.102 1 97.62 214 ILE B C 1
ATOM 3902 O O . ILE B 1 214 ? 0.094 -3.982 -11.156 1 97.62 214 ILE B O 1
ATOM 3906 N N . ASN B 1 215 ? -1.982 -3.936 -11.992 1 95.75 215 ASN B N 1
ATOM 3907 C CA . ASN B 1 215 ? -1.639 -2.957 -13.016 1 95.75 215 ASN B CA 1
ATOM 3908 C C . ASN B 1 215 ? -1.237 -1.618 -12.406 1 95.75 215 ASN B C 1
ATOM 3910 O O . ASN B 1 215 ? -0.28 -0.986 -12.852 1 95.75 215 ASN B O 1
ATOM 3914 N N . ASP B 1 216 ? -2.02 -1.149 -11.43 1 95.44 216 ASP B N 1
ATOM 3915 C CA . ASP B 1 216 ? -1.664 0.077 -10.727 1 95.44 216 ASP B CA 1
ATOM 3916 C C . ASP B 1 216 ? -0.259 -0.017 -10.133 1 95.44 216 ASP B C 1
ATOM 3918 O O . ASP B 1 216 ? 0.544 0.908 -10.273 1 95.44 216 ASP B O 1
ATOM 3922 N N . LEU B 1 217 ? 0.046 -1.111 -9.453 1 97.25 217 LEU B N 1
ATOM 3923 C CA . LEU B 1 217 ? 1.35 -1.282 -8.82 1 97.25 217 LEU B CA 1
ATOM 3924 C C . LEU B 1 217 ? 2.457 -1.336 -9.867 1 97.25 217 LEU B C 1
ATOM 3926 O O . LEU B 1 217 ? 3.547 -0.797 -9.656 1 97.25 217 LEU B O 1
ATOM 3930 N N . ARG B 1 218 ? 2.184 -2.033 -10.938 1 96.31 218 ARG B N 1
ATOM 3931 C CA . ARG B 1 218 ? 3.152 -2.129 -12.023 1 96.31 218 ARG B CA 1
ATOM 3932 C C . ARG B 1 218 ? 3.598 -0.745 -12.484 1 96.31 218 ARG B C 1
ATOM 3934 O O . ARG B 1 218 ? 4.797 -0.474 -12.578 1 96.31 218 ARG B O 1
ATOM 3941 N N . VAL B 1 219 ? 2.674 0.113 -12.734 1 94 219 VAL B N 1
ATOM 3942 C CA . VAL B 1 219 ? 2.965 1.467 -13.195 1 94 219 VAL B CA 1
ATOM 3943 C C . VAL B 1 219 ? 3.703 2.234 -12.102 1 94 219 VAL B C 1
ATOM 3945 O O . VAL B 1 219 ? 4.699 2.91 -12.375 1 94 219 VAL B O 1
ATOM 3948 N N . LEU B 1 220 ? 3.203 2.139 -10.906 1 93.94 220 LEU B N 1
ATOM 3949 C CA . LEU B 1 220 ? 3.803 2.809 -9.758 1 93.94 220 LEU B CA 1
ATOM 3950 C C . LEU B 1 220 ? 5.262 2.404 -9.586 1 93.94 220 LEU B C 1
ATOM 3952 O O . LEU B 1 220 ? 6.102 3.229 -9.219 1 93.94 220 LEU B O 1
ATOM 3956 N N . LYS B 1 221 ? 5.57 1.151 -9.922 1 93.88 221 LYS B N 1
ATOM 3957 C CA . LYS B 1 221 ? 6.91 0.61 -9.727 1 93.88 221 LYS B CA 1
ATOM 3958 C C . LYS B 1 221 ? 7.801 0.901 -10.93 1 93.88 221 LYS B C 1
ATOM 3960 O O . LYS B 1 221 ? 8.945 0.445 -10.992 1 93.88 221 LYS B O 1
ATOM 3965 N N . GLY B 1 222 ? 7.285 1.613 -11.906 1 90.06 222 GLY B N 1
ATOM 3966 C CA . GLY B 1 222 ? 8.125 2.107 -12.992 1 90.06 222 GLY B CA 1
ATOM 3967 C C . GLY B 1 222 ? 8.148 1.188 -14.195 1 90.06 222 GLY B C 1
ATOM 3968 O O . GLY B 1 222 ? 9.023 1.306 -15.055 1 90.06 222 GLY B O 1
ATOM 3969 N N . GLN B 1 223 ? 7.258 0.145 -14.195 1 93.44 223 GLN B N 1
ATOM 3970 C CA . GLN B 1 223 ? 7.062 -0.64 -15.406 1 93.44 223 GLN B CA 1
ATOM 3971 C C . GLN B 1 223 ? 5.91 -0.086 -16.25 1 93.44 223 GLN B C 1
ATOM 3973 O O . GLN B 1 223 ? 4.75 -0.432 -16.016 1 93.44 223 GLN B O 1
ATOM 3978 N N . PRO B 1 224 ? 6.188 0.663 -17.188 1 88.69 224 PRO B N 1
ATOM 3979 C CA . PRO B 1 224 ? 5.105 1.383 -17.875 1 88.69 224 PRO B CA 1
ATOM 3980 C C . PRO B 1 224 ? 4.254 0.473 -18.75 1 88.69 224 PRO B C 1
ATOM 3982 O O . PRO B 1 224 ? 3.039 0.672 -18.859 1 88.69 224 PRO B O 1
ATOM 3985 N N . ASN B 1 225 ? 4.875 -0.53 -19.391 1 92.06 225 ASN B N 1
ATOM 3986 C CA . ASN B 1 225 ? 4.137 -1.424 -20.281 1 92.06 225 ASN B CA 1
ATOM 3987 C C . ASN B 1 225 ? 4.18 -2.867 -19.781 1 92.06 225 ASN B C 1
ATOM 3989 O O . ASN B 1 225 ? 5.117 -3.26 -19.078 1 92.06 225 ASN B O 1
ATOM 3993 N N . GLU B 1 226 ? 3.15 -3.531 -20.188 1 93.69 226 GLU B N 1
ATOM 3994 C CA . GLU B 1 226 ? 3.184 -4.969 -19.922 1 93.69 226 GLU B CA 1
ATOM 3995 C C . GLU B 1 226 ? 4.215 -5.664 -20.812 1 93.69 226 GLU B C 1
ATOM 3997 O O . GLU B 1 226 ? 4.414 -5.281 -21.969 1 93.69 226 GLU B O 1
ATOM 4002 N N . LEU B 1 227 ? 4.922 -6.539 -20.234 1 96.62 227 LEU B N 1
ATOM 4003 C CA . LEU B 1 227 ? 5.801 -7.445 -20.969 1 96.62 227 LEU B CA 1
ATOM 4004 C C . LEU B 1 227 ? 5.176 -8.836 -21.078 1 96.62 227 LEU B C 1
ATOM 4006 O O . LEU B 1 227 ? 5.113 -9.57 -20.094 1 96.62 227 LEU B O 1
ATOM 4010 N N . VAL B 1 228 ? 4.719 -9.148 -22.297 1 96.12 228 VAL B N 1
ATOM 4011 C CA . VAL B 1 228 ? 3.908 -10.344 -22.5 1 96.12 228 VAL B CA 1
ATOM 4012 C C . VAL B 1 228 ? 4.645 -11.312 -23.438 1 96.12 228 VAL B C 1
ATOM 4014 O O . VAL B 1 228 ? 5.062 -10.93 -24.531 1 96.12 228 VAL B O 1
ATOM 4017 N N . PHE B 1 229 ? 4.816 -12.461 -22.922 1 96.38 229 PHE B N 1
ATOM 4018 C CA . PHE B 1 229 ? 5.367 -13.523 -23.75 1 96.38 229 PHE B CA 1
ATOM 4019 C C . PHE B 1 229 ? 4.32 -14.039 -24.734 1 96.38 229 PHE B C 1
ATOM 4021 O O . PHE B 1 229 ? 3.15 -14.195 -24.375 1 96.38 229 PHE B O 1
ATOM 4028 N N . SER B 1 230 ? 4.664 -14.305 -25.953 1 92.94 230 SER B N 1
ATOM 4029 C CA . SER B 1 230 ? 3.82 -14.891 -27 1 92.94 230 SER B CA 1
ATOM 4030 C C . SER B 1 230 ? 4.543 -16.031 -27.719 1 92.94 230 SER B C 1
ATOM 4032 O O . SER B 1 230 ? 5.715 -15.891 -28.078 1 92.94 230 SER B O 1
ATOM 4034 N N . PRO B 1 231 ? 3.846 -17.219 -27.875 1 93.81 231 PRO B N 1
ATOM 4035 C CA . PRO B 1 231 ? 2.441 -17.5 -27.562 1 93.81 231 PRO B CA 1
ATOM 4036 C C . PRO B 1 231 ? 2.197 -17.766 -26.078 1 93.81 231 PRO B C 1
ATOM 4038 O O . PRO B 1 231 ? 3.141 -18.047 -25.344 1 93.81 231 PRO B O 1
ATOM 4041 N N . ALA B 1 232 ? 0.919 -17.688 -25.719 1 93.69 232 ALA B N 1
ATOM 4042 C CA . ALA B 1 232 ? 0.555 -17.891 -24.328 1 93.69 232 ALA B CA 1
ATOM 4043 C C . ALA B 1 232 ? 0.965 -19.281 -23.844 1 93.69 232 ALA B C 1
ATOM 4045 O O . ALA B 1 232 ? 0.808 -20.266 -24.578 1 93.69 232 ALA B O 1
ATOM 4046 N N . ILE B 1 233 ? 1.395 -19.312 -22.656 1 94.44 233 ILE B N 1
ATOM 4047 C CA . ILE B 1 233 ? 1.833 -20.562 -22.031 1 94.44 233 ILE B CA 1
ATOM 4048 C C . ILE B 1 233 ? 0.658 -21.234 -21.312 1 94.44 233 ILE B C 1
ATOM 4050 O O . ILE B 1 233 ? 0.613 -22.453 -21.188 1 94.44 233 ILE B O 1
ATOM 4054 N N . PHE B 1 234 ? -0.277 -20.391 -20.875 1 93.56 234 PHE B N 1
ATOM 4055 C CA . PHE B 1 234 ? -1.407 -20.891 -20.094 1 93.56 234 PHE B CA 1
ATOM 4056 C C . PHE B 1 234 ? -2.721 -20.609 -20.828 1 93.56 234 PHE B C 1
ATOM 4058 O O . PHE B 1 234 ? -2.896 -19.547 -21.422 1 93.56 234 PHE B O 1
ATOM 4065 N N . GLN B 1 235 ? -3.646 -21.594 -20.703 1 89.69 235 GLN B N 1
ATOM 4066 C CA . GLN B 1 235 ? -4.977 -21.469 -21.281 1 89.69 235 GLN B CA 1
ATOM 4067 C C . GLN B 1 235 ? -6.062 -21.734 -20.25 1 89.69 235 GLN B C 1
ATOM 4069 O O . GLN B 1 235 ? -6.012 -22.734 -19.531 1 89.69 235 GLN B O 1
ATOM 4074 N N . HIS B 1 236 ? -6.934 -20.812 -20.188 1 87.62 236 HIS B N 1
ATOM 4075 C CA . HIS B 1 236 ? -8.078 -20.984 -19.297 1 87.62 236 HIS B CA 1
ATOM 4076 C C . HIS B 1 236 ? -8.992 -22.109 -19.781 1 87.62 236 HIS B C 1
ATOM 4078 O O . HIS B 1 236 ? -9.297 -22.188 -20.984 1 87.62 236 HIS B O 1
ATOM 4084 N N . MET B 1 237 ? -9.438 -22.938 -18.906 1 81.88 237 MET B N 1
ATOM 4085 C CA . MET B 1 237 ? -10.305 -24.047 -19.297 1 81.88 237 MET B CA 1
ATOM 4086 C C . MET B 1 237 ? -11.656 -23.938 -18.594 1 81.88 237 MET B C 1
ATOM 4088 O O . MET B 1 237 ? -12.617 -24.594 -19 1 81.88 237 MET B O 1
ATOM 4092 N N . GLY B 1 238 ? -11.719 -23.109 -17.625 1 70.69 238 GLY B N 1
ATOM 4093 C CA . GLY B 1 238 ? -12.891 -23.109 -16.766 1 70.69 238 GLY B CA 1
ATOM 4094 C C . GLY B 1 238 ? -14.078 -22.375 -17.375 1 70.69 238 GLY B C 1
ATOM 4095 O O . GLY B 1 238 ? -13.93 -21.266 -17.891 1 70.69 238 GLY B O 1
ATOM 4096 N N . LEU B 1 239 ? -15.156 -23.016 -17.328 1 73.19 239 LEU B N 1
ATOM 4097 C CA . LEU B 1 239 ? -16.406 -22.406 -17.75 1 73.19 239 LEU B CA 1
ATOM 4098 C C . LEU B 1 239 ? -17.156 -21.812 -16.547 1 73.19 239 LEU B C 1
ATOM 4100 O O . LEU B 1 239 ? -17.719 -20.734 -16.625 1 73.19 239 LEU B O 1
ATOM 4104 N N . ILE B 1 240 ? -17.047 -22.531 -15.453 1 70.25 240 ILE B N 1
ATOM 4105 C CA . ILE B 1 240 ? -17.75 -22.125 -14.242 1 70.25 240 ILE B CA 1
ATOM 4106 C C . ILE B 1 240 ? -16.812 -21.312 -13.344 1 70.25 240 ILE B C 1
ATOM 4108 O O . ILE B 1 240 ? -15.773 -21.828 -12.906 1 70.25 240 ILE B O 1
ATOM 4112 N N . SER B 1 241 ? -17.234 -20.078 -13.023 1 73.06 241 SER B N 1
ATOM 4113 C CA . SER B 1 241 ? -16.453 -19.203 -12.172 1 73.06 241 SER B CA 1
ATOM 4114 C C . SER B 1 241 ? -16.688 -19.5 -10.695 1 73.06 241 SER B C 1
ATOM 4116 O O . SER B 1 241 ? -17.688 -20.141 -10.336 1 73.06 241 SER B O 1
ATOM 4118 N N . SER B 1 242 ? -15.742 -19.125 -9.883 1 73.81 242 SER B N 1
ATOM 4119 C CA . SER B 1 242 ? -15.914 -19.25 -8.438 1 73.81 242 SER B CA 1
ATOM 4120 C C . SER B 1 242 ? -16.906 -18.219 -7.918 1 73.81 242 SER B C 1
ATOM 4122 O O . SER B 1 242 ? -17.391 -18.328 -6.789 1 73.81 242 SER B O 1
ATOM 4124 N N . LEU B 1 243 ? -17 -17.125 -8.641 1 74.31 243 LEU B N 1
ATOM 4125 C CA . LEU B 1 243 ? -18.094 -16.219 -8.344 1 74.31 243 LEU B CA 1
ATOM 4126 C C . LEU B 1 243 ? -19.438 -16.828 -8.734 1 74.31 243 LEU B C 1
ATOM 4128 O O . LEU B 1 243 ? -19.609 -17.297 -9.859 1 74.31 243 LEU B O 1
ATOM 4132 N N . ASN B 1 244 ? -20.344 -16.812 -7.809 1 72.19 244 ASN B N 1
ATOM 4133 C CA . ASN B 1 244 ? -21.625 -17.469 -8.031 1 72.19 244 ASN B CA 1
ATOM 4134 C C . ASN B 1 244 ? -22.328 -16.922 -9.281 1 72.19 244 ASN B C 1
ATOM 4136 O O . ASN B 1 244 ? -22.406 -15.711 -9.469 1 72.19 244 ASN B O 1
ATOM 4140 N N . ASN B 1 245 ? -22.688 -17.859 -10.133 1 69.88 245 ASN B N 1
ATOM 4141 C CA . ASN B 1 245 ? -23.531 -17.609 -11.297 1 69.88 245 ASN B CA 1
ATOM 4142 C C . ASN B 1 245 ? -22.75 -16.906 -12.406 1 69.88 245 ASN B C 1
ATOM 4144 O O . ASN B 1 245 ? -23.344 -16.234 -13.25 1 69.88 245 ASN B O 1
ATOM 4148 N N . LYS B 1 246 ? -21.453 -16.969 -12.297 1 74.56 246 LYS B N 1
ATOM 4149 C CA . LYS B 1 246 ? -20.641 -16.359 -13.352 1 74.56 246 LYS B CA 1
ATOM 4150 C C . LYS B 1 246 ? -20 -17.438 -14.227 1 74.56 246 LYS B C 1
ATOM 4152 O O . LYS B 1 246 ? -19.422 -18.391 -13.719 1 74.56 246 LYS B O 1
ATOM 4157 N N . VAL B 1 247 ? -20.188 -17.344 -15.516 1 70.12 247 VAL B N 1
ATOM 4158 C CA . VAL B 1 247 ? -19.562 -18.219 -16.5 1 70.12 247 VAL B CA 1
ATOM 4159 C C . VAL B 1 247 ? -18.484 -17.438 -17.25 1 70.12 247 VAL B C 1
ATOM 4161 O O . VAL B 1 247 ? -18.703 -16.312 -17.672 1 70.12 247 VAL B O 1
ATOM 4164 N N . GLN B 1 248 ? -17.312 -17.953 -17.219 1 69.5 248 GLN B N 1
ATOM 4165 C CA . GLN B 1 248 ? -16.219 -17.312 -17.938 1 69.5 248 GLN B CA 1
ATOM 4166 C C . GLN B 1 248 ? -15.773 -18.141 -19.141 1 69.5 248 GLN B C 1
ATOM 4168 O O . GLN B 1 248 ? -15.188 -19.219 -18.969 1 69.5 248 GLN B O 1
ATOM 4173 N N . ARG B 1 249 ? -15.969 -17.719 -20.406 1 68.5 249 ARG B N 1
ATOM 4174 C CA . ARG B 1 249 ? -15.68 -18.453 -21.641 1 68.5 249 ARG B CA 1
ATOM 4175 C C . ARG B 1 249 ? -14.406 -17.938 -22.297 1 68.5 249 ARG B C 1
ATOM 4177 O O . ARG B 1 249 ? -13.984 -18.453 -23.328 1 68.5 249 ARG B O 1
ATOM 4184 N N . LEU B 1 250 ? -13.672 -17.031 -21.484 1 73 250 LEU B N 1
ATOM 4185 C CA . LEU B 1 250 ? -12.547 -16.344 -22.125 1 73 250 LEU B CA 1
ATOM 4186 C C . LEU B 1 250 ? -11.359 -17.297 -22.281 1 73 250 LEU B C 1
ATOM 4188 O O . LEU B 1 250 ? -11.062 -18.078 -21.375 1 73 250 LEU B O 1
ATOM 4192 N N . LYS B 1 251 ? -10.805 -17.344 -23.516 1 78.94 251 LYS B N 1
ATOM 4193 C CA . LYS B 1 251 ? -9.586 -18.094 -23.828 1 78.94 251 LYS B CA 1
ATOM 4194 C C . LYS B 1 251 ? -8.523 -17.172 -24.422 1 78.94 251 LYS B C 1
ATOM 4196 O O . LYS B 1 251 ? -8.852 -16.188 -25.078 1 78.94 251 LYS B O 1
ATOM 4201 N N . ASP B 1 252 ? -7.348 -17.453 -24.094 1 80.5 252 ASP B N 1
ATOM 4202 C CA . ASP B 1 252 ? -6.254 -16.734 -24.75 1 80.5 252 ASP B CA 1
ATOM 4203 C C . ASP B 1 252 ? -6.035 -17.234 -26.172 1 80.5 252 ASP B C 1
ATOM 4205 O O . ASP B 1 252 ? -5.629 -18.375 -26.375 1 80.5 252 ASP B O 1
ATOM 4209 N N . ASP B 1 253 ? -6.168 -16.438 -27.109 1 77.38 253 ASP B N 1
ATOM 4210 C CA . ASP B 1 253 ? -6.191 -16.844 -28.516 1 77.38 253 ASP B CA 1
ATOM 4211 C C . ASP B 1 253 ? -4.781 -17.141 -29.031 1 77.38 253 ASP B C 1
ATOM 4213 O O . ASP B 1 253 ? -4.613 -17.75 -30.078 1 77.38 253 ASP B O 1
ATOM 4217 N N . SER B 1 254 ? -3.754 -16.844 -28.281 1 80.44 254 SER B N 1
ATOM 4218 C CA . SER B 1 254 ? -2.383 -17.062 -28.734 1 80.44 254 SER B CA 1
ATOM 4219 C C . SER B 1 254 ? -1.812 -18.359 -28.172 1 80.44 254 SER B C 1
ATOM 4221 O O . SER B 1 254 ? -0.71 -18.766 -28.547 1 80.44 254 SER B O 1
ATOM 4223 N N . PHE B 1 255 ? -2.586 -19.047 -27.406 1 83.62 255 PHE B N 1
ATOM 4224 C CA . PHE B 1 255 ? -2.1 -20.25 -26.75 1 83.62 255 PHE B CA 1
ATOM 4225 C C . PHE B 1 255 ? -1.896 -21.375 -27.75 1 83.62 255 PHE B C 1
ATOM 4227 O O . PHE B 1 255 ? -2.74 -21.594 -28.625 1 83.62 255 PHE B O 1
ATOM 4234 N N . LYS B 1 256 ? -0.785 -21.969 -27.734 1 76.19 256 LYS B N 1
ATOM 4235 C CA . LYS B 1 256 ? -0.472 -23.172 -28.484 1 76.19 256 LYS B CA 1
ATOM 4236 C C . LYS B 1 256 ? -0.057 -24.312 -27.562 1 76.19 256 LYS B C 1
ATOM 4238 O O . LYS B 1 256 ? 0.935 -24.203 -26.844 1 76.19 256 LYS B O 1
ATOM 4243 N N . GLU B 1 257 ? -0.902 -25.359 -27.438 1 71.62 257 GLU B N 1
ATOM 4244 C CA . GLU B 1 257 ? -0.617 -26.484 -26.531 1 71.62 257 GLU B CA 1
ATOM 4245 C C . GLU B 1 257 ? 0.686 -27.172 -26.922 1 71.62 257 GLU B C 1
ATOM 4247 O O . GLU B 1 257 ? 1.369 -27.75 -26.062 1 71.62 257 GLU B O 1
ATOM 4252 N N . ARG B 1 258 ? 1.033 -27.328 -28.453 1 64.88 258 ARG B N 1
ATOM 4253 C CA . ARG B 1 258 ? 2.182 -28.047 -29 1 64.88 258 ARG B CA 1
ATOM 4254 C C . ARG B 1 258 ? 3.338 -27.109 -29.297 1 64.88 258 ARG B C 1
ATOM 4256 O O . ARG B 1 258 ? 3.121 -25.953 -29.672 1 64.88 258 ARG B O 1
#

Solvent-accessible surface area (backbone atoms only — not comparable to full-atom values): 27848 Å² total; per-residue (Å²): 98,78,69,61,78,68,81,73,62,57,74,73,18,48,74,45,54,51,84,68,84,63,65,27,51,36,30,38,39,28,51,40,62,82,53,86,95,63,66,42,50,61,54,22,53,48,36,48,54,75,51,46,52,80,87,50,41,80,35,37,33,38,38,38,31,49,68,48,87,51,59,69,57,46,55,54,51,51,50,52,52,41,66,75,40,40,70,44,22,73,72,37,36,29,30,37,30,37,66,84,74,68,71,70,62,78,52,87,77,59,73,75,55,94,85,41,51,68,66,54,47,32,49,36,23,49,49,21,40,49,50,20,51,52,39,52,64,50,32,78,38,16,54,25,32,31,35,37,55,32,32,33,43,56,19,64,57,42,67,59,53,51,54,51,50,51,59,75,44,64,90,50,77,64,65,55,43,29,27,28,89,50,75,68,28,36,41,33,29,51,19,88,52,25,60,55,53,21,52,51,30,54,69,42,18,72,66,49,48,55,57,59,48,51,52,54,49,29,43,70,72,64,22,84,66,89,48,70,52,81,58,19,38,41,32,56,68,44,47,73,44,80,52,85,94,38,71,41,85,69,61,51,87,54,43,48,66,122,101,79,69,60,76,67,81,72,62,57,75,72,17,47,74,46,54,52,84,67,84,64,67,27,52,35,31,40,39,28,49,40,63,82,53,86,95,64,66,41,50,61,54,23,52,48,36,49,54,75,52,46,52,81,87,50,42,81,35,36,32,37,38,38,32,49,67,47,87,51,59,69,56,46,55,52,50,49,50,52,55,40,66,76,41,39,69,44,22,74,72,37,37,28,30,38,30,36,64,83,76,65,72,69,62,78,53,84,76,58,74,75,54,94,87,42,51,67,67,52,47,33,50,36,22,50,49,22,41,50,51,20,52,51,40,52,63,49,31,77,39,16,55,24,35,31,34,40,56,31,33,32,41,56,19,63,56,41,66,59,52,50,54,52,50,52,60,75,43,65,90,50,78,64,62,52,41,30,27,27,88,51,76,69,28,34,40,32,29,50,19,87,52,27,59,55,53,21,50,50,31,55,70,42,18,72,66,49,47,53,57,58,47,52,50,54,48,29,44,72,71,65,20,83,66,88,49,70,51,80,58,19,37,42,35,54,68,44,49,74,45,78,52,85,94,38,72,39,84,70,61,50,87,53,44,47,67,121

InterPro domains:
  IPR006759 Glycosyl transferase family 54 [PTHR12062] (14-257)
  IPR057279 MGAT4, conserved region [PF04666] (13-255)

Secondary structure (DSSP, 8-state):
--S-SS---HHHHEEES----S-EEEEEEEEE---TT--HHHHHHHHHHHTS-TTTGGGEEEEEEE--S-HHHHHHHHHHHHHHTHHHHHTTSEEEE--TT-----GGGPPP-TT--HHHHHHHHHHHHHHHHHHHHHTTTEEEEEE--TTEEE-TTHHHHHHHHHHHTTTS--SEEES-SSTTSSEEEEGGGHHHHHHHHHHTTTTS-HHHHHHHHHHHTT--S--B-SS-SEEE--SB-SSTT-B-----TT----/----SS---HHHHEEES----S-EEEEEEEEE---TT--HHHHHHHHHHHTS-TTTGGGEEEEEEE--S-HHHHHHHHHHHHHHTHHHHHTTSEEEE--TT-----GGGPPP-TT--HHHHHHHHHHHHHHHHHHHHHTTTEEEEEE--SSEEE-TTHHHHHHHHHHHTTTS--SEEES-SSTTSSEEEEGGGHHHHHHHHHHTTTTS-HHHHHHHHHHHTT--S--B-SS-SEEE--SB-SSTT-B-----TT----

pLDDT: mean 90.54, std 10.95, range [29.97, 98.88]

Radius of gyration: 25.87 Å; Cα contacts (8 Å, |Δi|>4): 930; chains: 2; bounding box: 46×78×58 Å

Nearest PDB structures (foldseek):
  7d5k-assembly1_A  TM=3.661E-01  e=5.514E-03  Gossypium hirsutum
  8wky-assembly1_A  TM=3.622E-01  e=5.692E-02  Homo sapiens
  6fj3-assembly1_A  TM=4.069E-01  e=2.935E-01  Homo sapiens
  6hlp-assembly1_A  TM=2.864E-01  e=2.429E-01  Homo sapiens
  6hlo-assembly1_A  TM=2.944E-01  e=2.588E-01  Homo sapiens

Foldseek 3Di:
DPPFPDDADLVQFFPFADDADDAAAEEEEEEDEDDPPDDLQLQAVVLVVVQQDPVRLVRYAYEYEYLYPPVVVLNVVLVVSCVVCVVCRHVRRYTYTYRPPDDDDDLQPFDDDPPDDSLVLSVLLSVLLSLLNRLNSCLRHYQKYWYAYSQKHFAHPNVVLVVVVCVVCVPPDWQWAAQFPDARHGTMGGSVCSSVLSVQSNVCSSPDGSRVSVQVVGVVSPNPDHHYDFPHGMWGHFQDDPRPPDGDPDTGPRDDND/DPPFPDDADLVQFFPFADDADDAAAEEEEEEDEDDPPDDQQLQAVVLVVVQQDPVRLVRYAYEYEYLYPPVVVLNVVLVVSCVVCVVCRHVRRYTYTYRNPDDDDDLQPFDDDPPDDSLVLSVLLSVLLSLLNRLNSCLRHYQKYWYAYSQKHFAHPNVVLVVVVCVVCVPPDWQWAAQFPDARHGTMGGSVCSSVLSVQSNVCSSPDGSRVSVQVVGVVSPNPDHHYDFPHGMWGHFQDDPRPPDGDPDTGPRDDND

Sequence (516 aa):
MGEAYLKIDRKEALVYGHIRKNKGFLTIGIPSVRRQNVTYLEDTIDSLISKTGADDRPRVVFVVFLTDSNHTWVIERAKEVYSRFQEHVDSGLVQIVHPPHIAYPNFRFLTRRFGDSLERVAWRSKQNLDFAYLMLYSQPFSEFYLQIEDDVIVSKNYLQNIESYISACANKPWLYLRFSKLGFIGLLFKSVDLTKVSEFFMILFDEKPCDLLINDLRVLKGQPNELVFSPAIFQHMGLISSLNNKVQRLKDDSFKERMGEAYLKIDRKEALVYGHIRKNKGFLTIGIPSVRRQNVTYLEDTIDSLISKTGADDRPRVVFVVFLTDSNHTWVIERAKEVYSRFQEHVDSGLVQIVHPPHIAYPNFRFLTRRFGDSLERVAWRSKQNLDFAYLMLYSQPFSEFYLQIEDDVIVSKNYLQNIESYISACANKPWLYLRFSKLGFIGLLFKSVDLTKVSEFFMILFDEKPCDLLINDLRVLKGQPNELVFSPAIFQHMGLISSLNNKVQRLKDDSFKER

=== Feature glossary ===
A reading guide for the features in this record.

Start from the sequence.

  · Sequence gives the chain of amino acids in standard one-letter code (A=alanine, C=cysteine, …, Y=tyrosine), read N→C. It is the only feature that is directly encoded by the gene; all structural features are derived from the folded form of this sequence.

Fold it, and you get atomic coordinates and the backbone conformation that goes with them.

  · The mmCIF table is the protein's shape written out atom by atom. For each backbone N, Cα, C, and carbonyl O, it records an (x, y, z) coordinate triple in Å plus the residue type, chain letter, and residue number.

  · Backbone dihedral angles. Every residue except chain termini has a φ (preceding-C → N → Cα → C) and a ψ (N → Cα → C → next-N). They are reported in degrees following the IUPAC sign convention. Secondary structure is essentially a statement about which (φ, ψ) basin each residue occupies.

  · DSSP 8-state secondary structure assigns each residue one of H (α-helix), G (3₁₀-helix), I (π-helix), E (extended β-strand), B (isolated β-bridge), T (hydrogen-bonded turn), S (bend), or '-' (coil). The assignment is computed from backbone hydrogen-bond geometry via the Kabsch–Sander algorithm.

  · P-SEA three-state annotation labels each residue as helix, strand, or coil based purely on the geometry of the Cα trace. It serves as a fallback when the full backbone (and thus DSSP) is unavailable.

Summarize the fold with a handful of shape descriptors and a per-residue structural alphabet.

  · Radius of gyration (Rg) is the root-mean-square distance of Cα atoms from their centroid — a single number for overall size and compactness. A globular domain of N residues has Rg ≈ 2.2·N^0.38 Å; an extended or disordered chain has a much larger Rg. The Cα contact count is the number of residue pairs whose Cα atoms are within 8 Å and are more than four positions apart in sequence — a standard proxy for tertiary packing density. The bounding box is the smallest axis-aligned box enclosing all Cα atoms.

  · Foldseek's 3Di representation compresses backbone geometry into a per-residue letter drawn from a learned twenty-state alphabet. It captures the tertiary interaction pattern around each residue — which residues are packed against it in space, regardless of where they are in sequence.

  · Accessible surface area quantifies burial. A residue with SASA near zero is packed into the hydrophobic core; one with SASA >100 Å² sits on the surface. Computed here via the Shrake–Rupley numerical algorithm with a 1.4 Å probe.

Ask how reliable the model is.

  · For AlphaFold models, the B-factor field carries pLDDT — the model's own estimate of local accuracy on a 0–100 scale. Regions with pLDDT<50 should be treated as essentially unmodeled; they often correspond to intrinsically disordered segments.

  · For experimental (PDB) structures, the B-factor (temperature factor) quantifies the positional spread of each atom in the crystal — a combination of thermal vibration and static disorder — in units of Å². High B-factors mark flexible loops or poorly resolved regions; low B-factors mark the rigid, well-ordered core.

  · PAE(i, j) answers: if I align the predicted and true structures on residue i, how far off (in Å) do I expect residue j to be? A block-diagonal PAE matrix with low values on the blocks and high values off-diagonal is the signature of a multi-domain protein with confidently predicted domains but uncertain inter-domain orientation.

Place it in context: what it resembles, what it is annotated as, and how it looks.

  · Structural nearest neighbors (via Foldseek easy-search vs the PDB). Reported per hit: target PDB id, E-value, and alignment TM-score. A TM-score above ~0.5 is the conventional threshold for 'same fold'.

  · Functional annotations link the protein to curated databases. InterPro entries identify conserved domains and families by matching the sequence against member-database signatures (Pfam, PROSITE, CDD, …). Gene Ontology (GO) terms describe molecular function, biological process, and cellular component in a controlled vocabulary. CATH places the structure in a hierarchical fold classification (Class/Architecture/Topology/Homologous-superfamily). The organism is the source species.

  · Plot images: a contact map (which residues are close in 3D, as an N×N binary image), a Ramachandran scatter (backbone torsion angles, revealing secondary-structure composition at a glance), and — for AlphaFold structures — a PAE heatmap (pairwise prediction confidence).

  · Structure images are PyMOL renders from six orthogonal camera directions. Cartoon representation draws helices as coils and strands as arrows; sticks shows the backbone as bonds; surface shows the solvent-excluded envelope. Rainbow coloring maps sequence position to hue (blue→red, N→C); chain coloring assigns a distinct color per polypeptide.